Protein 7M58 (pdb70)

Structure (mmCIF, N/CA/C/O backbone):
data_7M58
#
_entry.id   7M58
#
_cell.length_a   41.362
_cell.length_b   87.822
_cell.length_c   120.710
_cell.angle_alpha   90.000
_cell.angle_beta   90.000
_cell.angle_gamma   90.000
#
_symmetry.space_group_name_H-M   'P 21 21 21'
#
loop_
_entity.id
_entity.type
_entity.pdbx_description
1 polymer 'Tautomerase_3 domain-containing protein'
2 non-polymer 'SULFATE ION'
3 water water
#
loop_
_atom_site.group_PDB
_atom_site.id
_atom_site.type_symbol
_atom_site.label_atom_id
_atom_site.label_alt_id
_atom_site.label_comp_id
_atom_site.label_asym_id
_atom_site.label_entity_id
_atom_site.label_seq_id
_atom_site.pdbx_PDB_ins_code
_atom_site.Cartn_x
_atom_site.Cartn_y
_atom_site.Cartn_z
_atom_site.occupancy
_atom_site.B_iso_or_equiv
_atom_site.auth_seq_id
_atom_site.auth_comp_id
_atom_site.auth_asym_id
_atom_site.auth_atom_id
_atom_site.pdbx_PDB_model_num
ATOM 1 N N . PRO A 1 1 ? 13.809 5.590 -4.968 1.00 40.14 1 PRO A N 1
ATOM 2 C CA . PRO A 1 1 ? 13.292 4.282 -5.391 1.00 36.94 1 PRO A CA 1
ATOM 3 C C . PRO A 1 1 ? 11.811 4.276 -5.709 1.00 30.26 1 PRO A C 1
ATOM 4 O O . PRO A 1 1 ? 11.014 4.664 -4.858 1.00 32.69 1 PRO A O 1
ATOM 8 N N . SER A 1 2 ? 11.450 3.842 -6.913 1.00 29.46 2 SER A N 1
ATOM 9 C CA . SER A 1 2 ? 10.053 3.670 -7.298 1.00 31.02 2 SER A CA 1
ATOM 10 C C . SER A 1 2 ? 9.859 2.225 -7.722 1.00 23.76 2 SER A C 1
ATOM 11 O O . SER A 1 2 ? 10.515 1.753 -8.653 1.00 26.63 2 SER A O 1
ATOM 14 N N . TYR A 1 3 ? 9.013 1.513 -6.994 1.00 22.70 3 TYR A N 1
ATOM 15 C CA . TYR A 1 3 ? 8.593 0.173 -7.361 1.00 22.82 3 TYR A CA 1
ATOM 16 C C . TYR A 1 3 ? 7.323 0.243 -8.197 1.00 26.36 3 TYR A C 1
ATOM 17 O O . TYR A 1 3 ? 6.308 0.784 -7.744 1.00 29.78 3 TYR A O 1
ATOM 26 N N . ALA A 1 4 ? 7.377 -0.290 -9.414 1.00 23.03 4 ALA A N 1
ATOM 27 C CA . ALA A 1 4 ? 6.180 -0.480 -10.217 1.00 20.31 4 ALA A CA 1
ATOM 28 C C . ALA A 1 4 ? 5.811 -1.957 -10.174 1.00 25.21 4 ALA A C 1
ATOM 29 O O . ALA A 1 4 ? 6.663 -2.826 -10.379 1.00 30.95 4 ALA A O 1
ATOM 31 N N . VAL A 1 5 ? 4.558 -2.237 -9.846 1.00 23.95 5 VAL A N 1
ATOM 32 C CA . VAL A 1 5 ? 4.070 -3.595 -9.634 1.00 23.61 5 VAL A CA 1
ATOM 33 C C . VAL A 1 5 ? 2.999 -3.845 -10.673 1.00 22.92 5 VAL A C 1
ATOM 34 O O . VAL A 1 5 ? 1.972 -3.159 -10.683 1.00 25.09 5 VAL A O 1
ATOM 38 N N . SER A 1 6 ? 3.233 -4.808 -11.550 1.00 20.84 6 SER A N 1
ATOM 39 C CA . SER A 1 6 ? 2.298 -5.119 -12.618 1.00 26.80 6 SER A CA 1
ATOM 40 C C . SER A 1 6 ? 1.634 -6.452 -12.331 1.00 28.40 6 SER A C 1
ATOM 41 O O . SER A 1 6 ? 2.327 -7.442 -12.052 1.00 28.41 6 SER A O 1
ATOM 44 N N . SER A 1 7 ? 0.301 -6.466 -12.397 1.00 24.19 7 SER A N 1
ATOM 45 C CA . SER A 1 7 ? -0.503 -7.661 -12.181 1.00 24.76 7 SER A CA 1
ATOM 46 C C . SER A 1 7 ? -1.857 -7.452 -12.839 1.00 28.43 7 SER A C 1
ATOM 47 O O . SER A 1 7 ? -2.280 -6.315 -13.072 1.00 27.33 7 SER A O 1
ATOM 50 N N . ARG A 1 8 ? -2.523 -8.570 -13.146 1.00 33.23 8 ARG A N 1
ATOM 51 C CA . ARG A 1 8 ? -3.909 -8.540 -13.610 1.00 33.79 8 ARG A CA 1
ATOM 52 C C . ARG A 1 8 ? -4.771 -7.707 -12.676 1.00 30.32 8 ARG A C 1
ATOM 53 O O . ARG A 1 8 ? -4.773 -7.924 -11.462 1.00 35.45 8 ARG A O 1
ATOM 61 N N . ALA A 1 9 ? -5.467 -6.724 -13.238 1.00 29.29 9 ALA A N 1
ATOM 62 C CA . ALA A 1 9 ? -6.429 -5.962 -12.454 1.00 33.91 9 ALA A CA 1
ATOM 63 C C . ALA A 1 9 ? -7.335 -6.913 -11.686 1.00 36.36 9 ALA A C 1
ATOM 64 O O . ALA A 1 9 ? -7.938 -7.827 -12.263 1.00 33.65 9 ALA A O 1
ATOM 66 N N . GLY A 1 10 ? -7.431 -6.686 -10.382 1.00 33.46 10 GLY A N 1
ATOM 67 C CA . GLY A 1 10 ? -8.196 -7.527 -9.500 1.00 30.76 10 GLY A CA 1
ATOM 68 C C . GLY A 1 10 ? -7.367 -8.500 -8.694 1.00 31.54 10 GLY A C 1
ATOM 69 O O . GLY A 1 10 ? -7.850 -9.007 -7.678 1.00 32.76 10 GLY A O 1
ATOM 70 N N . LEU A 1 11 ? -6.123 -8.754 -9.096 1.00 32.26 11 LEU A N 1
ATOM 71 C CA . LEU A 1 11 ? -5.311 -9.691 -8.326 1.00 37.00 11 LEU A CA 1
ATOM 72 C C . LEU A 1 11 ? -4.946 -9.123 -6.966 1.00 32.43 11 LEU A C 1
ATOM 73 O O . LEU A 1 11 ? -4.932 -9.853 -5.970 1.00 41.56 11 LEU A O 1
ATOM 78 N N . ILE A 1 12 ? -4.632 -7.839 -6.896 1.00 30.96 12 ILE A N 1
ATOM 79 C CA . ILE A 1 12 ? -4.210 -7.229 -5.648 1.00 26.33 12 ILE A CA 1
ATOM 80 C C . ILE A 1 12 ? -5.304 -6.270 -5.197 1.00 31.70 12 ILE A C 1
ATOM 81 O O . ILE A 1 12 ? -5.423 -5.164 -5.740 1.00 30.13 12 ILE A O 1
ATOM 86 N N . ASP A 1 13 ? -6.124 -6.726 -4.234 1.00 30.87 13 ASP A N 1
ATOM 87 C CA . ASP A 1 13 ? -6.949 -5.918 -3.321 1.00 32.45 13 ASP A CA 1
ATOM 88 C C . ASP A 1 13 ? -6.420 -4.522 -3.065 1.00 29.09 13 ASP A C 1
ATOM 89 O O . ASP A 1 13 ? -5.208 -4.303 -3.094 1.00 28.60 13 ASP A O 1
ATOM 94 N N . GLN A 1 14 ? -7.291 -3.589 -2.700 1.00 31.15 14 GLN A N 1
ATOM 95 C CA . GLN A 1 14 ? -6.771 -2.340 -2.159 1.00 29.31 14 GLN A CA 1
ATOM 96 C C . GLN A 1 14 ? -6.052 -2.556 -0.827 1.00 33.47 14 GLN A C 1
ATOM 97 O O . GLN A 1 14 ? -5.045 -1.888 -0.550 1.00 36.62 14 GLN A O 1
ATOM 103 N N . GLU A 1 15 ? -6.519 -3.494 0.004 1.00 29.52 15 GLU A N 1
ATOM 104 C CA . GLU A 1 15 ? -5.844 -3.675 1.284 1.00 31.74 15 GLU A CA 1
ATOM 105 C C . GLU A 1 15 ? -4.587 -4.524 1.180 1.00 31.98 15 GLU A C 1
ATOM 106 O O . GLU A 1 15 ? -3.708 -4.414 2.043 1.00 35.55 15 GLU A O 1
ATOM 112 N N . ARG A 1 16 ? -4.486 -5.354 0.145 1.00 33.00 16 ARG A N 1
ATOM 113 C CA . ARG A 1 16 ? -3.271 -6.092 -0.153 1.00 28.63 16 ARG A CA 1
ATOM 114 C C . ARG A 1 16 ? -2.294 -5.200 -0.912 1.00 31.59 16 ARG A C 1
ATOM 115 O O . ARG A 1 16 ? -1.086 -5.338 -0.761 1.00 30.46 16 ARG A O 1
ATOM 123 N N . ARG A 1 17 ? -2.792 -4.220 -1.672 1.00 29.75 17 ARG A N 1
ATOM 124 C CA . ARG A 1 17 ? -1.933 -3.153 -2.192 1.00 29.40 17 ARG A CA 1
ATOM 125 C C . ARG A 1 17 ? -1.298 -2.374 -1.058 1.00 31.40 17 ARG A C 1
ATOM 126 O O . ARG A 1 17 ? -0.131 -1.986 -1.139 1.00 29.30 17 ARG A O 1
ATOM 134 N N . ALA A 1 18 ? -2.086 -2.069 -0.025 1.00 29.38 18 ALA A N 1
ATOM 135 C CA . ALA A 1 18 ? -1.556 -1.350 1.125 1.00 29.52 18 ALA A CA 1
ATOM 136 C C . ALA A 1 18 ? -0.482 -2.171 1.827 1.00 33.81 18 ALA A C 1
ATOM 137 O O . ALA A 1 18 ? 0.557 -1.635 2.236 1.00 34.63 18 ALA A O 1
ATOM 139 N N . ALA A 1 19 ? -0.707 -3.485 1.946 1.00 30.69 19 ALA A N 1
ATOM 140 C CA . ALA A 1 19 ? 0.263 -4.359 2.599 1.00 29.00 19 ALA A CA 1
ATOM 141 C C . ALA A 1 19 ? 1.524 -4.510 1.757 1.00 30.09 19 ALA A C 1
ATOM 142 O O . ALA A 1 19 ? 2.633 -4.541 2.299 1.00 32.00 19 ALA A O 1
ATOM 144 N N . VAL A 1 20 ? 1.377 -4.615 0.432 1.00 31.59 20 VAL A N 1
ATOM 145 C CA . VAL A 1 20 ? 2.544 -4.736 -0.437 1.00 30.03 20 VAL A CA 1
ATOM 146 C C . VAL A 1 20 ? 3.377 -3.456 -0.383 1.00 29.81 20 VAL A C 1
ATOM 147 O O . VAL A 1 20 ? 4.609 -3.497 -0.272 1.00 29.19 20 VAL A O 1
ATOM 151 N N . ALA A 1 21 ? 2.716 -2.301 -0.480 1.00 29.89 21 ALA A N 1
ATOM 152 C CA . ALA A 1 21 ? 3.420 -1.028 -0.385 1.00 26.96 21 ALA A CA 1
ATOM 153 C C . ALA A 1 21 ? 4.148 -0.903 0.950 1.00 32.13 21 ALA A C 1
ATOM 154 O O . ALA A 1 21 ? 5.306 -0.466 0.995 1.00 32.28 21 ALA A O 1
ATOM 156 N N . ASP A 1 22 ? 3.493 -1.291 2.051 1.00 33.04 22 ASP A N 1
ATOM 157 C CA . ASP A 1 22 ? 4.152 -1.234 3.356 1.00 34.10 22 ASP A CA 1
ATOM 158 C C . ASP A 1 22 ? 5.367 -2.158 3.413 1.00 34.10 22 ASP A C 1
ATOM 159 O O . ASP A 1 22 ? 6.405 -1.795 3.977 1.00 31.30 22 ASP A O 1
ATOM 164 N N . LEU A 1 23 ? 5.254 -3.358 2.839 1.00 30.13 23 LEU A N 1
ATOM 165 C CA . LEU A 1 23 ? 6.371 -4.298 2.861 1.00 28.73 23 LEU A CA 1
ATOM 166 C C . LEU A 1 23 ? 7.536 -3.818 1.995 1.00 28.32 23 LEU A C 1
ATOM 167 O O . LEU A 1 23 ? 8.671 -3.734 2.469 1.00 32.39 23 LEU A O 1
ATOM 172 N N . LEU A 1 24 ? 7.273 -3.463 0.732 1.00 29.86 24 LEU A N 1
ATOM 173 C CA . LEU A 1 24 ? 8.349 -2.979 -0.134 1.00 29.54 24 LEU A CA 1
ATOM 174 C C . LEU A 1 24 ? 9.049 -1.779 0.496 1.00 31.14 24 LEU A C 1
ATOM 175 O O . LEU A 1 24 ? 10.283 -1.708 0.514 1.00 29.42 24 LEU A O 1
ATOM 180 N N . THR A 1 25 ? 8.277 -0.828 1.027 1.00 31.61 25 THR A N 1
ATOM 181 C CA . THR A 1 25 ? 8.879 0.343 1.655 1.00 30.03 25 THR A CA 1
ATOM 182 C C . THR A 1 25 ? 9.702 -0.055 2.881 1.00 34.39 25 THR A C 1
ATOM 183 O O . THR A 1 25 ? 10.722 0.578 3.190 1.00 35.30 25 THR A O 1
ATOM 187 N N . THR A 1 26 ? 9.287 -1.112 3.581 1.00 34.39 26 THR A N 1
ATOM 188 C CA . THR A 1 26 ? 9.997 -1.555 4.773 1.00 32.29 26 THR A CA 1
ATOM 189 C C . THR A 1 26 ? 11.257 -2.332 4.431 1.00 34.65 26 THR A C 1
ATOM 190 O O . THR A 1 26 ? 12.338 -2.027 4.949 1.00 38.13 26 THR A O 1
ATOM 194 N N . LEU A 1 27 ? 11.146 -3.318 3.533 1.00 37.08 27 LEU A N 1
ATOM 195 C CA . LEU A 1 27 ? 12.333 -4.040 3.089 1.00 31.38 27 LEU A CA 1
ATOM 196 C C . LEU A 1 27 ? 13.338 -3.065 2.510 1.00 33.91 27 LEU A C 1
ATOM 197 O O . LEU A 1 27 ? 14.545 -3.193 2.732 1.00 38.26 27 LEU A O 1
ATOM 202 N N . HIS A 1 28 ? 12.853 -2.073 1.772 1.00 29.65 28 HIS A N 1
ATOM 203 C CA . HIS A 1 28 ? 13.787 -1.121 1.201 1.00 31.78 28 HIS A CA 1
ATOM 204 C C . HIS A 1 28 ? 14.481 -0.289 2.281 1.00 34.23 28 HIS A C 1
ATOM 205 O O . HIS A 1 28 ? 15.686 -0.031 2.165 1.00 28.85 28 HIS A O 1
ATOM 212 N N . ARG A 1 29 ? 13.761 0.098 3.364 1.00 38.69 29 ARG A N 1
ATOM 213 C CA . ARG A 1 29 ? 14.414 0.811 4.471 1.00 32.40 29 ARG A CA 1
ATOM 214 C C . ARG A 1 29 ? 15.452 -0.055 5.141 1.00 35.82 29 ARG A C 1
ATOM 215 O O . ARG A 1 29 ? 16.515 0.446 5.522 1.00 35.73 29 ARG A O 1
ATOM 223 N N . ASP A 1 30 ? 15.209 -1.360 5.216 1.00 33.79 30 ASP A N 1
ATOM 224 C CA . ASP A 1 30 ? 16.133 -2.210 5.950 1.00 29.18 30 ASP A CA 1
ATOM 225 C C . ASP A 1 30 ? 17.272 -2.742 5.096 1.00 28.57 30 ASP A C 1
ATOM 226 O O . ASP A 1 30 ? 18.399 -2.808 5.576 1.00 28.98 30 ASP A O 1
ATOM 231 N N . ILE A 1 31 ? 17.029 -3.158 3.854 1.00 33.32 31 ILE A N 1
ATOM 232 C CA . ILE A 1 31 ? 18.116 -3.744 3.073 1.00 33.61 31 ILE A CA 1
ATOM 233 C C . ILE A 1 31 ? 18.956 -2.646 2.436 1.00 34.51 31 ILE A C 1
ATOM 234 O O . ILE A 1 31 ? 20.166 -2.562 2.669 1.00 37.43 31 ILE A O 1
ATOM 239 N N . ALA A 1 32 ? 18.333 -1.774 1.647 1.00 33.02 32 ALA A N 1
ATOM 240 C CA . ALA A 1 32 ? 18.968 -0.495 1.377 1.00 33.39 32 ALA A CA 1
ATOM 241 C C . ALA A 1 32 ? 18.953 0.315 2.660 1.00 38.65 32 ALA A C 1
ATOM 242 O O . ALA A 1 32 ? 18.060 0.161 3.490 1.00 46.91 32 ALA A O 1
ATOM 244 N N . VAL A 1 33 ? 19.946 1.165 2.863 1.00 31.94 33 VAL A N 1
ATOM 245 C CA . VAL A 1 33 ? 19.843 1.921 4.107 1.00 38.75 33 VAL A CA 1
ATOM 246 C C . VAL A 1 33 ? 19.369 3.308 3.724 1.00 39.35 33 VAL A C 1
ATOM 247 O O . VAL A 1 33 ? 20.158 4.259 3.637 1.00 42.79 33 VAL A O 1
ATOM 251 N N . ALA A 1 34 ? 18.071 3.399 3.428 1.00 36.88 34 ALA A N 1
ATOM 252 C CA . ALA A 1 34 ? 17.458 4.571 2.850 1.00 35.92 34 ALA A CA 1
ATOM 253 C C . ALA A 1 34 ? 16.143 4.907 3.603 1.00 29.54 34 ALA A C 1
ATOM 254 O O . ALA A 1 34 ? 15.452 4.005 4.032 1.00 33.43 34 ALA A O 1
ATOM 256 N N . PRO A 1 35 ? 15.861 6.194 3.718 1.00 31.65 35 PRO A N 1
ATOM 257 C CA . PRO A 1 35 ? 14.652 6.568 4.479 1.00 26.60 35 PRO A CA 1
ATOM 258 C C . PRO A 1 35 ? 13.416 6.279 3.665 1.00 33.85 35 PRO A C 1
ATOM 259 O O . PRO A 1 35 ? 13.380 6.480 2.448 1.00 35.63 35 PRO A O 1
ATOM 263 N N . ARG A 1 36 ? 12.377 5.835 4.376 1.00 33.69 36 ARG A N 1
ATOM 264 C CA . ARG A 1 36 ? 11.116 5.448 3.750 1.00 35.28 36 ARG A CA 1
ATOM 265 C C . ARG A 1 36 ? 10.541 6.572 2.895 1.00 34.02 36 ARG A C 1
ATOM 266 O O . ARG A 1 36 ? 9.836 6.300 1.905 1.00 32.40 36 ARG A O 1
ATOM 274 N N . TYR A 1 37 ? 10.780 7.839 3.281 1.00 30.71 37 TYR A N 1
ATOM 275 C CA . TYR A 1 37 ? 10.111 8.913 2.557 1.00 32.97 37 TYR A CA 1
ATOM 276 C C . TYR A 1 37 ? 10.573 8.996 1.104 1.00 30.58 37 TYR A C 1
ATOM 277 O O . TYR A 1 37 ? 9.955 9.720 0.315 1.00 28.19 37 TYR A O 1
ATOM 286 N N . LEU A 1 38 ? 11.618 8.258 0.725 1.00 26.77 38 LEU A N 1
ATOM 287 C CA . LEU A 1 38 ? 12.060 8.248 -0.659 1.00 31.98 38 LEU A CA 1
ATOM 288 C C . LEU A 1 38 ? 11.301 7.244 -1.514 1.00 31.11 38 LEU A C 1
ATOM 289 O O . LEU A 1 38 ? 11.414 7.288 -2.743 1.00 30.79 38 LEU A O 1
ATOM 294 N N . VAL A 1 39 ? 10.529 6.358 -0.902 1.00 29.85 39 VAL A N 1
ATOM 295 C CA . VAL A 1 39 ? 10.008 5.188 -1.592 1.00 28.77 39 VAL A CA 1
ATOM 296 C C . VAL A 1 39 ? 8.642 5.499 -2.195 1.00 30.81 39 VAL A C 1
ATOM 297 O O . VAL A 1 39 ? 7.718 5.957 -1.506 1.00 26.47 39 VAL A O 1
ATOM 301 N N . GLN A 1 40 ? 8.516 5.233 -3.487 1.00 25.88 40 GLN A N 1
ATOM 302 C CA . GLN A 1 40 ? 7.270 5.328 -4.216 1.00 29.21 40 GLN A CA 1
ATOM 303 C C . GLN A 1 40 ? 6.891 3.937 -4.714 1.00 26.91 40 GLN A C 1
ATOM 304 O O . GLN A 1 40 ? 7.751 3.195 -5.192 1.00 27.35 40 GLN A O 1
ATOM 310 N N . VAL A 1 41 ? 5.617 3.571 -4.574 1.00 19.98 41 VAL A N 1
ATOM 311 C CA . VAL A 1 41 ? 5.100 2.308 -5.086 1.00 23.93 41 VAL A CA 1
ATOM 312 C C . VAL A 1 41 ? 3.935 2.605 -6.013 1.00 28.64 41 VAL A C 1
ATOM 313 O O . VAL A 1 41 ? 3.008 3.338 -5.644 1.00 32.79 41 VAL A O 1
ATOM 317 N N . ILE A 1 42 ? 3.961 2.020 -7.198 1.00 24.34 42 ILE A N 1
ATOM 318 C CA . ILE A 1 42 ? 2.906 2.233 -8.175 1.00 29.24 42 ILE A CA 1
ATOM 319 C C . ILE A 1 42 ? 2.368 0.877 -8.607 1.00 28.12 42 ILE A C 1
ATOM 320 O O . ILE A 1 42 ? 3.140 -0.059 -8.842 1.00 27.01 42 ILE A O 1
ATOM 325 N N . PHE A 1 43 ? 1.047 0.772 -8.716 1.00 26.97 43 PHE A N 1
ATOM 326 C CA . PHE A 1 43 ? 0.384 -0.449 -9.150 1.00 25.35 43 PHE A CA 1
ATOM 327 C C . PHE A 1 43 ? -0.194 -0.226 -10.538 1.00 27.82 43 PHE A C 1
ATOM 328 O O . PHE A 1 43 ? -1.157 0.533 -10.700 1.00 33.55 43 PHE A O 1
ATOM 336 N N . ASN A 1 44 ? 0.395 -0.898 -11.528 1.00 26.68 44 ASN A N 1
ATOM 337 C CA . ASN A 1 44 ? -0.123 -0.927 -12.893 1.00 36.69 44 ASN A CA 1
ATOM 338 C C . ASN A 1 44 ? -1.002 -2.163 -13.053 1.00 37.86 44 ASN A C 1
ATOM 339 O O . ASN A 1 44 ? -0.503 -3.293 -13.152 1.00 35.69 44 ASN A O 1
ATOM 344 N N . ASP A 1 45 ? -2.312 -1.957 -13.094 1.00 35.85 45 ASP A N 1
ATOM 345 C CA . ASP A 1 45 ? -3.223 -3.077 -13.255 1.00 35.48 45 ASP A CA 1
ATOM 346 C C . ASP A 1 45 ? -3.439 -3.371 -14.733 1.00 37.06 45 ASP A C 1
ATOM 347 O O . ASP A 1 45 ? -3.628 -2.459 -15.547 1.00 40.10 45 ASP A O 1
ATOM 352 N N . LEU A 1 46 ? -3.460 -4.653 -15.066 1.00 36.48 46 LEU A N 1
ATOM 353 C CA . LEU A 1 46 ? -3.459 -5.093 -16.449 1.00 39.74 46 LEU A CA 1
ATOM 354 C C . LEU A 1 46 ? -4.811 -5.692 -16.806 1.00 36.97 46 LEU A C 1
ATOM 355 O O . LEU A 1 46 ? -5.493 -6.258 -15.949 1.00 33.01 46 LEU A O 1
ATOM 360 N N . ASP A 1 47 ? -5.187 -5.552 -18.082 1.00 39.83 47 ASP A N 1
ATOM 361 C CA . ASP A 1 47 ? -6.391 -6.168 -18.636 1.00 40.33 47 ASP A CA 1
ATOM 362 C C . ASP A 1 47 ? -6.288 -7.700 -18.607 1.00 39.60 47 ASP A C 1
ATOM 363 O O . ASP A 1 47 ? -5.224 -8.277 -18.353 1.00 40.22 47 ASP A O 1
ATOM 368 N N . ALA A 1 48 ? -7.408 -8.355 -18.934 1.00 38.56 48 ALA A N 1
ATOM 369 C CA . ALA A 1 48 ? -7.546 -9.799 -18.726 1.00 42.89 48 ALA A CA 1
ATOM 370 C C . ALA A 1 48 ? -6.513 -10.624 -19.497 1.00 41.57 48 ALA A C 1
ATOM 371 O O . ALA A 1 48 ? -5.903 -11.549 -18.939 1.00 44.06 48 ALA A O 1
ATOM 373 N N . GLY A 1 49 ? -6.341 -10.353 -20.783 1.00 37.57 49 GLY A N 1
ATOM 374 C CA . GLY A 1 49 ? -5.436 -11.181 -21.562 1.00 30.80 49 GLY A CA 1
ATOM 375 C C . GLY A 1 49 ? -4.180 -10.437 -21.957 1.00 31.29 49 GLY A C 1
ATOM 376 O O . GLY A 1 49 ? -3.679 -10.599 -23.076 1.00 28.70 49 GLY A O 1
ATOM 377 N N . ALA A 1 50 ? -3.672 -9.589 -21.063 1.00 30.39 50 ALA A N 1
ATOM 378 C CA . ALA A 1 50 ? -2.613 -8.669 -21.437 1.00 30.81 50 ALA A CA 1
ATOM 379 C C . ALA A 1 50 ? -1.230 -9.150 -21.039 1.00 31.57 50 ALA A C 1
ATOM 380 O O . ALA A 1 50 ? -0.235 -8.529 -21.452 1.00 34.23 50 ALA A O 1
ATOM 382 N N . LEU A 1 51 ? -1.137 -10.259 -20.303 1.00 26.35 51 LEU A N 1
ATOM 383 C CA . LEU A 1 51 ? 0.123 -10.745 -19.757 1.00 26.43 51 LEU A CA 1
ATOM 384 C C . LEU A 1 51 ? 0.420 -12.126 -20.322 1.00 26.23 51 LEU A C 1
ATOM 385 O O . LEU A 1 51 ? -0.393 -13.044 -20.191 1.00 30.96 51 LEU A O 1
ATOM 390 N N . PHE A 1 52 ? 1.596 -12.280 -20.913 1.00 29.38 52 PHE A N 1
ATOM 391 C CA . PHE A 1 52 ? 2.012 -13.533 -21.521 1.00 24.86 52 PHE A CA 1
ATOM 392 C C . PHE A 1 52 ? 3.327 -13.991 -20.924 1.00 26.99 52 PHE A C 1
ATOM 393 O O . PHE A 1 52 ? 4.200 -13.169 -20.634 1.00 29.65 52 PHE A O 1
ATOM 401 N N . LEU A 1 53 ? 3.451 -15.311 -20.740 1.00 30.06 53 LEU A N 1
ATOM 402 C CA . LEU A 1 53 ? 4.683 -15.982 -20.339 1.00 24.14 53 LEU A CA 1
ATOM 403 C C . LEU A 1 53 ? 4.982 -17.102 -21.321 1.00 25.53 53 LEU A C 1
ATOM 404 O O . LEU A 1 53 ? 4.145 -17.983 -21.531 1.00 25.61 53 LEU A O 1
ATOM 409 N N . ALA A 1 54 ? 6.188 -17.088 -21.888 1.00 26.66 54 ALA A N 1
ATOM 410 C CA . ALA A 1 54 ? 6.610 -18.101 -22.850 1.00 22.77 54 ALA A CA 1
ATOM 411 C C . ALA A 1 54 ? 5.676 -18.134 -24.047 1.00 26.05 54 ALA A C 1
ATOM 412 O O . ALA A 1 54 ? 5.322 -19.199 -24.544 1.00 28.26 54 ALA A O 1
ATOM 414 N N . GLY A 1 55 ? 5.230 -16.966 -24.485 1.00 29.00 55 GLY A N 1
ATOM 415 C CA . GLY A 1 55 ? 4.353 -16.909 -25.631 1.00 31.14 55 GLY A CA 1
ATOM 416 C C . GLY A 1 55 ? 2.921 -17.327 -25.355 1.00 33.76 55 GLY A C 1
ATOM 417 O O . GLY A 1 55 ? 2.102 -17.331 -26.283 1.00 35.56 55 GLY A O 1
ATOM 418 N N . ARG A 1 56 ? 2.593 -17.692 -24.121 1.00 32.73 56 ARG A N 1
ATOM 419 C CA . ARG A 1 56 ? 1.265 -18.170 -23.778 1.00 31.11 56 ARG A CA 1
ATOM 420 C C . ARG A 1 56 ? 0.724 -17.289 -22.661 1.00 33.27 56 ARG A C 1
ATOM 421 O O . ARG A 1 56 ? 1.485 -16.756 -21.843 1.00 32.64 56 ARG A O 1
ATOM 429 N N . GLU A 1 57 ? -0.597 -17.166 -22.606 1.00 28.25 57 GLU A N 1
ATOM 430 C CA . GLU A 1 57 ? -1.219 -16.318 -21.600 1.00 29.07 57 GLU A CA 1
ATOM 431 C C . GLU A 1 57 ? -0.837 -16.769 -20.203 1.00 29.87 57 GLU A C 1
ATOM 432 O O . GLU A 1 57 ? -0.810 -17.962 -19.905 1.00 34.54 57 GLU A O 1
ATOM 438 N N . ALA A 1 58 ? -0.531 -15.803 -19.353 1.00 27.95 58 ALA A N 1
ATOM 439 C CA . ALA A 1 58 ? -0.035 -16.086 -18.015 1.00 34.34 58 ALA A CA 1
ATOM 440 C C . ALA A 1 58 ? -1.119 -16.659 -17.101 1.00 36.63 58 ALA A C 1
ATOM 441 O O . ALA A 1 58 ? -2.312 -16.467 -17.342 1.00 38.04 58 ALA A O 1
ATOM 443 N N . PRO A 1 59 ? -0.730 -17.350 -16.028 1.00 37.25 59 PRO A N 1
ATOM 444 C CA . PRO A 1 59 ? -1.695 -17.625 -14.964 1.00 36.51 59 PRO A CA 1
ATOM 445 C C . PRO A 1 59 ? -2.106 -16.318 -14.313 1.00 39.75 59 PRO A C 1
ATOM 446 O O . PRO A 1 59 ? -1.349 -15.343 -14.292 1.00 38.96 59 PRO A O 1
ATOM 450 N N . GLU A 1 60 ? -3.317 -16.313 -13.757 1.00 47.13 60 GLU A N 1
ATOM 451 C CA . GLU A 1 60 ? -3.835 -15.103 -13.127 1.00 49.27 60 GLU A CA 1
ATOM 452 C C . GLU A 1 60 ? -2.906 -14.645 -12.002 1.00 48.27 60 GLU A C 1
ATOM 453 O O . GLU A 1 60 ? -2.633 -13.447 -11.856 1.00 46.24 60 GLU A O 1
ATOM 459 N N . GLY A 1 61 ? -2.397 -15.593 -11.213 1.00 40.18 61 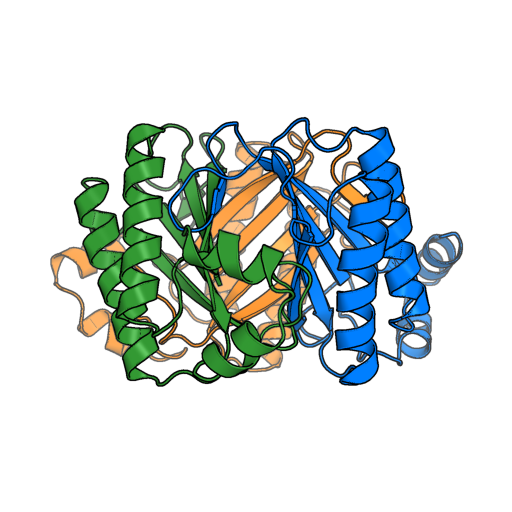GLY A N 1
ATOM 460 C CA . GLY A 1 61 ? -1.505 -15.300 -10.111 1.00 37.13 61 GLY A CA 1
ATOM 461 C C . GLY A 1 61 ? -0.071 -15.078 -10.536 1.00 38.50 61 GLY A C 1
ATOM 462 O O . GLY A 1 61 ? 0.810 -15.871 -10.192 1.00 40.01 61 GLY A O 1
ATOM 463 N N . HIS A 1 62 ? 0.172 -14.013 -11.290 1.00 35.94 62 HIS A N 1
ATOM 464 C CA . HIS A 1 62 ? 1.511 -13.654 -11.734 1.00 31.75 62 HIS A CA 1
ATOM 465 C C . HIS A 1 62 ? 1.714 -12.165 -11.502 1.00 31.83 62 HIS A C 1
ATOM 466 O O . HIS A 1 62 ? 0.843 -11.352 -11.843 1.00 29.26 62 HIS A O 1
ATOM 473 N N . VAL A 1 63 ? 2.862 -11.811 -10.927 1.00 26.83 63 VAL A N 1
ATOM 474 C CA . VAL A 1 63 ? 3.179 -10.433 -10.592 1.00 23.45 63 VAL A CA 1
ATOM 475 C C . VAL A 1 63 ? 4.587 -10.128 -11.085 1.00 25.43 63 VAL A C 1
ATOM 476 O O . VAL A 1 63 ? 5.507 -10.932 -10.903 1.00 27.21 63 VAL A O 1
ATOM 480 N N . TRP A 1 64 ? 4.758 -8.966 -11.702 1.00 22.04 64 TRP A N 1
ATOM 481 C CA . TRP A 1 64 ? 6.073 -8.486 -12.103 1.00 27.58 64 TRP A CA 1
ATOM 482 C C . TRP A 1 64 ? 6.358 -7.197 -11.348 1.00 27.52 64 TRP A C 1
ATOM 483 O O . TRP A 1 64 ? 5.522 -6.289 -11.337 1.00 24.19 64 TRP A O 1
ATOM 494 N N . ILE A 1 65 ? 7.518 -7.137 -10.698 1.00 25.06 65 ILE A N 1
ATOM 495 C CA . ILE A 1 65 ? 7.939 -5.988 -9.906 1.00 21.71 65 ILE A CA 1
ATOM 496 C C . ILE A 1 65 ? 9.129 -5.370 -10.628 1.00 24.86 65 ILE A C 1
ATOM 497 O O . ILE A 1 65 ? 10.161 -6.035 -10.795 1.00 27.32 65 ILE A O 1
ATOM 502 N N . HIS A 1 66 ? 9.008 -4.104 -11.031 1.00 20.09 66 HIS A N 1
ATOM 503 C CA . HIS A 1 66 ? 10.119 -3.348 -11.608 1.00 21.82 66 HIS A CA 1
ATOM 504 C C . HIS A 1 66 ? 10.523 -2.239 -10.655 1.00 27.55 66 HIS A C 1
ATOM 505 O O . HIS A 1 66 ? 9.713 -1.362 -10.344 1.00 29.60 66 HIS A O 1
ATOM 512 N N . ALA A 1 67 ? 11.779 -2.244 -10.236 1.00 25.48 67 ALA A N 1
ATOM 513 C CA . ALA A 1 67 ? 12.267 -1.292 -9.252 1.00 24.82 67 ALA A CA 1
ATOM 514 C C . ALA A 1 67 ? 13.342 -0.412 -9.868 1.00 28.01 67 ALA A C 1
ATOM 515 O O . ALA A 1 67 ? 14.303 -0.927 -10.436 1.00 32.15 67 ALA A O 1
ATOM 517 N N . ASP A 1 68 ? 13.215 0.902 -9.725 1.00 29.58 68 ASP A N 1
ATOM 518 C CA . ASP A 1 68 ? 14.286 1.816 -10.112 1.00 28.83 68 ASP A CA 1
ATOM 519 C C . ASP A 1 68 ? 14.975 2.273 -8.826 1.00 30.54 68 ASP A C 1
ATOM 520 O O . ASP A 1 68 ? 14.351 2.907 -7.971 1.00 31.47 68 ASP A O 1
ATOM 525 N N . ILE A 1 69 ? 16.251 1.918 -8.674 1.00 28.66 69 ILE A N 1
ATOM 526 C CA . ILE A 1 69 ? 17.043 2.253 -7.497 1.00 28.43 69 ILE A CA 1
ATOM 527 C C . ILE A 1 69 ? 18.322 2.956 -7.947 1.00 28.96 69 ILE A C 1
ATOM 528 O O . ILE A 1 69 ? 18.749 2.865 -9.103 1.00 28.13 69 ILE A O 1
ATOM 533 N N . ARG A 1 70 ? 18.940 3.662 -7.013 1.00 31.02 70 ARG A N 1
ATOM 534 C CA . ARG A 1 70 ? 20.193 4.345 -7.300 1.00 30.57 70 ARG A CA 1
ATOM 535 C C . ARG A 1 70 ? 21.337 3.359 -7.500 1.00 29.70 70 ARG A C 1
ATOM 536 O O . ARG A 1 70 ? 21.428 2.331 -6.821 1.00 28.87 70 ARG A O 1
ATOM 544 N N . SER A 1 71 ? 22.209 3.668 -8.454 1.00 29.34 71 SER A N 1
ATOM 545 C CA . SER A 1 71 ? 23.439 2.900 -8.574 1.00 33.86 71 SER A CA 1
ATOM 546 C C . SER A 1 71 ? 24.405 3.273 -7.447 1.00 33.11 71 SER A C 1
ATOM 547 O O . SER A 1 71 ? 24.266 4.313 -6.789 1.00 28.67 71 SER A O 1
ATOM 550 N N . GLY A 1 72 ? 25.364 2.375 -7.189 1.00 29.27 72 GLY A N 1
ATOM 551 C CA . GLY A 1 72 ? 26.359 2.570 -6.148 1.00 29.91 72 GLY A CA 1
ATOM 552 C C . GLY A 1 72 ? 26.192 1.683 -4.932 1.00 34.73 72 GLY A C 1
ATOM 553 O O . GLY A 1 72 ? 26.988 1.792 -3.988 1.00 37.69 72 GLY A O 1
ATOM 554 N N . ARG A 1 73 ? 25.203 0.795 -4.936 1.00 37.10 73 ARG A N 1
ATOM 555 C CA . ARG A 1 73 ? 24.942 -0.112 -3.828 1.00 38.15 73 ARG A CA 1
ATOM 556 C C . ARG A 1 73 ? 25.769 -1.380 -3.999 1.00 38.86 73 ARG A C 1
ATOM 557 O O . ARG A 1 73 ? 26.142 -1.756 -5.119 1.00 38.72 73 ARG A O 1
ATOM 565 N N . THR A 1 74 ? 26.061 -2.037 -2.876 1.00 34.78 74 THR A N 1
ATOM 566 C CA . THR A 1 74 ? 26.866 -3.244 -2.937 1.00 34.90 74 THR A CA 1
ATOM 567 C C . THR A 1 74 ? 26.093 -4.361 -3.621 1.00 33.27 74 THR A C 1
ATOM 568 O O . THR A 1 74 ? 24.860 -4.381 -3.643 1.00 37.56 74 THR A O 1
ATOM 572 N N . ALA A 1 75 ? 26.847 -5.293 -4.201 1.00 31.81 75 ALA A N 1
ATOM 573 C CA . ALA A 1 75 ? 26.238 -6.474 -4.791 1.00 33.94 75 ALA A CA 1
ATOM 574 C C . ALA A 1 75 ? 25.363 -7.193 -3.777 1.00 34.53 75 ALA A C 1
ATOM 575 O O . ALA A 1 75 ? 24.298 -7.714 -4.127 1.00 35.50 75 ALA A O 1
ATOM 577 N N . GLN A 1 76 ? 25.800 -7.246 -2.514 1.00 35.79 76 GLN A N 1
ATOM 578 C CA . GLN A 1 76 ? 25.060 -8.044 -1.546 1.00 38.05 76 GLN A CA 1
ATOM 579 C C . GLN A 1 76 ? 23.699 -7.445 -1.228 1.00 40.10 76 GLN A C 1
ATOM 580 O O . GLN A 1 76 ? 22.692 -8.160 -1.263 1.00 39.25 76 GLN A O 1
ATOM 586 N N . GLN A 1 77 ? 23.618 -6.135 -0.976 1.00 33.61 77 GLN A N 1
ATOM 587 C CA . GLN A 1 77 ? 22.297 -5.591 -0.661 1.00 41.24 77 GLN A CA 1
ATOM 588 C C . GLN A 1 77 ? 21.362 -5.694 -1.869 1.00 37.08 77 GLN A C 1
ATOM 589 O O . GLN A 1 77 ? 20.174 -5.998 -1.708 1.00 34.67 77 GLN A O 1
ATOM 595 N N . LYS A 1 78 ? 21.878 -5.505 -3.086 1.00 32.72 78 LYS A N 1
ATOM 596 C CA . LYS A 1 78 ? 21.031 -5.667 -4.264 1.00 32.95 78 LYS A CA 1
ATOM 597 C C . LYS A 1 78 ? 20.426 -7.071 -4.334 1.00 36.00 78 LYS A C 1
ATOM 598 O O . LYS A 1 78 ? 19.204 -7.224 -4.368 1.00 33.65 78 LYS A O 1
ATOM 604 N N . THR A 1 79 ? 21.261 -8.108 -4.289 1.00 37.78 79 THR A N 1
ATOM 605 C CA . THR A 1 79 ? 20.702 -9.453 -4.424 1.00 36.56 79 THR A CA 1
ATOM 606 C C . THR A 1 79 ? 19.845 -9.803 -3.212 1.00 36.82 79 THR A C 1
ATOM 607 O O . THR A 1 79 ? 18.852 -10.521 -3.325 1.00 38.64 79 THR A O 1
ATOM 611 N N . ASP A 1 80 ? 20.209 -9.286 -2.048 1.00 38.55 80 ASP A N 1
ATOM 612 C CA . ASP A 1 80 ? 19.447 -9.533 -0.833 1.00 36.94 80 ASP A CA 1
ATOM 613 C C . ASP A 1 80 ? 18.061 -8.913 -0.962 1.00 36.89 80 ASP A C 1
ATOM 614 O O . ASP A 1 80 ? 17.049 -9.596 -0.719 1.00 38.36 80 ASP A O 1
ATOM 619 N N . LEU A 1 81 ? 18.012 -7.670 -1.460 1.00 33.48 81 LEU A N 1
ATOM 620 C CA . LEU A 1 81 ? 16.737 -7.016 -1.742 1.00 30.05 81 LEU A CA 1
ATOM 621 C C . LEU A 1 81 ? 15.888 -7.805 -2.737 1.00 30.35 81 LEU A C 1
ATOM 622 O O . LEU A 1 81 ? 14.673 -7.945 -2.549 1.00 35.02 81 LEU A O 1
ATOM 627 N N . LEU A 1 82 ? 16.509 -8.366 -3.777 1.00 30.45 82 LEU A N 1
ATOM 628 C CA . LEU A 1 82 ? 15.754 -9.138 -4.757 1.00 30.74 82 LEU A CA 1
ATOM 629 C C . LEU A 1 82 ? 15.171 -10.394 -4.132 1.00 31.69 82 LEU A C 1
ATOM 630 O O . LEU A 1 82 ? 13.980 -10.678 -4.285 1.00 26.86 82 LEU A O 1
ATOM 635 N N . GLU A 1 83 ? 16.001 -11.170 -3.436 1.00 32.14 83 GLU A N 1
ATOM 636 C CA . GLU A 1 83 ? 15.516 -12.415 -2.859 1.00 30.56 83 GLU A CA 1
ATOM 637 C C . GLU A 1 83 ? 14.424 -12.158 -1.831 1.00 32.00 83 GLU A C 1
ATOM 638 O O . GLU A 1 83 ? 13.439 -12.902 -1.751 1.00 30.65 83 GLU A O 1
ATOM 644 N N . GLN A 1 84 ? 14.561 -11.089 -1.057 1.00 29.19 84 GLN A N 1
ATOM 645 C CA . GLN A 1 84 ? 13.572 -10.823 -0.028 1.00 33.52 84 GLN A CA 1
ATOM 646 C C . GLN A 1 84 ? 12.264 -10.292 -0.618 1.00 35.37 84 GLN A C 1
ATOM 647 O O . GLN A 1 84 ? 11.185 -10.565 -0.067 1.00 30.85 84 GLN A O 1
ATOM 653 N N . ILE A 1 85 ? 12.332 -9.541 -1.725 1.00 28.23 85 ILE A N 1
ATOM 654 C CA . ILE A 1 85 ? 11.111 -9.088 -2.386 1.00 32.13 85 ILE A CA 1
ATOM 655 C C . ILE A 1 85 ? 10.352 -10.270 -2.968 1.00 28.59 85 ILE A C 1
ATOM 656 O O . ILE A 1 85 ? 9.139 -10.407 -2.781 1.00 29.31 85 ILE A O 1
ATOM 661 N N . THR A 1 86 ? 11.053 -11.145 -3.690 1.00 29.12 86 THR A N 1
ATOM 662 C CA . THR A 1 86 ? 10.421 -12.352 -4.214 1.00 33.43 86 THR A CA 1
ATOM 663 C C . THR A 1 86 ? 9.799 -13.154 -3.088 1.00 32.32 86 THR A C 1
ATOM 664 O O . THR A 1 86 ? 8.671 -13.636 -3.214 1.00 33.57 86 THR A O 1
ATOM 668 N N . SER A 1 87 ? 10.489 -13.229 -1.948 1.00 38.01 87 SER A N 1
ATOM 669 C CA . SER A 1 87 ? 10.027 -14.095 -0.868 1.00 38.40 87 SER A CA 1
ATOM 670 C C . SER A 1 87 ? 8.825 -13.498 -0.147 1.00 31.78 87 SER A C 1
ATOM 671 O O . SER A 1 87 ? 7.769 -14.131 -0.048 1.00 28.25 87 SER A O 1
ATOM 674 N N . LYS A 1 88 ? 8.952 -12.263 0.319 1.00 33.51 88 LYS A N 1
ATOM 675 C CA . LYS A 1 88 ? 7.938 -11.699 1.200 1.00 38.20 88 LYS A CA 1
ATOM 676 C C . LYS A 1 88 ? 6.680 -11.278 0.452 1.00 36.41 88 LYS A C 1
ATOM 677 O O . LYS A 1 88 ? 5.578 -11.348 1.017 1.00 33.32 88 LYS A O 1
ATOM 683 N N . VAL A 1 89 ? 6.821 -10.843 -0.803 1.00 30.19 89 VAL A N 1
ATOM 684 C CA . VAL A 1 89 ? 5.647 -10.488 -1.593 1.00 30.38 89 VAL A CA 1
ATOM 685 C C . VAL A 1 89 ? 4.865 -11.735 -1.981 1.00 32.11 89 VAL A C 1
ATOM 686 O O . VAL A 1 89 ? 3.628 -11.730 -2.003 1.00 30.48 89 VAL A O 1
ATOM 690 N N . ALA A 1 90 ? 5.565 -12.825 -2.309 1.00 35.40 90 ALA A N 1
ATOM 691 C CA . ALA A 1 90 ? 4.867 -14.076 -2.589 1.00 38.18 90 ALA A CA 1
ATOM 692 C C . ALA A 1 90 ? 4.042 -14.524 -1.381 1.00 37.66 90 ALA A C 1
ATOM 693 O O . ALA A 1 90 ? 2.881 -14.922 -1.531 1.00 40.10 90 ALA A O 1
ATOM 695 N N . ASP A 1 91 ? 4.621 -14.456 -0.178 1.00 37.87 91 ASP A N 1
ATOM 696 C CA . ASP A 1 91 ? 3.847 -14.786 1.021 1.00 44.66 91 ASP A CA 1
ATOM 697 C C . ASP A 1 91 ? 2.709 -13.793 1.256 1.00 38.23 91 ASP A C 1
ATOM 698 O O . ASP A 1 91 ? 1.577 -14.207 1.537 1.00 45.50 91 ASP A O 1
ATOM 703 N N . VAL A 1 92 ? 2.974 -12.488 1.141 1.00 34.23 92 VAL A N 1
ATOM 704 C CA . VAL A 1 92 ? 1.928 -11.495 1.410 1.00 31.43 92 VAL A CA 1
ATOM 705 C C . VAL A 1 92 ? 0.741 -11.682 0.467 1.00 34.21 92 VAL A C 1
ATOM 706 O O . VAL A 1 92 ? -0.417 -11.542 0.875 1.00 46.20 92 VAL A O 1
ATOM 710 N N . LEU A 1 93 ? 1.001 -12.021 -0.795 1.00 34.95 93 LEU A N 1
ATOM 711 C CA . LEU A 1 93 ? -0.061 -12.227 -1.772 1.00 34.59 93 LEU A CA 1
ATOM 712 C C . LEU A 1 93 ? -0.545 -13.673 -1.831 1.00 35.65 93 LEU A C 1
ATOM 713 O O . LEU A 1 93 ? -1.455 -13.968 -2.610 1.00 32.74 93 LEU A O 1
ATOM 718 N N . GLU A 1 94 ? 0.022 -14.569 -1.022 1.00 37.60 94 GLU A N 1
ATOM 719 C CA . GLU A 1 94 ? -0.297 -16.000 -1.056 1.00 38.61 94 GLU A CA 1
ATOM 720 C C . GLU A 1 94 ? -0.135 -16.556 -2.473 1.00 41.18 94 GLU A C 1
ATOM 721 O O . GLU A 1 94 ? -1.040 -17.154 -3.057 1.00 41.21 94 GLU A O 1
ATOM 727 N N . LEU A 1 95 ? 1.054 -16.338 -3.021 1.00 40.24 95 LEU A N 1
ATOM 728 C CA . LEU A 1 95 ? 1.507 -16.776 -4.327 1.00 36.23 95 LEU A CA 1
ATOM 729 C C . LEU A 1 95 ? 2.758 -17.640 -4.162 1.00 35.60 95 LEU A C 1
ATOM 730 O O . LEU A 1 95 ? 3.463 -17.531 -3.158 1.00 34.54 95 LEU A O 1
ATOM 735 N N . PRO A 1 96 ? 3.070 -18.485 -5.143 1.00 37.56 96 PRO A N 1
ATOM 736 C CA . PRO A 1 96 ? 4.367 -19.154 -5.128 1.00 32.73 96 PRO A CA 1
ATOM 737 C C . PRO A 1 96 ? 5.451 -18.192 -5.549 1.00 32.38 96 PRO A C 1
ATOM 738 O O . PRO A 1 96 ? 5.233 -17.352 -6.440 1.00 32.66 96 PRO A O 1
ATOM 742 N N . PRO A 1 97 ? 6.630 -18.238 -4.932 1.00 37.23 97 PRO A N 1
ATOM 743 C CA . PRO A 1 97 ? 7.703 -17.322 -5.345 1.00 37.38 97 PRO A CA 1
ATOM 744 C C . PRO A 1 97 ? 8.039 -17.429 -6.829 1.00 39.22 97 PRO A C 1
ATOM 745 O O . PRO A 1 97 ? 8.525 -16.449 -7.416 1.00 37.48 97 PRO A O 1
ATOM 749 N N . GLU A 1 98 ? 7.765 -18.575 -7.463 1.00 36.20 98 GLU A N 1
ATOM 750 C CA . GLU A 1 98 ? 7.981 -18.715 -8.900 1.00 37.31 98 GLU A CA 1
ATOM 751 C C . GLU A 1 98 ? 7.134 -17.755 -9.726 1.00 35.52 98 GLU A C 1
ATOM 752 O O . GLU A 1 98 ? 7.386 -17.622 -10.928 1.00 36.07 98 GLU A O 1
ATOM 758 N N . HIS A 1 99 ? 6.155 -17.071 -9.133 1.00 30.01 99 HIS A N 1
ATOM 759 C CA . HIS A 1 99 ? 5.331 -16.161 -9.915 1.00 34.53 99 HIS A CA 1
ATOM 760 C C . HIS A 1 99 ? 5.388 -14.724 -9.392 1.00 33.10 99 HIS A C 1
ATOM 761 O O . HIS A 1 99 ? 4.531 -13.904 -9.746 1.00 33.65 99 HIS A O 1
ATOM 768 N N . VAL A 1 100 ? 6.403 -14.378 -8.602 1.00 32.18 100 VAL A N 1
ATOM 769 C CA . VAL A 1 100 ? 6.728 -12.981 -8.327 1.00 28.45 100 VAL A CA 1
ATOM 770 C C . VAL A 1 100 ? 8.079 -12.728 -8.977 1.00 26.00 100 VAL A C 1
ATOM 771 O O . VAL A 1 100 ? 9.114 -13.142 -8.455 1.00 28.62 100 VAL A O 1
ATOM 775 N N . TRP A 1 101 ? 8.070 -12.059 -10.123 1.00 25.71 101 TRP A N 1
ATOM 776 C CA . TRP A 1 101 ? 9.279 -11.746 -10.869 1.00 24.98 101 TRP A CA 1
ATOM 777 C C . TRP A 1 101 ? 9.720 -10.319 -10.570 1.00 29.67 101 TRP A C 1
ATOM 778 O O . TRP A 1 101 ? 8.919 -9.385 -10.695 1.00 33.29 101 TRP A O 1
ATOM 789 N N . VAL A 1 102 ? 10.996 -10.143 -10.236 1.00 22.75 102 VAL A N 1
ATOM 790 C CA . VAL A 1 102 ? 11.519 -8.845 -9.806 1.00 28.31 102 VAL A CA 1
ATOM 791 C C . VAL A 1 102 ? 12.718 -8.459 -10.675 1.00 32.14 102 VAL A C 1
ATOM 792 O O . VAL A 1 102 ? 13.643 -9.261 -10.861 1.00 28.52 102 VAL A O 1
ATOM 796 N N . TYR A 1 103 ? 12.701 -7.229 -11.202 1.00 31.59 103 TYR A N 1
ATOM 797 C CA . TYR A 1 103 ? 13.812 -6.643 -11.943 1.00 25.33 103 TYR A CA 1
ATOM 798 C C . TYR A 1 103 ? 14.288 -5.380 -11.238 1.00 25.32 103 TYR A C 1
ATOM 799 O O . TYR A 1 103 ? 13.480 -4.540 -10.823 1.00 26.77 103 TYR A O 1
ATOM 808 N N . VAL A 1 104 ? 15.594 -5.201 -11.162 1.00 24.39 104 VAL A N 1
ATOM 809 C CA . VAL A 1 104 ? 16.175 -4.004 -10.562 1.00 29.46 104 VAL A CA 1
ATOM 810 C C . VAL A 1 104 ? 16.966 -3.251 -11.620 1.00 25.34 104 VAL A C 1
ATOM 811 O O . VAL A 1 104 ? 17.975 -3.763 -12.136 1.00 25.35 104 VAL A O 1
ATOM 815 N N . ASN A 1 105 ? 16.533 -2.052 -11.982 1.00 22.31 105 ASN A N 1
ATOM 816 C CA . ASN A 1 105 ? 17.288 -1.167 -12.852 1.00 27.50 105 ASN A CA 1
ATOM 817 C C . ASN A 1 105 ? 17.938 -0.124 -11.961 1.00 26.09 105 ASN A C 1
ATOM 818 O O . ASN A 1 105 ? 17.293 0.406 -11.054 1.00 27.87 105 ASN A O 1
ATOM 823 N N . GLU A 1 106 ? 19.204 0.168 -12.208 1.00 26.25 106 GLU A N 1
ATOM 824 C CA . GLU A 1 106 ? 19.990 1.030 -11.338 1.00 28.57 106 GLU A CA 1
ATOM 825 C C . GLU A 1 106 ? 20.232 2.348 -12.034 1.00 29.52 106 GLU A C 1
ATOM 826 O O . GLU A 1 106 ? 20.657 2.377 -13.193 1.00 32.68 106 GLU A O 1
ATOM 832 N N . ILE A 1 107 ? 19.942 3.446 -11.362 1.00 30.33 107 ILE A N 1
ATOM 833 C CA . ILE A 1 107 ? 20.174 4.641 -12.141 1.00 29.63 107 ILE A CA 1
ATOM 834 C C . ILE A 1 107 ? 20.935 5.601 -11.217 1.00 30.34 107 ILE A C 1
ATOM 835 O O . ILE A 1 107 ? 20.756 5.529 -9.996 1.00 30.14 107 ILE A O 1
ATOM 840 N N . PRO A 1 108 ? 21.873 6.409 -11.711 1.00 29.24 108 PRO A N 1
ATOM 841 C CA . PRO A 1 108 ? 22.578 7.333 -10.813 1.00 31.61 108 PRO A CA 1
ATOM 842 C C . PRO A 1 108 ? 21.621 8.275 -10.094 1.00 33.10 108 PRO A C 1
ATOM 843 O O . PRO A 1 108 ? 20.560 8.636 -10.606 1.00 32.82 108 PRO A O 1
ATOM 847 N N . GLY A 1 109 ? 21.997 8.637 -8.864 1.00 36.97 109 GLY A N 1
ATOM 848 C CA . GLY A 1 109 ? 21.170 9.529 -8.064 1.00 30.15 109 GLY A CA 1
ATOM 849 C C . GLY A 1 109 ? 20.954 10.886 -8.710 1.00 30.85 109 GLY A C 1
ATOM 850 O O . GLY A 1 109 ? 19.861 11.446 -8.638 1.00 30.65 109 GLY A O 1
ATOM 851 N N . GLU A 1 110 ? 21.997 11.449 -9.325 1.00 29.52 110 GLU A N 1
ATOM 852 C CA . GLU A 1 110 ? 21.830 12.724 -10.019 1.00 34.31 110 GLU A CA 1
ATOM 853 C C . GLU A 1 110 ? 20.841 12.654 -11.170 1.00 34.48 110 GLU A C 1
ATOM 854 O O . GLU A 1 110 ? 20.443 13.710 -11.678 1.00 33.77 110 GLU A O 1
ATOM 860 N N . ASN A 1 111 ? 20.427 11.455 -11.584 1.00 30.95 111 ASN A N 1
ATOM 861 C CA . ASN A 1 111 ? 19.386 11.303 -12.590 1.00 30.81 111 ASN A CA 1
ATOM 862 C C . ASN A 1 111 ? 18.001 11.185 -11.970 1.00 29.35 111 ASN A C 1
ATOM 863 O O . ASN A 1 111 ? 17.080 10.676 -12.609 1.00 26.71 111 ASN A O 1
ATOM 868 N N . MET A 1 112 ? 17.835 11.626 -10.731 1.00 32.34 112 MET A N 1
ATOM 869 C CA . MET A 1 112 ? 16.546 11.560 -10.067 1.00 30.76 112 MET A CA 1
ATOM 870 C C . MET A 1 112 ? 16.291 12.856 -9.321 1.00 33.60 112 MET A C 1
ATOM 871 O O . MET A 1 112 ? 17.203 13.385 -8.677 1.00 38.04 112 MET A O 1
ATOM 876 N N . THR A 1 113 ? 15.075 13.382 -9.438 1.00 26.43 113 THR A N 1
ATOM 877 C CA . THR A 1 113 ? 14.563 14.370 -8.499 1.00 28.74 113 THR A CA 1
ATOM 878 C C . THR A 1 113 ? 13.448 13.708 -7.705 1.00 29.09 113 THR A C 1
ATOM 879 O O . THR A 1 113 ? 12.636 12.962 -8.254 1.00 27.10 113 THR A O 1
ATOM 883 N N . GLU A 1 114 ? 13.446 13.967 -6.408 1.00 29.57 114 GLU A N 1
ATOM 884 C CA . GLU A 1 114 ? 12.362 13.631 -5.503 1.00 27.99 114 GLU A CA 1
ATOM 885 C C . GLU A 1 114 ? 12.303 14.765 -4.491 1.00 29.69 114 GLU A C 1
ATOM 886 O O . GLU A 1 114 ? 13.347 15.268 -4.059 1.00 23.07 114 GLU A O 1
ATOM 892 N N . TYR A 1 115 ? 11.085 15.188 -4.143 1.00 31.25 115 TYR A N 1
ATOM 893 C CA . TYR A 1 115 ? 10.877 16.360 -3.288 1.00 29.02 115 TYR A CA 1
ATOM 894 C C . TYR A 1 115 ? 11.544 17.609 -3.861 1.00 25.61 115 TYR A C 1
ATOM 895 O O . TYR A 1 115 ? 12.038 18.459 -3.122 1.00 28.97 115 TYR A O 1
ATOM 904 N N . GLY A 1 116 ? 11.562 17.719 -5.185 1.00 23.28 116 GLY A N 1
ATOM 905 C CA . GLY A 1 116 ? 12.080 18.892 -5.860 1.00 30.71 116 GLY A CA 1
ATOM 906 C C . GLY A 1 116 ? 13.591 19.035 -5.902 1.00 30.84 116 GLY A C 1
ATOM 907 O O . GLY A 1 116 ? 14.083 20.091 -6.322 1.00 23.80 116 GLY A O 1
ATOM 908 N N . LYS A 1 117 ? 14.346 18.014 -5.508 1.00 27.56 117 LYS A N 1
ATOM 909 C CA . LYS A 1 117 ? 15.790 18.162 -5.397 1.00 29.79 117 LYS A CA 1
ATOM 910 C C . LYS A 1 117 ? 16.478 16.938 -5.978 1.00 32.45 117 LYS A C 1
ATOM 911 O O . LYS A 1 117 ? 15.980 15.819 -5.830 1.00 33.22 117 LYS A O 1
ATOM 917 N N . LEU A 1 118 ? 17.612 17.147 -6.647 1.00 30.36 118 LEU A N 1
ATOM 918 C CA . LEU A 1 118 ? 18.353 16.007 -7.172 1.00 25.76 118 LEU A CA 1
ATOM 919 C C . LEU A 1 118 ? 18.785 15.131 -6.013 1.00 23.91 118 LEU A C 1
ATOM 920 O O . LEU A 1 118 ? 19.102 15.626 -4.931 1.00 23.69 118 LEU A O 1
ATOM 925 N N . LEU A 1 119 ? 18.712 13.838 -6.212 1.00 25.84 119 LEU A N 1
ATOM 926 C CA . LEU A 1 119 ? 19.012 12.895 -5.143 1.00 28.21 119 LEU A CA 1
ATOM 927 C C . LEU A 1 119 ? 20.509 12.643 -5.069 1.00 30.93 119 LEU A C 1
ATOM 928 O O . LEU A 1 119 ? 21.210 12.751 -6.078 1.00 30.45 119 LEU A O 1
ATOM 933 N N . PRO A 1 120 ? 21.038 12.335 -3.892 1.00 32.33 120 PRO A N 1
ATOM 934 C CA . PRO A 1 120 ? 22.472 12.070 -3.796 1.00 28.16 120 PRO A CA 1
ATOM 935 C C . PRO A 1 120 ? 22.793 10.603 -3.980 1.00 33.18 120 PRO A C 1
ATOM 936 O O . PRO A 1 120 ? 21.902 9.746 -4.050 1.00 33.36 120 PRO A O 1
ATOM 940 N N . GLU A 1 121 ? 24.100 10.344 -4.016 1.00 42.21 121 GLU A N 1
ATOM 941 C CA . GLU A 1 121 ? 24.667 9.035 -3.722 1.00 39.89 121 GLU A CA 1
ATOM 942 C C . GLU A 1 121 ? 23.983 8.302 -2.568 1.00 40.18 121 GLU A C 1
ATOM 943 O O . GLU A 1 121 ? 23.643 8.915 -1.540 1.00 39.30 121 GLU A O 1
ATOM 949 N N . PRO A 1 122 ? 23.806 6.977 -2.702 1.00 40.92 122 PRO A N 1
ATOM 950 C CA . PRO A 1 122 ? 23.295 6.164 -1.590 1.00 43.64 122 PRO A CA 1
ATOM 951 C C . PRO A 1 122 ? 24.257 6.222 -0.425 1.00 39.73 122 PRO A C 1
ATOM 952 O O . PRO A 1 122 ? 25.465 6.130 -0.609 1.00 44.06 122 PRO A O 1
ATOM 956 N N . GLY A 1 123 ? 23.710 6.397 0.772 1.00 43.17 123 GLY A N 1
ATOM 957 C CA . GLY A 1 123 ? 24.503 6.564 1.968 1.00 37.97 123 GLY A CA 1
ATOM 958 C C . GLY A 1 123 ? 24.714 8.007 2.386 1.00 40.33 123 GLY A C 1
ATOM 959 O O . GLY A 1 123 ? 25.122 8.253 3.526 1.00 43.65 123 GLY A O 1
ATOM 960 N N . LYS A 1 124 ? 24.500 8.957 1.479 1.00 34.98 124 LYS A N 1
ATOM 961 C CA . LYS A 1 124 ? 24.649 10.376 1.762 1.00 36.41 124 LYS A CA 1
ATOM 962 C C . LYS A 1 124 ? 23.315 11.075 2.028 1.00 34.99 124 LYS A C 1
ATOM 963 O O . LYS A 1 124 ? 23.166 12.261 1.717 1.00 31.07 124 LYS A O 1
ATOM 969 N N . GLU A 1 125 ? 22.321 10.356 2.553 1.00 35.32 125 GLU A N 1
ATOM 970 C CA . GLU A 1 125 ? 21.008 10.962 2.742 1.00 32.67 125 GLU A CA 1
ATOM 971 C C . GLU A 1 125 ? 21.003 12.007 3.856 1.00 31.80 125 GLU A C 1
ATOM 972 O O . GLU A 1 125 ? 20.230 12.966 3.776 1.00 35.83 125 GLU A O 1
ATOM 978 N N . GLU A 1 126 ? 21.821 11.842 4.904 1.00 27.56 126 GLU A N 1
ATOM 979 C CA . GLU A 1 126 ? 21.883 12.858 5.967 1.00 33.69 126 GLU A CA 1
ATOM 980 C C . GLU A 1 126 ? 22.379 14.192 5.421 1.00 32.05 126 GLU A C 1
ATOM 981 O O . GLU A 1 126 ? 21.822 15.252 5.731 1.00 25.66 126 GLU A O 1
ATOM 987 N N . GLU A 1 127 ? 23.479 14.160 4.668 1.00 34.45 127 GLU A N 1
ATOM 988 C CA . GLU A 1 127 ? 23.995 15.358 4.019 1.00 33.75 127 GLU A CA 1
ATOM 989 C C . GLU A 1 127 ? 22.925 16.001 3.137 1.00 33.80 127 GLU A C 1
ATOM 990 O O . GLU A 1 127 ? 22.706 17.213 3.201 1.00 33.12 127 GLU A O 1
ATOM 996 N N . TRP A 1 128 ? 22.280 15.191 2.292 1.00 30.73 128 TRP A N 1
ATOM 997 C CA . TRP A 1 128 ? 21.219 15.691 1.410 1.00 32.23 128 TRP A CA 1
ATOM 998 C C . TRP A 1 128 ? 20.099 16.332 2.226 1.00 30.33 128 TRP A C 1
ATOM 999 O O . TRP A 1 128 ? 19.682 17.467 1.947 1.00 23.71 128 TRP A O 1
ATOM 1010 N N . PHE A 1 129 ? 19.655 15.639 3.279 1.00 27.69 129 PHE A N 1
ATOM 1011 C CA . PHE A 1 129 ? 18.566 16.125 4.121 1.00 28.10 129 PHE A CA 1
ATOM 1012 C C . PHE A 1 129 ? 18.887 17.492 4.728 1.00 29.90 129 PHE A C 1
ATOM 1013 O O . PHE A 1 129 ? 18.008 18.365 4.805 1.00 26.06 129 PHE A O 1
ATOM 1021 N N . ALA A 1 130 ? 20.144 17.719 5.129 1.00 27.38 130 ALA A N 1
ATOM 1022 C CA . ALA A 1 130 ? 20.498 18.996 5.749 1.00 30.46 130 ALA A CA 1
ATOM 1023 C C . ALA A 1 130 ? 20.472 20.169 4.769 1.00 30.71 130 ALA A C 1
ATOM 1024 O O . ALA A 1 130 ? 20.562 21.324 5.210 1.00 28.60 130 ALA A O 1
ATOM 1026 N N . THR A 1 131 ? 20.382 19.898 3.461 1.00 29.19 131 THR A N 1
ATOM 1027 C CA . THR A 1 131 ? 20.239 20.923 2.430 1.00 28.19 131 THR A CA 1
ATOM 1028 C C . THR A 1 131 ? 18.787 21.325 2.185 1.00 33.09 131 THR A C 1
ATOM 1029 O O . THR A 1 131 ? 18.544 22.381 1.600 1.00 40.73 131 THR A O 1
ATOM 1033 N N . LEU A 1 132 ? 17.811 20.524 2.604 1.00 29.00 132 LEU A N 1
ATOM 1034 C CA . LEU A 1 132 ? 16.433 20.861 2.304 1.00 31.40 132 LEU A CA 1
ATOM 1035 C C . LEU A 1 132 ? 15.976 22.070 3.125 1.00 35.04 132 LEU A C 1
ATOM 1036 O O . LEU A 1 132 ? 16.510 22.346 4.202 1.00 36.26 132 LEU A O 1
ATOM 1041 N N . PRO A 1 133 ? 15.001 22.825 2.622 1.00 34.44 133 PRO A N 1
ATOM 1042 C CA . PRO A 1 133 ? 14.391 23.868 3.459 1.00 36.25 133 PRO A CA 1
ATOM 1043 C C . PRO A 1 133 ? 13.741 23.278 4.701 1.00 35.29 133 PRO A C 1
ATOM 1044 O O . PRO A 1 133 ? 13.145 22.198 4.667 1.00 34.41 133 PRO A O 1
ATOM 1048 N N . GLN A 1 134 ? 13.824 24.045 5.793 1.00 31.71 134 GLN A N 1
ATOM 1049 C CA . GLN A 1 134 ? 13.416 23.568 7.106 1.00 34.19 134 GLN A CA 1
ATOM 1050 C C . GLN A 1 134 ? 11.979 23.036 7.116 1.00 35.05 134 GLN A C 1
ATOM 1051 O O . GLN A 1 134 ? 11.665 22.097 7.859 1.00 34.32 134 GLN A O 1
ATOM 1057 N N . SER A 1 135 ? 11.087 23.638 6.334 1.00 31.33 135 SER A N 1
ATOM 1058 C CA . SER A 1 135 ? 9.706 23.170 6.321 1.00 33.10 135 SER A CA 1
ATOM 1059 C C . SER A 1 135 ? 9.613 21.822 5.618 1.00 37.15 135 SER A C 1
ATOM 1060 O O . SER A 1 135 ? 8.813 20.966 5.998 1.00 39.12 135 SER A O 1
ATOM 1063 N N . LEU A 1 136 ? 10.408 21.622 4.571 1.00 37.79 136 LEU A N 1
ATOM 1064 C CA . LEU A 1 136 ? 10.482 20.300 3.960 1.00 33.97 136 LEU A CA 1
ATOM 1065 C C . LEU A 1 136 ? 11.132 19.299 4.898 1.00 31.58 136 LEU A C 1
ATOM 1066 O O . LEU A 1 136 ? 10.729 18.132 4.945 1.00 32.96 136 LEU A O 1
ATOM 1071 N N . GLN A 1 137 ? 12.114 19.748 5.684 1.00 34.30 137 GLN A N 1
ATOM 1072 C CA . GLN A 1 137 ? 12.778 18.861 6.634 1.00 34.17 137 GLN A CA 1
ATOM 1073 C C . GLN A 1 137 ? 11.789 18.241 7.605 1.00 38.99 137 GLN A C 1
ATOM 1074 O O . GLN A 1 137 ? 11.899 17.051 7.943 1.00 36.77 137 GLN A O 1
ATOM 1080 N N . GLU A 1 138 ? 10.830 19.032 8.085 1.00 37.59 138 GLU A N 1
ATOM 1081 C CA . GLU A 1 138 ? 9.969 18.535 9.141 1.00 43.31 138 GLU A CA 1
ATOM 1082 C C . GLU A 1 138 ? 8.737 17.787 8.625 1.00 41.04 138 GLU A C 1
ATOM 1083 O O . GLU A 1 138 ? 8.196 16.945 9.344 1.00 44.00 138 GLU A O 1
ATOM 1089 N N . GLU A 1 139 ? 8.297 18.014 7.390 1.00 38.86 139 GLU A N 1
ATOM 1090 C CA . GLU A 1 139 ? 7.293 17.104 6.837 1.00 38.15 139 GLU A CA 1
ATOM 1091 C C . GLU A 1 139 ? 7.893 15.733 6.574 1.00 38.92 139 GLU A C 1
ATOM 1092 O O . GLU A 1 139 ? 7.257 14.714 6.854 1.00 43.55 139 GLU A O 1
ATOM 1098 N N . LEU A 1 140 ? 9.111 15.686 6.023 1.00 37.52 140 LEU A N 1
ATOM 1099 C CA . LEU A 1 140 ? 9.752 14.402 5.753 1.00 38.10 140 LEU A CA 1
ATOM 1100 C C . LEU A 1 140 ? 10.032 13.627 7.030 1.00 39.68 140 LEU A C 1
ATOM 1101 O O . LEU A 1 140 ? 9.841 12.407 7.072 1.00 39.47 140 LEU A O 1
ATOM 1106 N N . SER A 1 141 ? 10.477 14.312 8.086 1.00 41.80 141 SER A N 1
ATOM 1107 C CA . SER A 1 141 ? 10.766 13.624 9.339 1.00 39.51 141 SER A CA 1
ATOM 1108 C C . SER A 1 141 ? 9.517 13.059 9.995 1.00 43.59 141 SER A C 1
ATOM 1109 O O . SER A 1 141 ? 9.627 12.144 10.813 1.00 41.75 141 SER A O 1
ATOM 1112 N N . ASP A 1 142 ? 8.337 13.602 9.684 1.00 46.01 142 ASP A N 1
ATOM 1113 C CA . ASP A 1 142 ? 7.100 13.003 10.178 1.00 52.88 142 ASP A CA 1
ATOM 1114 C C . ASP A 1 142 ? 6.807 11.646 9.536 1.00 58.88 142 ASP A C 1
ATOM 1115 O O . ASP A 1 142 ? 6.147 10.808 10.164 1.00 64.49 142 ASP A O 1
ATOM 1120 N N . LEU A 1 143 ? 7.303 11.392 8.326 1.00 52.78 143 LEU A N 1
ATOM 1121 C CA . LEU A 1 143 ? 7.127 10.092 7.682 1.00 42.42 143 LEU A CA 1
ATOM 1122 C C . LEU A 1 143 ? 8.153 9.059 8.144 1.00 46.54 143 LEU A C 1
ATOM 1123 O O . LEU A 1 143 ? 9.355 9.327 8.219 1.00 47.08 143 LEU A O 1
ATOM 1128 N N . PRO B 1 1 ? 13.738 9.696 -27.343 1.00 38.25 1 PRO B N 1
ATOM 1129 C CA . PRO B 1 1 ? 13.310 10.051 -25.986 1.00 31.43 1 PRO B CA 1
ATOM 1130 C C . PRO B 1 1 ? 11.834 9.780 -25.757 1.00 33.95 1 PRO B C 1
ATOM 1131 O O . PRO B 1 1 ? 10.971 10.284 -26.487 1.00 36.46 1 PRO B O 1
ATOM 1135 N N . SER B 1 2 ? 11.544 8.984 -24.737 1.00 32.24 2 SER B N 1
ATOM 1136 C CA . SER B 1 2 ? 10.175 8.627 -24.397 1.00 28.73 2 SER B CA 1
ATOM 1137 C C . SER B 1 2 ? 9.912 9.037 -22.951 1.00 27.78 2 SER B C 1
ATOM 1138 O O . SER B 1 2 ? 10.440 8.431 -22.010 1.00 30.24 2 SER B O 1
ATOM 1141 N N . TYR B 1 3 ? 9.069 10.042 -22.773 1.00 26.12 3 TYR B N 1
ATOM 1142 C CA . TYR B 1 3 ? 8.626 10.453 -21.450 1.00 23.90 3 TYR B CA 1
ATOM 1143 C C . TYR B 1 3 ? 7.335 9.719 -21.115 1.00 23.21 3 TYR B C 1
ATOM 1144 O O . TYR B 1 3 ? 6.349 9.825 -21.854 1.00 23.59 3 TYR B O 1
ATOM 1153 N N . ALA B 1 4 ? 7.354 8.950 -20.034 1.00 23.63 4 ALA B N 1
ATOM 1154 C CA . ALA B 1 4 ? 6.152 8.346 -19.480 1.00 24.49 4 ALA B CA 1
ATOM 1155 C C . ALA B 1 4 ? 5.773 9.105 -18.227 1.00 26.78 4 ALA B C 1
ATOM 1156 O O . ALA B 1 4 ? 6.575 9.199 -17.286 1.00 27.93 4 ALA B O 1
ATOM 1158 N N . VAL B 1 5 ? 4.537 9.583 -18.189 1.00 22.53 5 VAL B N 1
ATOM 1159 C CA . VAL B 1 5 ? 4.049 10.422 -17.109 1.00 23.14 5 VAL B CA 1
ATOM 1160 C C . VAL B 1 5 ? 2.942 9.656 -16.409 1.00 26.83 5 VAL B C 1
ATOM 1161 O O . VAL B 1 5 ? 1.873 9.440 -16.985 1.00 32.57 5 VAL B O 1
ATOM 1165 N N . SER B 1 6 ? 3.171 9.288 -15.155 1.00 28.96 6 SER B N 1
ATOM 1166 C CA . SER B 1 6 ? 2.207 8.523 -14.384 1.00 27.50 6 SER B CA 1
ATOM 1167 C C . SER B 1 6 ? 1.599 9.416 -13.321 1.00 27.65 6 SER B C 1
ATOM 1168 O O . SER B 1 6 ? 2.324 10.085 -12.572 1.00 27.92 6 SER B O 1
ATOM 1171 N N . SER B 1 7 ? 0.271 9.419 -13.270 1.00 24.39 7 SER B N 1
ATOM 1172 C CA . SER B 1 7 ? -0.481 10.193 -12.299 1.00 26.68 7 SER B CA 1
ATOM 1173 C C . SER B 1 7 ? -1.842 9.539 -12.114 1.00 30.92 7 SER B C 1
ATOM 1174 O O . SER B 1 7 ? -2.333 8.814 -12.987 1.00 29.49 7 SER B O 1
ATOM 1177 N N . ARG B 1 8 ? -2.430 9.791 -10.950 1.00 33.07 8 ARG B N 1
ATOM 1178 C CA . ARG B 1 8 ? -3.808 9.406 -10.704 1.00 33.26 8 ARG B CA 1
ATOM 1179 C C . ARG B 1 8 ? -4.689 9.928 -11.832 1.00 36.59 8 ARG B C 1
ATOM 1180 O O . ARG B 1 8 ? -4.611 11.106 -12.199 1.00 35.13 8 ARG B O 1
ATOM 1188 N N . ALA B 1 9 ? -5.472 9.025 -12.426 1.00 33.52 9 ALA B N 1
ATOM 1189 C CA . ALA B 1 9 ? -6.434 9.394 -13.460 1.00 35.71 9 ALA B CA 1
ATOM 1190 C C . ALA B 1 9 ? -7.265 10.603 -13.050 1.00 35.29 9 ALA B C 1
ATOM 1191 O O . ALA B 1 9 ? -7.839 10.644 -11.959 1.00 35.53 9 ALA B O 1
ATOM 1193 N N . GLY B 1 10 ? -7.319 11.592 -13.932 1.00 30.04 10 GLY B N 1
ATOM 1194 C CA . GLY B 1 10 ? -8.087 12.784 -13.709 1.00 31.95 10 GLY B CA 1
ATOM 1195 C C . GLY B 1 10 ? -7.282 13.968 -13.224 1.00 37.49 10 GLY B C 1
ATOM 1196 O O . GLY B 1 10 ? -7.774 15.100 -13.302 1.00 34.66 10 GLY B O 1
ATOM 1197 N N . LEU B 1 11 ? -6.067 13.741 -12.717 1.00 30.83 11 LEU B N 1
ATOM 1198 C CA . LEU B 1 11 ? -5.256 14.868 -12.266 1.00 30.69 11 LEU B CA 1
ATOM 1199 C C . LEU B 1 11 ? -4.833 15.724 -13.453 1.00 32.56 11 LEU B C 1
ATOM 1200 O O . LEU B 1 11 ? -4.780 16.955 -13.355 1.00 31.58 11 LEU B O 1
ATOM 1205 N N . ILE B 1 12 ? -4.517 15.094 -14.580 1.00 29.77 12 ILE B N 1
ATOM 1206 C CA . ILE B 1 12 ? -4.096 15.807 -15.777 1.00 28.26 12 ILE B CA 1
ATOM 1207 C C . ILE B 1 12 ? -5.223 15.688 -16.804 1.00 32.23 12 ILE B C 1
ATOM 1208 O O . ILE B 1 12 ? -5.371 14.650 -17.459 1.00 31.91 12 ILE B O 1
ATOM 1213 N N . ASP B 1 13 ? -6.034 16.753 -16.931 1.00 34.44 13 ASP B N 1
ATOM 1214 C CA . ASP B 1 13 ? -6.939 17.010 -18.061 1.00 36.31 13 ASP B CA 1
ATOM 1215 C C . ASP B 1 13 ? -6.342 16.584 -19.394 1.00 33.43 13 ASP B C 1
ATOM 1216 O O . ASP B 1 13 ? -5.120 16.600 -19.545 1.00 32.24 13 ASP B O 1
ATOM 1221 N N . GLN B 1 14 ? -7.190 16.314 -20.395 1.00 29.55 14 GLN B N 1
ATOM 1222 C CA . GLN B 1 14 ? -6.690 16.148 -21.761 1.00 34.37 14 GLN B CA 1
ATOM 1223 C C . GLN B 1 14 ? -5.952 17.393 -22.241 1.00 29.86 14 GLN B C 1
ATOM 1224 O O . GLN B 1 14 ? -4.944 17.311 -22.944 1.00 32.50 14 GLN B O 1
ATOM 1230 N N . GLU B 1 15 ? -6.430 18.542 -21.825 1.00 32.52 15 GLU B N 1
ATOM 1231 C CA . GLU B 1 15 ? -5.954 19.863 -22.183 1.00 38.14 15 GLU B CA 1
ATOM 1232 C C . GLU B 1 15 ? -4.708 20.213 -21.381 1.00 35.96 15 GLU B C 1
ATOM 1233 O O . GLU B 1 15 ? -3.810 20.874 -21.873 1.00 36.57 15 GLU B O 1
ATOM 1239 N N . ARG B 1 16 ? -4.543 19.588 -20.255 1.00 32.42 16 ARG B N 1
ATOM 1240 C CA . ARG B 1 16 ? -3.328 19.613 -19.474 1.00 30.32 16 ARG B CA 1
ATOM 1241 C C . ARG B 1 16 ? -2.321 18.560 -19.954 1.00 32.91 16 ARG B C 1
ATOM 1242 O O . ARG B 1 16 ? -1.101 18.756 -19.812 1.00 24.92 16 ARG B O 1
ATOM 1250 N N . ARG B 1 17 ? -2.800 17.470 -20.571 1.00 33.72 17 ARG B N 1
ATOM 1251 C CA . ARG B 1 17 ? -1.861 16.547 -21.195 1.00 26.16 17 ARG B CA 1
ATOM 1252 C C . ARG B 1 17 ? -1.167 17.215 -22.365 1.00 30.53 17 ARG B C 1
ATOM 1253 O O . ARG B 1 17 ? 0.063 17.123 -22.512 1.00 30.70 17 ARG B O 1
ATOM 1261 N N . ALA B 1 18 ? -1.936 17.939 -23.185 1.00 27.86 18 ALA B N 1
ATOM 1262 C CA . ALA B 1 18 ? -1.355 18.590 -24.351 1.00 26.84 18 ALA B CA 1
ATOM 1263 C C . ALA B 1 18 ? -0.316 19.621 -23.944 1.00 29.33 18 ALA B C 1
ATOM 1264 O O . ALA B 1 18 ? 0.743 19.718 -24.575 1.00 31.97 18 ALA B O 1
ATOM 1266 N N . ALA B 1 19 ? -0.588 20.391 -22.889 1.00 26.90 19 ALA B N 1
ATOM 1267 C CA . ALA B 1 19 ? 0.371 21.404 -22.477 1.00 27.31 19 ALA B CA 1
ATOM 1268 C C . ALA B 1 19 ? 1.618 20.756 -21.905 1.00 27.04 19 ALA B C 1
ATOM 1269 O O . ALA B 1 19 ? 2.735 21.213 -22.163 1.00 27.03 19 ALA B O 1
ATOM 1271 N N . VAL B 1 20 ? 1.447 19.686 -21.130 1.00 26.29 20 VAL B N 1
ATOM 1272 C CA . VAL B 1 20 ? 2.606 18.979 -20.608 1.00 26.57 20 VAL B CA 1
ATOM 1273 C C . VAL B 1 20 ? 3.392 18.367 -21.753 1.00 26.38 20 VAL B C 1
ATOM 1274 O O . VAL B 1 20 ? 4.615 18.498 -21.826 1.00 24.41 20 VAL B O 1
ATOM 1278 N N . ALA B 1 21 ? 2.694 17.711 -22.681 1.00 27.45 21 ALA B N 1
ATOM 1279 C CA . ALA B 1 21 ? 3.372 17.107 -23.822 1.00 27.59 21 ALA B CA 1
ATOM 1280 C C . ALA B 1 21 ? 4.123 18.148 -24.633 1.00 30.48 21 ALA B C 1
ATOM 1281 O O . ALA B 1 21 ? 5.302 17.970 -24.942 1.00 32.48 21 ALA B O 1
ATOM 1283 N N . ASP B 1 22 ? 3.483 19.272 -24.940 1.00 29.83 22 ASP B N 1
ATOM 1284 C CA . ASP B 1 22 ? 4.182 20.292 -25.716 1.00 26.81 22 ASP B CA 1
ATOM 1285 C C . ASP B 1 22 ? 5.404 20.829 -24.968 1.00 27.73 22 ASP B C 1
ATOM 1286 O O . ASP B 1 22 ? 6.466 21.041 -25.562 1.00 28.73 22 ASP B O 1
ATOM 1291 N N . LEU B 1 23 ? 5.280 21.008 -23.657 1.00 26.87 23 LEU B N 1
ATOM 1292 C CA . LEU B 1 23 ? 6.378 21.506 -22.837 1.00 24.89 23 LEU B CA 1
ATOM 1293 C C . LEU B 1 23 ? 7.538 20.515 -22.782 1.00 29.87 23 LEU B C 1
ATOM 1294 O O . LEU B 1 23 ? 8.708 20.902 -22.917 1.00 28.75 23 LEU B O 1
ATOM 1299 N N . LEU B 1 24 ? 7.246 19.239 -22.523 1.00 28.28 24 LEU B N 1
ATOM 1300 C CA . LEU B 1 24 ? 8.324 18.259 -22.490 1.00 28.58 24 LEU B CA 1
ATOM 1301 C C . LEU B 1 24 ? 9.063 18.207 -23.824 1.00 27.08 24 LEU B C 1
ATOM 1302 O O . LEU B 1 24 ? 10.296 18.213 -23.857 1.00 27.35 24 LEU B O 1
ATOM 1307 N N . THR B 1 25 ? 8.334 18.142 -24.940 1.00 30.06 25 THR B N 1
ATOM 1308 C CA . THR B 1 25 ? 9.044 18.064 -26.213 1.00 30.21 25 THR B CA 1
ATOM 1309 C C . THR B 1 25 ? 9.809 19.354 -26.494 1.00 30.00 25 THR B C 1
ATOM 1310 O O . THR B 1 25 ? 10.844 19.319 -27.160 1.00 30.60 25 THR B O 1
ATOM 1314 N N . THR B 1 26 ? 9.335 20.491 -25.993 1.00 31.15 26 THR B N 1
ATOM 1315 C CA . THR B 1 26 ? 10.069 21.728 -26.217 1.00 24.06 26 THR B CA 1
ATOM 1316 C C . THR B 1 26 ? 11.304 21.793 -25.331 1.00 28.16 26 THR B C 1
ATOM 1317 O O . THR B 1 26 ? 12.387 22.167 -25.804 1.00 29.14 26 THR B O 1
ATOM 1321 N N . LEU B 1 27 ? 11.161 21.434 -24.045 1.00 30.67 27 LEU B N 1
ATOM 1322 C CA . LEU B 1 27 ? 12.320 21.397 -23.153 1.00 26.74 27 LEU B CA 1
ATOM 1323 C C . LEU B 1 27 ? 13.372 20.446 -23.685 1.00 28.75 27 LEU B C 1
ATOM 1324 O O . LEU B 1 27 ? 14.572 20.741 -23.653 1.00 28.04 27 LEU B O 1
ATOM 1329 N N . HIS B 1 28 ? 12.931 19.289 -24.174 1.00 31.08 28 HIS B N 1
ATOM 1330 C CA . HIS B 1 28 ? 13.868 18.312 -24.686 1.00 27.61 28 HIS B CA 1
ATOM 1331 C C . HIS B 1 28 ? 14.568 18.841 -25.919 1.00 32.19 28 HIS B C 1
ATOM 1332 O O . HIS B 1 28 ? 15.760 18.587 -26.119 1.00 27.23 28 HIS B O 1
ATOM 1339 N N . ARG B 1 29 ? 13.843 19.598 -26.748 1.00 34.20 29 ARG B N 1
ATOM 1340 C CA . ARG B 1 29 ? 14.452 20.169 -27.942 1.00 30.97 29 ARG B CA 1
ATOM 1341 C C . ARG B 1 29 ? 15.494 21.216 -27.586 1.00 31.90 29 ARG B C 1
ATOM 1342 O O . ARG B 1 29 ? 16.486 21.350 -28.302 1.00 39.99 29 ARG B O 1
ATOM 1350 N N . ASP B 1 30 ? 15.326 21.940 -26.482 1.00 31.08 30 ASP B N 1
ATOM 1351 C CA . ASP B 1 30 ? 16.309 22.978 -26.169 1.00 31.07 30 ASP B CA 1
ATOM 1352 C C . ASP B 1 30 ? 17.466 22.479 -25.292 1.00 33.04 30 ASP B C 1
ATOM 1353 O O . ASP B 1 30 ? 18.623 22.826 -25.550 1.00 31.53 30 ASP B O 1
ATOM 1358 N N . ILE B 1 31 ? 17.196 21.645 -24.283 1.00 35.08 31 ILE B N 1
ATOM 1359 C CA . ILE B 1 31 ? 18.247 21.241 -23.352 1.00 33.19 31 ILE B CA 1
ATOM 1360 C C . ILE B 1 31 ? 19.071 20.102 -23.938 1.00 32.55 31 ILE B C 1
ATOM 1361 O O . ILE B 1 31 ? 20.292 20.220 -24.095 1.00 33.53 31 ILE B O 1
ATOM 1366 N N . ALA B 1 32 ? 18.437 18.976 -24.248 1.00 29.84 32 ALA B N 1
ATOM 1367 C CA . ALA B 1 32 ? 19.061 18.082 -25.212 1.00 36.02 32 ALA B CA 1
ATOM 1368 C C . ALA B 1 32 ? 18.975 18.774 -26.554 1.00 33.94 32 ALA B C 1
ATOM 1369 O O . ALA B 1 32 ? 18.073 19.575 -26.792 1.00 47.54 32 ALA B O 1
ATOM 1371 N N . VAL B 1 33 ? 19.929 18.543 -27.426 1.00 32.34 33 VAL B N 1
ATOM 1372 C CA . VAL B 1 33 ? 19.768 19.297 -28.671 1.00 36.02 33 VAL B CA 1
ATOM 1373 C C . VAL B 1 33 ? 19.340 18.340 -29.767 1.00 34.49 33 VAL B C 1
ATOM 1374 O O . VAL B 1 33 ? 20.146 17.913 -30.600 1.00 38.15 33 VAL B O 1
ATOM 1378 N N . ALA B 1 34 ? 18.069 17.953 -29.728 1.00 30.81 34 ALA B N 1
ATOM 1379 C CA . ALA B 1 34 ? 17.568 16.900 -30.576 1.00 30.79 34 ALA B CA 1
ATOM 1380 C C . ALA B 1 34 ? 16.210 17.356 -31.190 1.00 31.93 34 ALA B C 1
ATOM 1381 O O . ALA B 1 34 ? 15.485 18.075 -30.536 1.00 35.36 34 ALA B O 1
ATOM 1383 N N . PRO B 1 35 ? 15.936 16.912 -32.396 1.00 32.81 35 PRO B N 1
ATOM 1384 C CA . PRO B 1 35 ? 14.698 17.412 -33.032 1.00 27.15 35 PRO B CA 1
ATOM 1385 C C . PRO B 1 35 ? 13.459 16.873 -32.349 1.00 28.31 35 PRO B C 1
ATOM 1386 O O . PRO B 1 35 ? 13.461 15.802 -31.742 1.00 29.80 35 PRO B O 1
ATOM 1390 N N . ARG B 1 36 ? 12.416 17.708 -32.370 1.00 30.20 36 ARG B N 1
ATOM 1391 C CA . ARG B 1 36 ? 11.139 17.401 -31.730 1.00 29.62 36 ARG B CA 1
ATOM 1392 C C . ARG B 1 36 ? 10.563 16.068 -32.188 1.00 29.91 36 ARG B C 1
ATOM 1393 O O . ARG B 1 36 ? 9.951 15.345 -31.389 1.00 24.82 36 ARG B O 1
ATOM 1401 N N . TYR B 1 37 ? 10.755 15.718 -33.463 1.00 26.51 37 TYR B N 1
ATOM 1402 C CA . TYR B 1 37 ? 10.086 14.548 -34.017 1.00 28.33 37 TYR B CA 1
ATOM 1403 C C . TYR B 1 37 ? 10.547 13.231 -33.394 1.00 27.31 37 TYR B C 1
ATOM 1404 O O . TYR B 1 37 ? 9.966 12.192 -33.705 1.00 29.32 37 TYR B O 1
ATOM 1413 N N . LEU B 1 38 ? 11.588 13.230 -32.561 1.00 30.73 38 LEU B N 1
ATOM 1414 C CA . LEU B 1 38 ? 11.993 12.031 -31.845 1.00 26.23 38 LEU B CA 1
ATOM 1415 C C . LEU B 1 38 ? 11.265 11.837 -30.531 1.00 33.62 38 LEU B C 1
ATOM 1416 O O . LEU B 1 38 ? 11.428 10.776 -29.916 1.00 35.79 38 LEU B O 1
ATOM 1421 N N . VAL B 1 39 ? 10.531 12.843 -30.048 1.00 30.38 39 VAL B N 1
ATOM 1422 C CA . VAL B 1 39 ? 10.023 12.821 -28.680 1.00 31.66 39 VAL B CA 1
ATOM 1423 C C . VAL B 1 39 ? 8.638 12.200 -28.658 1.00 27.86 39 VAL B C 1
ATOM 1424 O O . VAL B 1 39 ? 7.751 12.577 -29.431 1.00 25.13 39 VAL B O 1
ATOM 1428 N N . GLN B 1 40 ? 8.484 11.218 -27.793 1.00 24.50 40 GLN B N 1
ATOM 1429 C CA . GLN B 1 40 ? 7.235 10.556 -27.507 1.00 26.47 40 GLN B CA 1
ATOM 1430 C C . GLN B 1 40 ? 6.892 10.825 -26.051 1.00 26.64 40 GLN B C 1
ATOM 1431 O O . GLN B 1 40 ? 7.762 10.728 -25.179 1.00 25.36 40 GLN B O 1
ATOM 1437 N N . VAL B 1 41 ? 5.632 11.165 -25.783 1.00 27.62 41 VAL B N 1
ATOM 1438 C CA . VAL B 1 41 ? 5.154 11.361 -24.420 1.00 23.85 41 VAL B CA 1
ATOM 1439 C C . VAL B 1 41 ? 3.968 10.433 -24.207 1.00 25.85 41 VAL B C 1
ATOM 1440 O O . VAL B 1 41 ? 3.033 10.422 -25.016 1.00 29.12 41 VAL B O 1
ATOM 1444 N N . ILE B 1 42 ? 3.987 9.692 -23.102 1.00 23.18 42 ILE B N 1
ATOM 1445 C CA . ILE B 1 42 ? 2.946 8.734 -22.754 1.00 23.23 42 ILE B CA 1
ATOM 1446 C C . ILE B 1 42 ? 2.375 9.106 -21.394 1.00 26.35 42 ILE B C 1
ATOM 1447 O O . ILE B 1 42 ? 3.124 9.449 -20.472 1.00 30.11 42 ILE B O 1
ATOM 1452 N N . PHE B 1 43 ? 1.047 9.030 -21.270 1.00 23.89 43 PHE B N 1
ATOM 1453 C CA . PHE B 1 43 ? 0.349 9.277 -20.014 1.00 21.88 43 PHE B CA 1
ATOM 1454 C C . PHE B 1 43 ? -0.190 7.940 -19.511 1.00 29.79 43 PHE B C 1
ATOM 1455 O O . PHE B 1 43 ? -1.048 7.322 -20.155 1.00 28.84 43 PHE B O 1
ATOM 1463 N N . ASN B 1 44 ? 0.394 7.454 -18.412 1.00 25.79 44 ASN B N 1
ATOM 1464 C CA . ASN B 1 44 ? -0.073 6.270 -17.692 1.00 35.22 44 ASN B CA 1
ATOM 1465 C C . ASN B 1 44 ? -0.962 6.735 -16.539 1.00 36.89 44 ASN B C 1
ATOM 1466 O O . ASN B 1 44 ? -0.464 7.310 -15.564 1.00 33.71 44 ASN B O 1
ATOM 1471 N N . ASP B 1 45 ? -2.276 6.516 -16.665 1.00 32.87 45 ASP B N 1
ATOM 1472 C CA . ASP B 1 45 ? -3.228 6.917 -15.635 1.00 33.08 45 ASP B CA 1
ATOM 1473 C C . ASP B 1 45 ? -3.449 5.794 -14.628 1.00 35.80 45 ASP B C 1
ATOM 1474 O O . ASP B 1 45 ? -3.528 4.619 -14.994 1.00 38.76 45 ASP B O 1
ATOM 1479 N N . LEU B 1 46 ? -3.535 6.163 -13.355 1.00 36.08 46 LEU B N 1
ATOM 1480 C CA . LEU B 1 46 ? -3.547 5.203 -12.262 1.00 35.11 46 LEU B CA 1
ATOM 1481 C C . LEU B 1 46 ? -4.895 5.200 -11.542 1.00 35.89 46 LEU B C 1
ATOM 1482 O O . LEU B 1 46 ? -5.615 6.203 -11.531 1.00 31.81 46 LEU B O 1
ATOM 1487 N N . ASP B 1 47 ? -5.228 4.050 -10.948 1.00 38.02 47 ASP B N 1
ATOM 1488 C CA . ASP B 1 47 ? -6.423 3.900 -10.125 1.00 40.76 47 ASP B CA 1
ATOM 1489 C C . ASP B 1 47 ? -6.384 4.830 -8.923 1.00 37.22 47 ASP B C 1
ATOM 1490 O O . ASP B 1 47 ? -5.394 5.506 -8.649 1.00 41.02 47 ASP B O 1
ATOM 1495 N N . ALA B 1 48 ? -7.504 4.844 -8.195 1.00 42.71 48 ALA B N 1
ATOM 1496 C CA . ALA B 1 48 ? -7.634 5.709 -7.029 1.00 41.86 48 ALA B CA 1
ATOM 1497 C C . ALA B 1 48 ? -6.595 5.370 -5.961 1.00 42.29 48 ALA B C 1
ATOM 1498 O O . ALA B 1 48 ? -5.971 6.271 -5.386 1.00 41.71 48 ALA B O 1
ATOM 1500 N N . GLY B 1 49 ? -6.413 4.087 -5.653 1.00 33.94 49 GLY B N 1
ATOM 1501 C CA . GLY B 1 49 ? -5.491 3.777 -4.574 1.00 32.42 49 GLY B CA 1
ATOM 1502 C C . GLY B 1 49 ? -4.204 3.124 -5.042 1.00 31.25 49 GLY B C 1
ATOM 1503 O O . GLY B 1 49 ? -3.622 2.295 -4.333 1.00 27.44 49 GLY B O 1
ATOM 1504 N N . ALA B 1 50 ? -3.723 3.511 -6.222 1.00 28.51 50 ALA B N 1
ATOM 1505 C CA . ALA B 1 50 ? -2.633 2.794 -6.868 1.00 30.09 50 ALA B CA 1
ATOM 1506 C C . ALA B 1 50 ? -1.265 3.434 -6.642 1.00 31.78 50 ALA B C 1
ATOM 1507 O O . ALA B 1 50 ? -0.252 2.857 -7.050 1.00 30.07 50 ALA B O 1
ATOM 1509 N N . LEU B 1 51 ? -1.190 4.586 -5.988 1.00 29.75 51 LEU B N 1
ATOM 1510 C CA . LEU B 1 51 ? 0.080 5.274 -5.830 1.00 30.45 51 LEU B CA 1
ATOM 1511 C C . LEU B 1 51 ? 0.368 5.434 -4.342 1.00 28.81 51 LEU B C 1
ATOM 1512 O O . LEU B 1 51 ? -0.477 5.923 -3.592 1.00 31.28 51 LEU B O 1
ATOM 1517 N N . PHE B 1 52 ? 1.537 4.993 -3.910 1.00 29.84 52 PHE B N 1
ATOM 1518 C CA . PHE B 1 52 ? 1.941 5.068 -2.514 1.00 27.73 52 PHE B CA 1
ATOM 1519 C C . PHE B 1 52 ? 3.269 5.802 -2.406 1.00 28.84 52 PHE B C 1
ATOM 1520 O O . PHE B 1 52 ? 4.141 5.663 -3.271 1.00 28.43 52 PHE B O 1
ATOM 1528 N N . LEU B 1 53 ? 3.395 6.608 -1.356 1.00 31.50 53 LEU B N 1
ATOM 1529 C CA . LEU B 1 53 ? 4.611 7.328 -1.009 1.00 26.43 53 LEU B CA 1
ATOM 1530 C C . LEU B 1 53 ? 4.942 7.069 0.454 1.00 22.64 53 LEU B C 1
ATOM 1531 O O . LEU B 1 53 ? 4.088 7.261 1.320 1.00 29.55 53 LEU B O 1
ATOM 1536 N N . ALA B 1 54 ? 6.175 6.651 0.733 1.00 27.76 54 ALA B N 1
ATOM 1537 C CA . ALA B 1 54 ? 6.619 6.369 2.108 1.00 28.17 54 ALA B CA 1
ATOM 1538 C C . ALA B 1 54 ? 5.749 5.303 2.766 1.00 28.86 54 ALA B C 1
ATOM 1539 O O . ALA B 1 54 ? 5.442 5.378 3.954 1.00 28.46 54 ALA B O 1
ATOM 1541 N N . GLY B 1 55 ? 5.334 4.303 1.988 1.00 31.71 55 GLY B N 1
ATOM 1542 C CA . GLY B 1 55 ? 4.498 3.237 2.508 1.00 29.84 55 GLY B CA 1
ATOM 1543 C C . GLY B 1 55 ? 3.030 3.593 2.700 1.00 35.60 55 GLY B C 1
ATOM 1544 O O . GLY B 1 55 ? 2.270 2.755 3.209 1.00 35.71 55 GLY B O 1
ATOM 1545 N N . ARG B 1 56 ? 2.622 4.819 2.358 1.00 28.69 56 ARG B N 1
ATOM 1546 C CA . ARG B 1 56 ? 1.262 5.314 2.528 1.00 31.05 56 ARG B CA 1
ATOM 1547 C C . ARG B 1 56 ? 0.702 5.862 1.220 1.00 34.94 56 ARG B C 1
ATOM 1548 O O . ARG B 1 56 ? 1.445 6.244 0.314 1.00 31.94 56 ARG B O 1
ATOM 1556 N N . GLU B 1 57 ? -0.624 5.934 1.132 1.00 31.02 57 GLU B N 1
ATOM 1557 C CA . GLU B 1 57 ? -1.237 6.474 -0.074 1.00 32.77 57 GLU B CA 1
ATOM 1558 C C . GLU B 1 57 ? -0.760 7.895 -0.337 1.00 36.44 57 GLU B C 1
ATOM 1559 O O . GLU B 1 57 ? -0.713 8.733 0.570 1.00 41.34 57 GLU B O 1
ATOM 1565 N N . ALA B 1 58 ? -0.414 8.159 -1.590 1.00 34.17 58 ALA B N 1
ATOM 1566 C CA . ALA B 1 58 ? 0.087 9.453 -1.997 1.00 30.49 58 ALA B CA 1
ATOM 1567 C C . ALA B 1 58 ? -1.037 10.480 -1.999 1.00 32.51 58 ALA B C 1
ATOM 1568 O O . ALA B 1 58 ? -2.214 10.127 -2.118 1.00 37.74 58 ALA B O 1
ATOM 1570 N N . PRO B 1 59 ? -0.707 11.762 -1.889 1.00 35.33 59 PRO B N 1
ATOM 1571 C CA . PRO B 1 59 ? -1.702 12.786 -2.201 1.00 32.25 59 PRO B CA 1
ATOM 1572 C C . PRO B 1 59 ? -2.042 12.718 -3.677 1.00 32.62 59 PRO B C 1
ATOM 1573 O O . PRO B 1 59 ? -1.273 12.210 -4.493 1.00 40.96 59 PRO B O 1
ATOM 1577 N N . GLU B 1 60 ? -3.238 13.194 -4.016 1.00 41.57 60 GLU B N 1
ATOM 1578 C CA . GLU B 1 60 ? -3.650 13.177 -5.418 1.00 44.62 60 GLU B CA 1
ATOM 1579 C C . GLU B 1 60 ? -2.675 13.956 -6.296 1.00 38.91 60 GLU B C 1
ATOM 1580 O O . GLU B 1 60 ? -2.323 13.510 -7.394 1.00 34.66 60 GLU B O 1
ATOM 1586 N N . GLY B 1 61 ? -2.202 15.105 -5.813 1.00 38.12 61 GLY B N 1
ATOM 1587 C CA . GLY B 1 61 ? -1.332 15.954 -6.597 1.00 30.51 61 GLY B CA 1
ATOM 1588 C C . GLY B 1 61 ? 0.091 15.457 -6.642 1.00 29.86 61 GLY B C 1
ATOM 1589 O O . GLY B 1 61 ? 1.006 16.098 -6.123 1.00 38.13 61 GLY B O 1
ATOM 1590 N N . HIS B 1 62 ? 0.289 14.292 -7.242 1.00 29.23 62 HIS B N 1
ATOM 1591 C CA . HIS B 1 62 ? 1.622 13.735 -7.392 1.00 31.79 62 HIS B CA 1
ATOM 1592 C C . HIS B 1 62 ? 1.767 13.167 -8.798 1.00 29.32 62 HIS B C 1
ATOM 1593 O O . HIS B 1 62 ? 0.869 12.474 -9.286 1.00 28.42 62 HIS B O 1
ATOM 1600 N N . VAL B 1 63 ? 2.894 13.468 -9.440 1.00 25.17 63 VAL B N 1
ATOM 1601 C CA . VAL B 1 63 ? 3.202 13.036 -10.796 1.00 26.89 63 VAL B CA 1
ATOM 1602 C C . VAL B 1 63 ? 4.610 12.451 -10.803 1.00 30.24 63 VAL B C 1
ATOM 1603 O O . VAL B 1 63 ? 5.534 13.023 -10.211 1.00 29.25 63 VAL B O 1
ATOM 1607 N N . TRP B 1 64 ? 4.775 11.304 -11.466 1.00 26.46 64 TRP B N 1
ATOM 1608 C CA . TRP B 1 64 ? 6.087 10.693 -11.656 1.00 26.14 64 TRP B CA 1
ATOM 1609 C C . TRP B 1 64 ? 6.374 10.591 -13.145 1.00 27.56 64 TRP B C 1
ATOM 1610 O O . TRP B 1 64 ? 5.585 10.005 -13.895 1.00 23.75 64 TRP B O 1
ATOM 1621 N N . ILE B 1 65 ? 7.515 11.137 -13.558 1.00 26.30 65 ILE B N 1
ATOM 1622 C CA . ILE B 1 65 ? 7.923 11.181 -14.956 1.00 27.53 65 ILE B CA 1
ATOM 1623 C C . ILE B 1 65 ? 9.134 10.270 -15.137 1.00 32.20 65 ILE B C 1
ATOM 1624 O O . ILE B 1 65 ? 10.140 10.425 -14.432 1.00 32.25 65 ILE B O 1
ATOM 1629 N N . HIS B 1 66 ? 9.021 9.285 -16.040 1.00 28.45 66 HIS B N 1
ATOM 1630 C CA . HIS B 1 66 ? 10.139 8.409 -16.387 1.00 25.80 66 HIS B CA 1
ATOM 1631 C C . HIS B 1 66 ? 10.536 8.659 -17.829 1.00 26.26 66 HIS B C 1
ATOM 1632 O O . HIS B 1 66 ? 9.732 8.463 -18.744 1.00 24.91 66 HIS B O 1
ATOM 1639 N N . ALA B 1 67 ? 11.792 9.021 -18.032 1.00 28.49 67 ALA B N 1
ATOM 1640 C CA . ALA B 1 67 ? 12.322 9.362 -19.340 1.00 24.83 67 ALA B CA 1
ATOM 1641 C C . ALA B 1 67 ? 13.370 8.340 -19.756 1.00 27.11 67 ALA B C 1
ATOM 1642 O O . ALA B 1 67 ? 14.254 7.991 -18.968 1.00 33.57 67 ALA B O 1
ATOM 1644 N N . ASP B 1 68 ? 13.264 7.851 -20.979 1.00 27.33 68 ASP B N 1
ATOM 1645 C CA . ASP B 1 68 ? 14.328 7.069 -21.596 1.00 28.28 68 ASP B CA 1
ATOM 1646 C C . ASP B 1 68 ? 15.004 7.990 -22.607 1.00 27.86 68 ASP B C 1
ATOM 1647 O O . ASP B 1 68 ? 14.364 8.450 -23.556 1.00 28.79 68 ASP B O 1
ATOM 1652 N N . ILE B 1 69 ? 16.277 8.297 -22.378 1.00 24.35 69 ILE B N 1
ATOM 1653 C CA . ILE B 1 69 ? 17.044 9.183 -23.242 1.00 25.94 69 ILE B CA 1
ATOM 1654 C C . ILE B 1 69 ? 18.300 8.441 -23.689 1.00 26.87 69 ILE B C 1
ATOM 1655 O O . ILE B 1 69 ? 18.719 7.447 -23.091 1.00 26.92 69 ILE B O 1
ATOM 1660 N N . ARG B 1 70 ? 18.888 8.918 -24.773 1.00 27.31 70 ARG B N 1
ATOM 1661 C CA . ARG B 1 70 ? 20.142 8.337 -25.227 1.00 31.35 70 ARG B CA 1
ATOM 1662 C C . ARG B 1 70 ? 21.283 8.662 -24.264 1.00 30.92 70 ARG B C 1
ATOM 1663 O O . ARG B 1 70 ? 21.418 9.794 -23.790 1.00 31.94 70 ARG B O 1
ATOM 1671 N N . SER B 1 71 ? 22.136 7.669 -24.013 1.00 30.11 71 SER B N 1
ATOM 1672 C CA . SER B 1 71 ? 23.356 7.912 -23.265 1.00 30.06 71 SER B CA 1
ATOM 1673 C C . SER B 1 71 ? 24.341 8.690 -24.128 1.00 32.37 71 SER B C 1
ATOM 1674 O O . SER B 1 71 ? 24.226 8.746 -25.352 1.00 35.24 71 SER B O 1
ATOM 1677 N N . GLY B 1 72 ? 25.303 9.324 -23.470 1.00 32.06 72 GLY B N 1
ATOM 1678 C CA . GLY B 1 72 ? 26.299 10.110 -24.165 1.00 33.74 72 GLY B CA 1
ATOM 1679 C C . GLY B 1 72 ? 26.159 11.604 -23.995 1.00 28.35 72 GLY B C 1
ATOM 1680 O O . GLY B 1 72 ? 26.954 12.342 -24.580 1.00 30.28 72 GLY B O 1
ATOM 1681 N N . ARG B 1 73 ? 25.186 12.071 -23.213 1.00 27.64 73 ARG B N 1
ATOM 1682 C CA . ARG B 1 73 ? 24.959 13.488 -22.958 1.00 31.63 73 ARG B CA 1
ATOM 1683 C C . ARG B 1 73 ? 25.727 13.966 -21.730 1.00 33.32 73 ARG B C 1
ATOM 1684 O O . ARG B 1 73 ? 25.981 13.198 -20.796 1.00 37.12 73 ARG B O 1
ATOM 1692 N N . THR B 1 74 ? 26.057 15.260 -21.721 1.00 30.74 74 THR B N 1
ATOM 1693 C CA . THR B 1 74 ? 26.843 15.839 -20.634 1.00 33.42 74 THR B CA 1
ATOM 1694 C C . THR B 1 74 ? 26.054 15.855 -19.328 1.00 33.97 74 THR B C 1
ATOM 1695 O O . THR B 1 74 ? 24.819 15.836 -19.312 1.00 31.24 74 THR B O 1
ATOM 1699 N N . ALA B 1 75 ? 26.795 15.871 -18.217 1.00 32.90 75 ALA B N 1
ATOM 1700 C CA . ALA B 1 75 ? 26.160 16.006 -16.910 1.00 35.59 75 ALA B CA 1
ATOM 1701 C C . ALA B 1 75 ? 25.288 17.255 -16.866 1.00 34.24 75 ALA B C 1
ATOM 1702 O O . ALA B 1 75 ? 24.181 17.240 -16.312 1.00 36.49 75 ALA B O 1
ATOM 1704 N N . GLN B 1 76 ? 25.762 18.333 -17.481 1.00 34.61 76 GLN B N 1
ATOM 1705 C CA . GLN B 1 76 ? 25.092 19.621 -17.395 1.00 32.17 76 GLN B CA 1
ATOM 1706 C C . GLN B 1 76 ? 23.744 19.571 -18.103 1.00 34.88 76 GLN B C 1
ATOM 1707 O O . GLN B 1 76 ? 22.763 20.139 -17.623 1.00 32.64 76 GLN B O 1
ATOM 1713 N N . GLN B 1 77 ? 23.677 18.887 -19.246 1.00 33.69 77 GLN B N 1
ATOM 1714 C CA . GLN B 1 77 ? 22.410 18.754 -19.962 1.00 32.08 77 GLN B CA 1
ATOM 1715 C C . GLN B 1 77 ? 21.400 17.948 -19.159 1.00 31.62 77 GLN B C 1
ATOM 1716 O O . GLN B 1 77 ? 20.213 18.292 -19.107 1.00 32.13 77 GLN B O 1
ATOM 1722 N N . LYS B 1 78 ? 21.852 16.853 -18.558 1.00 33.08 78 LYS B N 1
ATOM 1723 C CA . LYS B 1 78 ? 20.961 16.004 -17.790 1.00 31.51 78 LYS B CA 1
ATOM 1724 C C . LYS B 1 78 ? 20.404 16.742 -16.580 1.00 34.62 78 LYS B C 1
ATOM 1725 O O . LYS B 1 78 ? 19.188 16.774 -16.362 1.00 35.14 78 LYS B O 1
ATOM 1731 N N . THR B 1 79 ? 21.276 17.353 -15.783 1.00 32.79 79 THR B N 1
ATOM 1732 C CA . THR B 1 79 ? 20.786 18.001 -14.572 1.00 37.22 79 THR B CA 1
ATOM 1733 C C . THR B 1 79 ? 19.916 19.203 -14.910 1.00 36.09 79 THR B C 1
ATOM 1734 O O . THR B 1 79 ? 18.931 19.481 -14.215 1.00 34.42 79 THR B O 1
ATOM 1738 N N . ASP B 1 80 ? 20.239 19.907 -15.986 1.00 32.77 80 ASP B N 1
ATOM 1739 C CA . ASP B 1 80 ? 19.375 21.003 -16.390 1.00 37.52 80 ASP B CA 1
ATOM 1740 C C . ASP B 1 80 ? 18.009 20.480 -16.832 1.00 40.53 80 ASP B C 1
ATOM 1741 O O . ASP B 1 80 ? 16.966 21.022 -16.435 1.00 41.60 80 ASP B O 1
ATOM 1746 N N . LEU B 1 81 ? 17.991 19.394 -17.607 1.00 32.89 81 LEU B N 1
ATOM 1747 C CA . LEU B 1 81 ? 16.724 18.799 -18.019 1.00 32.66 81 LEU B CA 1
ATOM 1748 C C . LEU B 1 81 ? 15.895 18.354 -16.818 1.00 33.37 81 LEU B C 1
ATOM 1749 O O . LEU B 1 81 ? 14.677 18.555 -16.784 1.00 31.38 81 LEU B O 1
ATOM 1754 N N . LEU B 1 82 ? 16.543 17.768 -15.816 1.00 29.90 82 LEU B N 1
ATOM 1755 C CA . LEU B 1 82 ? 15.834 17.247 -14.653 1.00 30.72 82 LEU B CA 1
ATOM 1756 C C . LEU B 1 82 ? 15.213 18.373 -13.841 1.00 29.80 82 LEU B C 1
ATOM 1757 O O . LEU B 1 82 ? 14.033 18.314 -13.473 1.00 27.29 82 LEU B O 1
ATOM 1762 N N . GLU B 1 83 ? 16.003 19.399 -13.536 1.00 31.15 83 GLU B N 1
ATOM 1763 C CA . GLU B 1 83 ? 15.503 20.511 -12.739 1.00 31.75 83 GLU B CA 1
ATOM 1764 C C . GLU B 1 83 ? 14.409 21.277 -13.470 1.00 35.71 83 GLU B C 1
ATOM 1765 O O . GLU B 1 83 ? 13.410 21.676 -12.853 1.00 30.57 83 GLU B O 1
ATOM 1771 N N . GLN B 1 84 ? 14.554 21.462 -14.789 1.00 33.41 84 GLN B N 1
ATOM 1772 C CA . GLN B 1 84 ? 13.554 22.229 -15.534 1.00 29.21 84 GLN B CA 1
ATOM 1773 C C . GLN B 1 84 ? 12.259 21.445 -15.746 1.00 30.88 84 GLN B C 1
ATOM 1774 O O . GLN B 1 84 ? 11.168 22.029 -15.705 1.00 33.20 84 GLN B O 1
ATOM 1780 N N . ILE B 1 85 ? 12.341 20.127 -15.932 1.00 27.29 85 ILE B N 1
ATOM 1781 C CA . ILE B 1 85 ? 11.124 19.334 -16.031 1.00 25.09 85 ILE B CA 1
ATOM 1782 C C . ILE B 1 85 ? 10.369 19.368 -14.715 1.00 22.94 85 ILE B C 1
ATOM 1783 O O . ILE B 1 85 ? 9.171 19.619 -14.688 1.00 24.97 85 ILE B O 1
ATOM 1788 N N . THR B 1 86 ? 11.076 19.128 -13.606 1.00 30.45 86 THR B N 1
ATOM 1789 C CA . THR B 1 86 ? 10.481 19.179 -12.272 1.00 26.31 86 THR B CA 1
ATOM 1790 C C . THR B 1 86 ? 9.855 20.536 -11.974 1.00 26.28 86 THR B C 1
ATOM 1791 O O . THR B 1 86 ? 8.785 20.602 -11.369 1.00 29.23 86 THR B O 1
ATOM 1795 N N . SER B 1 87 ? 10.514 21.629 -12.367 1.00 28.99 87 SER B N 1
ATOM 1796 C CA . SER B 1 87 ? 10.017 22.968 -12.043 1.00 29.96 87 SER B CA 1
ATOM 1797 C C . SER B 1 87 ? 8.866 23.390 -12.949 1.00 28.61 87 SER B C 1
ATOM 1798 O O . S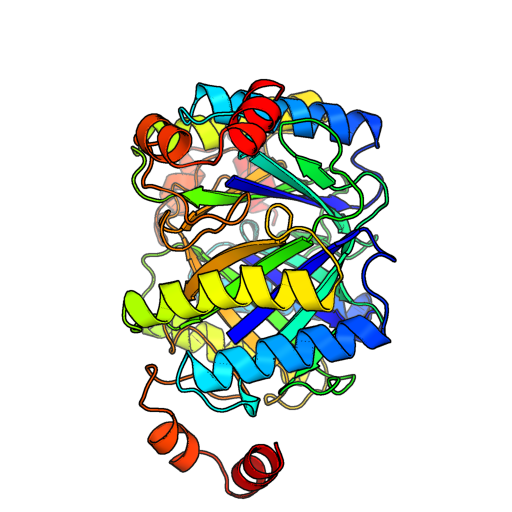ER B 1 87 ? 7.831 23.864 -12.469 1.00 29.78 87 SER B O 1
ATOM 1801 N N . LYS B 1 88 ? 9.038 23.261 -14.264 1.00 25.81 88 LYS B N 1
ATOM 1802 C CA . LYS B 1 88 ? 8.026 23.785 -15.170 1.00 28.31 88 LYS B CA 1
ATOM 1803 C C . LYS B 1 88 ? 6.803 22.873 -15.292 1.00 30.76 88 LYS B C 1
ATOM 1804 O O . LYS B 1 88 ? 5.684 23.375 -15.481 1.00 27.39 88 LYS B O 1
ATOM 1810 N N . VAL B 1 89 ? 6.967 21.554 -15.168 1.00 24.62 89 VAL B N 1
ATOM 1811 C CA . VAL B 1 89 ? 5.783 20.702 -15.158 1.00 27.72 89 VAL B CA 1
ATOM 1812 C C . VAL B 1 89 ? 4.990 20.927 -13.880 1.00 27.00 89 VAL B C 1
ATOM 1813 O O . VAL B 1 89 ? 3.754 20.985 -13.900 1.00 32.07 89 VAL B O 1
ATOM 1817 N N . ALA B 1 90 ? 5.680 21.110 -12.758 1.00 24.89 90 ALA B N 1
ATOM 1818 C CA . ALA B 1 90 ? 4.971 21.484 -11.547 1.00 25.07 90 ALA B CA 1
ATOM 1819 C C . ALA B 1 90 ? 4.169 22.755 -11.778 1.00 31.82 90 ALA B C 1
ATOM 1820 O O . ALA B 1 90 ? 2.994 22.835 -11.403 1.00 28.87 90 ALA B O 1
ATOM 1822 N N . ASP B 1 91 ? 4.774 23.737 -12.447 1.00 26.26 91 ASP B N 1
ATOM 1823 C CA . ASP B 1 91 ? 4.104 25.009 -12.672 1.00 31.19 91 ASP B CA 1
ATOM 1824 C C . ASP B 1 91 ? 2.894 24.853 -13.591 1.00 32.90 91 ASP B C 1
ATOM 1825 O O . ASP B 1 91 ? 1.819 25.392 -13.307 1.00 37.19 91 ASP B O 1
ATOM 1830 N N . VAL B 1 92 ? 3.051 24.123 -14.702 1.00 29.28 92 VAL B N 1
ATOM 1831 C CA . VAL B 1 92 ? 1.952 23.929 -15.649 1.00 30.88 92 VAL B CA 1
ATOM 1832 C C . VAL B 1 92 ? 0.783 23.198 -14.991 1.00 32.80 92 VAL B C 1
ATOM 1833 O O . VAL B 1 92 ? -0.386 23.465 -15.289 1.00 30.14 92 VAL B O 1
ATOM 1837 N N . LEU B 1 93 ? 1.074 22.259 -14.104 1.00 27.55 93 LEU B N 1
ATOM 1838 C CA . LEU B 1 93 ? 0.035 21.483 -13.447 1.00 29.77 93 LEU B CA 1
ATOM 1839 C C . LEU B 1 93 ? -0.463 22.106 -12.143 1.00 30.33 93 LEU B C 1
ATOM 1840 O O . LEU B 1 93 ? -1.311 21.513 -11.482 1.00 31.09 93 LEU B O 1
ATOM 1845 N N . GLU B 1 94 ? 0.062 23.262 -11.744 1.00 35.22 94 GLU B N 1
ATOM 1846 C CA . GLU B 1 94 ? -0.269 23.884 -10.462 1.00 32.80 94 GLU B CA 1
ATOM 1847 C C . GLU B 1 94 ? -0.099 22.886 -9.321 1.00 35.20 94 GLU B C 1
ATOM 1848 O O . GLU B 1 94 ? -0.999 22.664 -8.509 1.00 30.39 94 GLU B O 1
ATOM 1854 N N . LEU B 1 95 ? 1.091 22.292 -9.264 1.00 33.41 95 LEU B N 1
ATOM 1855 C CA . LEU B 1 95 ? 1.505 21.329 -8.261 1.00 29.15 95 LEU B CA 1
ATOM 1856 C C . LEU B 1 95 ? 2.733 21.834 -7.540 1.00 26.84 95 LEU B C 1
ATOM 1857 O O . LEU B 1 95 ? 3.495 22.645 -8.094 1.00 30.17 95 LEU B O 1
ATOM 1862 N N . PRO B 1 96 ? 3.022 21.351 -6.346 1.00 26.69 96 PRO B N 1
ATOM 1863 C CA . PRO B 1 96 ? 4.286 21.677 -5.714 1.00 25.44 96 PRO B CA 1
ATOM 1864 C C . PRO B 1 96 ? 5.408 20.882 -6.411 1.00 28.93 96 PRO B C 1
ATOM 1865 O O . PRO B 1 96 ? 5.243 19.691 -6.666 1.00 26.23 96 PRO B O 1
ATOM 1869 N N . PRO B 1 97 ? 6.531 21.548 -6.685 1.00 29.31 97 PRO B N 1
ATOM 1870 C CA . PRO B 1 97 ? 7.640 20.831 -7.355 1.00 27.76 97 PRO B CA 1
ATOM 1871 C C . PRO B 1 97 ? 8.091 19.603 -6.602 1.00 28.46 97 PRO B C 1
ATOM 1872 O O . PRO B 1 97 ? 8.544 18.630 -7.221 1.00 29.02 97 PRO B O 1
ATOM 1876 N N . GLU B 1 98 ? 7.899 19.587 -5.286 1.00 25.47 98 GLU B N 1
ATOM 1877 C CA . GLU B 1 98 ? 8.188 18.424 -4.477 1.00 23.48 98 GLU B CA 1
ATOM 1878 C C . GLU B 1 98 ? 7.360 17.227 -4.880 1.00 25.78 98 GLU B C 1
ATOM 1879 O O . GLU B 1 98 ? 7.600 16.131 -4.367 1.00 29.62 98 GLU B O 1
ATOM 1885 N N . HIS B 1 99 ? 6.356 17.411 -5.734 1.00 27.72 99 HIS B N 1
ATOM 1886 C CA . HIS B 1 99 ? 5.474 16.316 -6.112 1.00 31.81 99 HIS B CA 1
ATOM 1887 C C . HIS B 1 99 ? 5.458 16.082 -7.618 1.00 31.56 99 HIS B C 1
ATOM 1888 O O . HIS B 1 99 ? 4.535 15.445 -8.146 1.00 28.32 99 HIS B O 1
ATOM 1895 N N . VAL B 1 100 ? 6.480 16.570 -8.308 1.00 29.95 100 VAL B N 1
ATOM 1896 C CA . VAL B 1 100 ? 6.818 16.126 -9.649 1.00 25.70 100 VAL B CA 1
ATOM 1897 C C . VAL B 1 100 ? 8.175 15.448 -9.526 1.00 25.92 100 VAL B C 1
ATOM 1898 O O . VAL B 1 100 ? 9.210 16.120 -9.470 1.00 29.98 100 VAL B O 1
ATOM 1902 N N . TRP B 1 101 ? 8.187 14.120 -9.478 1.00 28.18 101 TRP B N 1
ATOM 1903 C CA . TRP B 1 101 ? 9.425 13.354 -9.359 1.00 26.57 101 TRP B CA 1
ATOM 1904 C C . TRP B 1 101 ? 9.832 12.887 -10.749 1.00 29.53 101 TRP B C 1
ATOM 1905 O O . TRP B 1 101 ? 8.989 12.377 -11.498 1.00 27.29 101 TRP B O 1
ATOM 1916 N N . VAL B 1 102 ? 11.111 13.074 -11.099 1.00 28.09 102 VAL B N 1
ATOM 1917 C CA . VAL B 1 102 ? 11.612 12.799 -12.445 1.00 23.83 102 VAL B CA 1
ATOM 1918 C C . VAL B 1 102 ? 12.799 11.849 -12.382 1.00 30.65 102 VAL B C 1
ATOM 1919 O O . VAL B 1 102 ? 13.758 12.096 -11.643 1.00 27.27 102 VAL B O 1
ATOM 1923 N N . TYR B 1 103 ? 12.739 10.777 -13.177 1.00 32.39 103 TYR B N 1
ATOM 1924 C CA . TYR B 1 103 ? 13.823 9.825 -13.373 1.00 25.20 103 TYR B CA 1
ATOM 1925 C C . TYR B 1 103 ? 14.181 9.806 -14.852 1.00 31.51 103 TYR B C 1
ATOM 1926 O O . TYR B 1 103 ? 13.286 9.727 -15.704 1.00 30.15 103 TYR B O 1
ATOM 1935 N N . VAL B 1 104 ? 15.475 9.839 -15.175 1.00 28.24 104 VAL B N 1
ATOM 1936 C CA . VAL B 1 104 ? 15.926 9.703 -16.560 1.00 25.74 104 VAL B CA 1
ATOM 1937 C C . VAL B 1 104 ? 16.787 8.454 -16.650 1.00 30.68 104 VAL B C 1
ATOM 1938 O O . VAL B 1 104 ? 17.780 8.316 -15.920 1.00 27.96 104 VAL B O 1
ATOM 1942 N N . ASN B 1 105 ? 16.366 7.509 -17.480 1.00 31.58 105 ASN B N 1
ATOM 1943 C CA . ASN B 1 105 ? 17.139 6.312 -17.753 1.00 29.34 105 ASN B CA 1
ATOM 1944 C C . ASN B 1 105 ? 17.868 6.518 -19.063 1.00 26.13 105 ASN B C 1
ATOM 1945 O O . ASN B 1 105 ? 17.332 7.132 -19.987 1.00 30.35 105 ASN B O 1
ATOM 1950 N N . GLU B 1 106 ? 19.111 6.073 -19.123 1.00 30.71 106 GLU B N 1
ATOM 1951 C CA . GLU B 1 106 ? 19.938 6.313 -20.291 1.00 27.78 106 GLU B CA 1
ATOM 1952 C C . GLU B 1 106 ? 20.111 5.010 -21.054 1.00 31.65 106 GLU B C 1
ATOM 1953 O O . GLU B 1 106 ? 20.498 3.985 -20.481 1.00 32.53 106 GLU B O 1
ATOM 1959 N N . ILE B 1 107 ? 19.817 5.067 -22.347 1.00 31.04 107 ILE B N 1
ATOM 1960 C CA . ILE B 1 107 ? 19.866 3.931 -23.254 1.00 30.58 107 ILE B CA 1
ATOM 1961 C C . ILE B 1 107 ? 20.738 4.375 -24.421 1.00 30.05 107 ILE B C 1
ATOM 1962 O O . ILE B 1 107 ? 20.558 5.487 -24.923 1.00 30.97 107 ILE B O 1
ATOM 1967 N N . PRO B 1 108 ? 21.708 3.588 -24.857 1.00 29.64 108 PRO B N 1
ATOM 1968 C CA . PRO B 1 108 ? 22.465 3.971 -26.053 1.00 27.65 108 PRO B CA 1
ATOM 1969 C C . PRO B 1 108 ? 21.579 4.071 -27.293 1.00 32.24 108 PRO B C 1
ATOM 1970 O O . PRO B 1 108 ? 20.547 3.399 -27.417 1.00 29.89 108 PRO B O 1
ATOM 1974 N N . GLY B 1 109 ? 21.985 4.959 -28.206 1.00 31.12 109 GLY B N 1
ATOM 1975 C CA . GLY B 1 109 ? 21.207 5.191 -29.418 1.00 28.18 109 GLY B CA 1
ATOM 1976 C C . GLY B 1 109 ? 21.014 3.939 -30.253 1.00 30.31 109 GLY B C 1
ATOM 1977 O O . GLY B 1 109 ? 19.942 3.716 -30.816 1.00 29.83 109 GLY B O 1
ATOM 1978 N N . GLU B 1 110 ? 22.059 3.121 -30.376 1.00 30.34 110 GLU B N 1
ATOM 1979 C CA . GLU B 1 110 ? 21.947 1.851 -31.089 1.00 33.18 110 GLU B CA 1
ATOM 1980 C C . GLU B 1 110 ? 20.960 0.876 -30.443 1.00 30.79 110 GLU B C 1
ATOM 1981 O O . GLU B 1 110 ? 20.646 -0.152 -31.054 1.00 28.53 110 GLU B O 1
ATOM 1987 N N . ASN B 1 111 ? 20.490 1.144 -29.226 1.00 28.81 111 ASN B N 1
ATOM 1988 C CA . ASN B 1 111 ? 19.451 0.340 -28.596 1.00 29.67 111 ASN B CA 1
ATOM 1989 C C . ASN B 1 111 ? 18.058 0.938 -28.787 1.00 29.05 111 ASN B C 1
ATOM 1990 O O . ASN B 1 111 ? 17.147 0.622 -28.017 1.00 31.45 111 ASN B O 1
ATOM 1995 N N . MET B 1 112 ? 17.878 1.793 -29.793 1.00 29.26 112 MET B N 1
ATOM 1996 C CA . MET B 1 112 ? 16.608 2.461 -30.059 1.00 28.03 112 MET B CA 1
ATOM 1997 C C . MET B 1 112 ? 16.258 2.398 -31.542 1.00 26.46 112 MET B C 1
ATOM 1998 O O . MET B 1 112 ? 17.104 2.629 -32.412 1.00 31.57 112 MET B O 1
ATOM 2003 N N . THR B 1 113 ? 15.004 2.096 -31.815 1.00 20.84 113 THR B N 1
ATOM 2004 C CA . THR B 1 113 ? 14.403 2.271 -33.125 1.00 25.92 113 THR B CA 1
ATOM 2005 C C . THR B 1 113 ? 13.412 3.417 -33.039 1.00 29.04 113 THR B C 1
ATOM 2006 O O . THR B 1 113 ? 12.644 3.496 -32.077 1.00 27.06 113 THR B O 1
ATOM 2010 N N . GLU B 1 114 ? 13.438 4.311 -34.028 1.00 27.70 114 GLU B N 1
ATOM 2011 C CA . GLU B 1 114 ? 12.371 5.289 -34.211 1.00 27.20 114 GLU B CA 1
ATOM 2012 C C . GLU B 1 114 ? 12.232 5.551 -35.702 1.00 29.24 114 GLU B C 1
ATOM 2013 O O . GLU B 1 114 ? 13.231 5.628 -36.417 1.00 24.51 114 GLU B O 1
ATOM 2019 N N . TYR B 1 115 ? 10.989 5.646 -36.174 1.00 31.59 115 TYR B N 1
ATOM 2020 C CA . TYR B 1 115 ? 10.728 5.755 -37.608 1.00 30.64 115 TYR B CA 1
ATOM 2021 C C . TYR B 1 115 ? 11.408 4.620 -38.371 1.00 35.04 115 TYR B C 1
ATOM 2022 O O . TYR B 1 115 ? 11.834 4.783 -39.512 1.00 40.11 115 TYR B O 1
ATOM 2031 N N . GLY B 1 116 ? 11.520 3.460 -37.735 1.00 34.12 116 GLY B N 1
ATOM 2032 C CA . GLY B 1 116 ? 12.062 2.282 -38.374 1.00 36.16 116 GLY B CA 1
ATOM 2033 C C . GLY B 1 116 ? 13.568 2.209 -38.531 1.00 36.85 116 GLY B C 1
ATOM 2034 O O . GLY B 1 116 ? 14.051 1.275 -39.187 1.00 37.67 116 GLY B O 1
ATOM 2035 N N . LYS B 1 117 ? 14.341 3.119 -37.935 1.00 29.02 117 LYS B N 1
ATOM 2036 C CA . LYS B 1 117 ? 15.793 3.110 -38.126 1.00 32.25 117 LYS B CA 1
ATOM 2037 C C . LYS B 1 117 ? 16.470 3.278 -36.777 1.00 31.13 117 LYS B 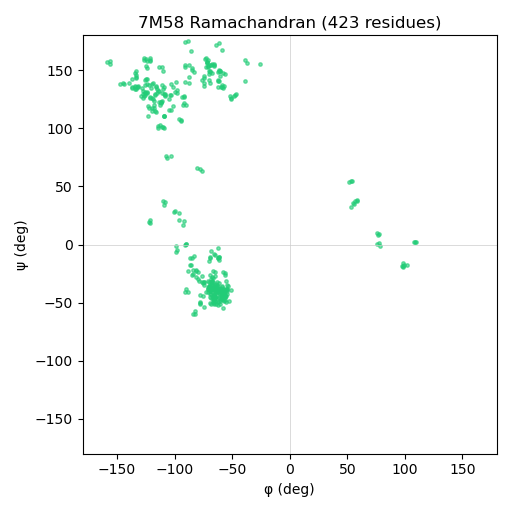C 1
ATOM 2038 O O . LYS B 1 117 ? 15.963 3.982 -35.899 1.00 30.79 117 LYS B O 1
ATOM 2044 N N . LEU B 1 118 ? 17.596 2.594 -36.601 1.00 27.74 118 LEU B N 1
ATOM 2045 C CA . LEU B 1 118 ? 18.344 2.724 -35.359 1.00 27.02 118 LEU B CA 1
ATOM 2046 C C . LEU B 1 118 ? 18.831 4.153 -35.173 1.00 29.37 118 LEU B C 1
ATOM 2047 O O . LEU B 1 118 ? 19.254 4.819 -36.126 1.00 24.74 118 LEU B O 1
ATOM 2052 N N . LEU B 1 119 ? 18.780 4.612 -33.936 1.00 25.49 119 LEU B N 1
ATOM 2053 C CA . LEU B 1 119 ? 19.095 5.997 -33.667 1.00 27.90 119 LEU B CA 1
ATOM 2054 C C . LEU B 1 119 ? 20.603 6.178 -33.550 1.00 24.93 119 LEU B C 1
ATOM 2055 O O . LEU B 1 119 ? 21.309 5.282 -33.096 1.00 23.45 119 LEU B O 1
ATOM 2060 N N . PRO B 1 120 ? 21.112 7.331 -33.931 1.00 24.10 120 PRO B N 1
ATOM 2061 C CA . PRO B 1 120 ? 22.552 7.568 -33.782 1.00 24.97 120 PRO B CA 1
ATOM 2062 C C . PRO B 1 120 ? 22.820 8.087 -32.384 1.00 32.91 120 PRO B C 1
ATOM 2063 O O . PRO B 1 120 ? 21.895 8.476 -31.660 1.00 31.68 120 PRO B O 1
ATOM 2067 N N . GLU B 1 121 ? 24.114 8.075 -31.998 1.00 31.56 121 GLU B N 1
ATOM 2068 C CA . GLU B 1 121 ? 24.523 8.737 -30.767 1.00 36.79 121 GLU B CA 1
ATOM 2069 C C . GLU B 1 121 ? 24.262 10.220 -30.799 1.00 35.85 121 GLU B C 1
ATOM 2070 O O . GLU B 1 121 ? 24.273 10.854 -31.881 1.00 35.73 121 GLU B O 1
ATOM 2076 N N . PRO B 1 122 ? 23.966 10.842 -29.655 1.00 27.88 122 PRO B N 1
ATOM 2077 C CA . PRO B 1 122 ? 23.511 12.224 -29.604 1.00 35.21 122 PRO B CA 1
ATOM 2078 C C . PRO B 1 122 ? 24.478 13.218 -30.252 1.00 32.51 122 PRO B C 1
ATOM 2079 O O . PRO B 1 122 ? 25.690 13.142 -30.060 1.00 35.90 122 PRO B O 1
ATOM 2083 N N . GLY B 1 123 ? 23.908 14.140 -31.025 1.00 34.40 123 GLY B N 1
ATOM 2084 C CA . GLY B 1 123 ? 24.646 15.112 -31.796 1.00 29.91 123 GLY B CA 1
ATOM 2085 C C . GLY B 1 123 ? 24.835 14.752 -33.254 1.00 36.54 123 GLY B C 1
ATOM 2086 O O . GLY B 1 123 ? 25.076 15.645 -34.076 1.00 39.21 123 GLY B O 1
ATOM 2087 N N . LYS B 1 124 ? 24.680 13.475 -33.600 1.00 37.24 124 LYS B N 1
ATOM 2088 C CA . LYS B 1 124 ? 24.877 12.979 -34.954 1.00 35.39 124 LYS B CA 1
ATOM 2089 C C . LYS B 1 124 ? 23.561 12.882 -35.736 1.00 35.33 124 LYS B C 1
ATOM 2090 O O . LYS B 1 124 ? 23.467 12.105 -36.689 1.00 33.94 124 LYS B O 1
ATOM 2096 N N . GLU B 1 125 ? 22.559 13.710 -35.393 1.00 37.40 125 GLU B N 1
ATOM 2097 C CA . GLU B 1 125 ? 21.220 13.592 -35.978 1.00 34.67 125 GLU B CA 1
ATOM 2098 C C . GLU B 1 125 ? 21.169 14.027 -37.442 1.00 35.72 125 GLU B C 1
ATOM 2099 O O . GLU B 1 125 ? 20.355 13.498 -38.209 1.00 29.41 125 GLU B O 1
ATOM 2105 N N . GLU B 1 126 ? 22.002 14.991 -37.841 1.00 34.44 126 GLU B N 1
ATOM 2106 C CA . GLU B 1 126 ? 22.039 15.359 -39.257 1.00 33.89 126 GLU B CA 1
ATOM 2107 C C . GLU B 1 126 ? 22.438 14.174 -40.106 1.00 29.21 126 GLU B C 1
ATOM 2108 O O . GLU B 1 126 ? 21.787 13.870 -41.109 1.00 29.39 126 GLU B O 1
ATOM 2114 N N . GLU B 1 127 ? 23.540 13.506 -39.760 1.00 34.44 127 GLU B N 1
ATOM 2115 C CA . GLU B 1 127 ? 23.962 12.335 -40.511 1.00 37.90 127 GLU B CA 1
ATOM 2116 C C . GLU B 1 127 ? 22.838 11.322 -40.625 1.00 35.12 127 GLU B C 1
ATOM 2117 O O . GLU B 1 127 ? 22.567 10.805 -41.721 1.00 35.18 127 GLU B O 1
ATOM 2123 N N . TRP B 1 128 ? 22.200 11.019 -39.491 1.00 30.86 128 TRP B N 1
ATOM 2124 C CA . TRP B 1 128 ? 21.088 10.071 -39.490 1.00 33.64 128 TRP B CA 1
ATOM 2125 C C . TRP B 1 128 ? 19.986 10.533 -40.433 1.00 30.01 128 TRP B C 1
ATOM 2126 O O . TRP B 1 128 ? 19.474 9.739 -41.230 1.00 32.21 128 TRP B O 1
ATOM 2137 N N . PHE B 1 129 ? 19.622 11.816 -40.367 1.00 28.93 129 PHE B N 1
ATOM 2138 C CA . PHE B 1 129 ? 18.548 12.347 -41.202 1.00 34.04 129 PHE B CA 1
ATOM 2139 C C . PHE B 1 129 ? 18.853 12.179 -42.685 1.00 30.54 129 PHE B C 1
ATOM 2140 O O . PHE B 1 129 ? 17.952 11.897 -43.480 1.00 32.58 129 PHE B O 1
ATOM 2148 N N . ALA B 1 130 ? 20.113 12.362 -43.078 1.00 32.99 130 ALA B N 1
ATOM 2149 C CA . ALA B 1 130 ? 20.515 12.234 -44.476 1.00 31.35 130 ALA B CA 1
ATOM 2150 C C . ALA B 1 130 ? 20.452 10.799 -44.964 1.00 33.79 130 ALA B C 1
ATOM 2151 O O . ALA B 1 130 ? 20.596 10.570 -46.168 1.00 32.06 130 ALA B O 1
ATOM 2153 N N . THR B 1 131 ? 20.264 9.839 -44.052 1.00 37.18 131 THR B N 1
ATOM 2154 C CA . THR B 1 131 ? 20.117 8.419 -44.368 1.00 34.12 131 THR B CA 1
ATOM 2155 C C . THR B 1 131 ? 18.688 8.036 -44.745 1.00 33.83 131 THR B C 1
ATOM 2156 O O . THR B 1 131 ? 18.490 7.044 -45.455 1.00 40.85 131 THR B O 1
ATOM 2160 N N . LEU B 1 132 ? 17.702 8.828 -44.338 1.00 29.67 132 LEU B N 1
ATOM 2161 C CA . LEU B 1 132 ? 16.306 8.481 -44.548 1.00 36.08 132 LEU B CA 1
ATOM 2162 C C . LEU B 1 132 ? 15.896 8.639 -46.018 1.00 40.58 132 LEU B C 1
ATOM 2163 O O . LEU B 1 132 ? 16.452 9.460 -46.747 1.00 40.61 132 LEU B O 1
ATOM 2168 N N . PRO B 1 133 ? 14.894 7.881 -46.462 1.00 40.36 133 PRO B N 1
ATOM 2169 C CA . PRO B 1 133 ? 14.299 8.163 -47.774 1.00 37.62 133 PRO B CA 1
ATOM 2170 C C . PRO B 1 133 ? 13.698 9.559 -47.792 1.00 40.20 133 PRO B C 1
ATOM 2171 O O . PRO B 1 133 ? 13.236 10.065 -46.769 1.00 43.22 133 PRO B O 1
ATOM 2175 N N . GLN B 1 134 ? 13.716 10.184 -48.978 1.00 42.32 134 GLN B N 1
ATOM 2176 C CA . GLN B 1 134 ? 13.234 11.557 -49.114 1.00 39.19 134 GLN B CA 1
ATOM 2177 C C . GLN B 1 134 ? 11.847 11.729 -48.521 1.00 39.75 134 GLN B C 1
ATOM 2178 O O . GLN B 1 134 ? 11.551 12.749 -47.892 1.00 40.68 134 GLN B O 1
ATOM 2184 N N . SER B 1 135 ? 10.985 10.731 -48.707 1.00 37.00 135 SER B N 1
ATOM 2185 C CA . SER B 1 135 ? 9.594 10.871 -48.292 1.00 46.19 135 SER B CA 1
ATOM 2186 C C . SER B 1 135 ? 9.457 10.878 -46.772 1.00 44.74 135 SER B C 1
ATOM 2187 O O . SER B 1 135 ? 8.601 11.587 -46.226 1.00 43.35 135 SER B O 1
ATOM 2190 N N . LEU B 1 136 ? 10.270 10.085 -46.072 1.00 38.31 136 LEU B N 1
ATOM 2191 C CA . LEU B 1 136 ? 10.294 10.167 -44.616 1.00 39.79 136 LEU B CA 1
ATOM 2192 C C . LEU B 1 136 ? 10.925 11.486 -44.177 1.00 40.13 136 LEU B C 1
ATOM 2193 O O . LEU B 1 136 ? 10.515 12.078 -43.169 1.00 38.35 136 LEU B O 1
ATOM 2198 N N . GLN B 1 137 ? 11.916 11.970 -44.936 1.00 35.64 137 GLN B N 1
ATOM 2199 C CA . GLN B 1 137 ? 12.532 13.255 -44.620 1.00 38.14 137 GLN B CA 1
ATOM 2200 C C . GLN B 1 137 ? 11.500 14.370 -44.586 1.00 36.57 137 GLN B C 1
ATOM 2201 O O . GLN B 1 137 ? 11.507 15.205 -43.675 1.00 38.59 137 GLN B O 1
ATOM 2207 N N . GLU B 1 138 ? 10.581 14.383 -45.541 1.00 35.19 138 GLU B N 1
ATOM 2208 C CA . GLU B 1 138 ? 9.721 15.548 -45.631 1.00 41.08 138 GLU B CA 1
ATOM 2209 C C . GLU B 1 138 ? 8.572 15.480 -44.639 1.00 40.63 138 GLU B C 1
ATOM 2210 O O . GLU B 1 138 ? 8.049 16.526 -44.250 1.00 41.30 138 GLU B O 1
ATOM 2216 N N . GLU B 1 139 ? 8.222 14.281 -44.172 1.00 40.62 139 GLU B N 1
ATOM 2217 C CA . GLU B 1 139 ? 7.299 14.142 -43.052 1.00 38.70 139 GLU B CA 1
ATOM 2218 C C . GLU B 1 139 ? 7.929 14.622 -41.748 1.00 43.04 139 GLU B C 1
ATOM 2219 O O . GLU B 1 139 ? 7.293 15.352 -40.979 1.00 47.22 139 GLU B O 1
ATOM 2225 N N . LEU B 1 140 ? 9.181 14.229 -41.476 1.00 39.19 140 LEU B N 1
ATOM 2226 C CA . LEU B 1 140 ? 9.850 14.707 -40.270 1.00 34.34 140 LEU B CA 1
ATOM 2227 C C . LEU B 1 140 ? 10.055 16.213 -40.319 1.00 38.13 140 LEU B C 1
ATOM 2228 O O . LEU B 1 140 ? 10.013 16.892 -39.286 1.00 41.30 140 LEU B O 1
ATOM 2233 N N . SER B 1 141 ? 10.335 16.751 -41.503 1.00 39.24 141 SER B N 1
ATOM 2234 C CA . SER B 1 141 ? 10.518 18.191 -41.613 1.00 38.55 141 SER B CA 1
ATOM 2235 C C . SER B 1 141 ? 9.227 18.942 -41.308 1.00 39.73 141 SER B C 1
ATOM 2236 O O . SER B 1 141 ? 9.271 20.080 -40.833 1.00 36.37 141 SER B O 1
ATOM 2239 N N . ASP B 1 142 ? 8.071 18.304 -41.533 1.00 41.91 142 ASP B N 1
ATOM 2240 C CA . ASP B 1 142 ? 6.787 18.910 -41.196 1.00 40.89 142 ASP B CA 1
ATOM 2241 C C . ASP B 1 142 ? 6.602 19.035 -39.691 1.00 42.71 142 ASP B C 1
ATOM 2242 O O . ASP B 1 142 ? 5.863 19.906 -39.224 1.00 45.23 142 ASP B O 1
ATOM 2247 N N . LEU B 1 143 ? 7.206 18.136 -38.934 1.00 42.16 143 LEU B N 1
ATOM 2248 C CA . LEU B 1 143 ? 7.249 18.207 -37.487 1.00 36.99 143 LEU B CA 1
ATOM 2249 C C . LEU B 1 143 ? 8.458 18.990 -37.016 1.00 34.85 143 LEU B C 1
ATOM 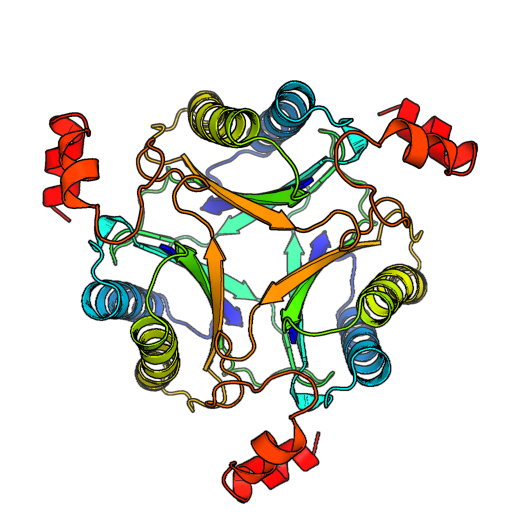2250 O O . LEU B 1 143 ? 8.641 19.154 -35.817 1.00 38.63 143 LEU B O 1
ATOM 2255 N N . PRO C 1 1 ? 13.589 -11.584 -19.527 1.00 36.23 1 PRO C N 1
ATOM 2256 C CA . PRO C 1 1 ? 13.171 -10.618 -20.551 1.00 35.15 1 PRO C CA 1
ATOM 2257 C C . PRO C 1 1 ? 11.699 -10.305 -20.537 1.00 29.43 1 PRO C C 1
ATOM 2258 O O . PRO C 1 1 ? 10.893 -11.205 -20.734 1.00 35.43 1 PRO C O 1
ATOM 2262 N N . SER C 1 2 ? 11.338 -9.043 -20.356 1.00 28.34 2 SER C N 1
ATOM 2263 C CA . SER C 1 2 ? 9.938 -8.651 -20.424 1.00 31.83 2 SER C CA 1
ATOM 2264 C C . SER C 1 2 ? 9.785 -7.564 -21.476 1.00 30.29 2 SER C C 1
ATOM 2265 O O . SER C 1 2 ? 10.456 -6.526 -21.420 1.00 27.46 2 SER C O 1
ATOM 2268 N N . TYR C 1 3 ? 8.980 -7.863 -22.483 1.00 25.34 3 TYR C N 1
ATOM 2269 C CA . TYR C 1 3 ? 8.561 -6.896 -23.476 1.00 23.66 3 TYR C CA 1
ATOM 2270 C C . TYR C 1 3 ? 7.275 -6.248 -22.983 1.00 24.90 3 TYR C C 1
ATOM 2271 O O . TYR C 1 3 ? 6.277 -6.937 -22.737 1.00 25.78 3 TYR C O 1
ATOM 2280 N N . ALA C 1 4 ? 7.313 -4.934 -22.805 1.00 24.11 4 ALA C N 1
ATOM 2281 C CA . ALA C 1 4 ? 6.131 -4.145 -22.505 1.00 24.36 4 ALA C CA 1
ATOM 2282 C C . ALA C 1 4 ? 5.747 -3.426 -23.779 1.00 26.35 4 ALA C C 1
ATOM 2283 O O . ALA C 1 4 ? 6.598 -2.815 -24.430 1.00 36.13 4 ALA C O 1
ATOM 2285 N N . VAL C 1 5 ? 4.485 -3.552 -24.159 1.00 26.30 5 VAL C N 1
ATOM 2286 C CA . VAL C 1 5 ? 3.977 -3.049 -25.422 1.00 24.58 5 VAL C CA 1
ATOM 2287 C C . VAL C 1 5 ? 2.892 -2.040 -25.118 1.00 27.02 5 VAL C C 1
ATOM 2288 O O . VAL C 1 5 ? 1.850 -2.399 -24.563 1.00 27.52 5 VAL C O 1
ATOM 2292 N N . SER C 1 6 ? 3.120 -0.785 -25.465 1.00 26.21 6 SER C N 1
ATOM 2293 C CA . SER C 1 6 ? 2.104 0.227 -25.234 1.00 31.83 6 SER C CA 1
ATOM 2294 C C . SER C 1 6 ? 1.580 0.750 -26.567 1.00 33.91 6 SER C C 1
ATOM 2295 O O . SER C 1 6 ? 2.358 1.085 -27.477 1.00 28.48 6 SER C O 1
ATOM 2298 N N . SER C 1 7 ? 0.258 0.800 -26.668 1.00 28.43 7 SER C N 1
ATOM 2299 C CA . SER C 1 7 ? -0.454 1.282 -27.837 1.00 29.75 7 SER C CA 1
ATOM 2300 C C . SER C 1 7 ? -1.826 1.737 -27.377 1.00 33.09 7 SER C C 1
ATOM 2301 O O . SER C 1 7 ? -2.305 1.351 -26.308 1.00 32.61 7 SER C O 1
ATOM 2304 N N . ARG C 1 8 ? -2.428 2.603 -28.178 1.00 36.99 8 ARG C N 1
ATOM 2305 C CA . ARG C 1 8 ? -3.813 2.989 -27.969 1.00 32.76 8 ARG C CA 1
ATOM 2306 C C . ARG C 1 8 ? -4.707 1.764 -27.836 1.00 37.78 8 ARG C C 1
ATOM 2307 O O . ARG C 1 8 ? -4.705 0.877 -28.692 1.00 39.37 8 ARG C O 1
ATOM 2315 N N . ALA C 1 9 ? -5.452 1.714 -26.734 1.00 39.63 9 ALA C N 1
ATOM 2316 C CA . ALA C 1 9 ? -6.433 0.659 -26.497 1.00 40.55 9 ALA C CA 1
ATOM 2317 C C . ALA C 1 9 ? -7.320 0.408 -27.715 1.00 39.80 9 ALA C C 1
ATOM 2318 O O . ALA C 1 9 ? -7.912 1.333 -28.278 1.00 42.11 9 ALA C O 1
ATOM 2320 N N . GLY C 1 10 ? -7.426 -0.852 -28.111 1.00 32.95 10 GLY C N 1
ATOM 2321 C CA . GLY C 1 10 ? -8.239 -1.210 -29.237 1.00 29.53 10 GLY C CA 1
ATOM 2322 C C . GLY C 1 10 ? -7.468 -1.391 -30.522 1.00 31.02 10 GLY C C 1
ATOM 2323 O O . GLY C 1 10 ? -8.009 -1.966 -31.472 1.00 34.82 10 GLY C O 1
ATOM 2324 N N . LEU C 1 11 ? -6.227 -0.898 -30.585 1.00 31.51 11 LEU C N 1
ATOM 2325 C CA . LEU C 1 11 ? -5.419 -1.094 -31.784 1.00 31.66 11 LEU C CA 1
ATOM 2326 C C . LEU C 1 11 ? -5.032 -2.554 -31.945 1.00 28.56 11 LEU C C 1
ATOM 2327 O O . LEU C 1 11 ? -5.105 -3.104 -33.049 1.00 30.90 11 LEU C O 1
ATOM 2332 N N . ILE C 1 12 ? -4.652 -3.204 -30.853 1.00 26.88 12 ILE C N 1
ATOM 2333 C CA . ILE C 1 12 ? -4.201 -4.584 -30.871 1.00 25.98 12 ILE C CA 1
ATOM 2334 C C . ILE C 1 12 ? -5.270 -5.427 -30.189 1.00 31.48 12 ILE C C 1
ATOM 2335 O O . ILE C 1 12 ? -5.347 -5.465 -28.954 1.00 33.21 12 ILE C O 1
ATOM 2340 N N . ASP C 1 13 ? -6.092 -6.099 -31.005 1.00 30.99 13 ASP C N 1
ATOM 2341 C CA . ASP C 1 13 ? -6.976 -7.199 -30.623 1.00 32.01 13 ASP C CA 1
ATOM 2342 C C . ASP C 1 13 ? -6.357 -8.142 -29.606 1.00 29.15 13 ASP C C 1
ATOM 2343 O O . ASP C 1 13 ? -5.129 -8.255 -29.515 1.00 28.80 13 ASP C O 1
ATOM 2348 N N . GLN C 1 14 ? -7.202 -8.883 -28.892 1.00 30.41 14 GLN C N 1
ATOM 2349 C CA . GLN C 1 14 ? -6.703 -10.020 -28.126 1.00 30.10 14 GLN C CA 1
ATOM 2350 C C . GLN C 1 14 ? -6.076 -11.058 -29.037 1.00 31.85 14 GLN C C 1
ATOM 2351 O O . GLN C 1 14 ? -5.092 -11.704 -28.651 1.00 35.09 14 GLN C O 1
ATOM 2357 N N . GLU C 1 15 ? -6.592 -11.207 -30.264 1.00 32.00 15 GLU C N 1
ATOM 2358 C CA . GLU C 1 15 ? -6.019 -12.222 -31.136 1.00 30.99 15 GLU C CA 1
ATOM 2359 C C . GLU C 1 15 ? -4.695 -11.749 -31.705 1.00 30.77 15 GLU C C 1
ATOM 2360 O O . GLU C 1 15 ? -3.825 -12.580 -31.978 1.00 33.99 15 GLU C O 1
ATOM 2366 N N . ARG C 1 16 ? -4.502 -10.425 -31.832 1.00 31.27 16 ARG C N 1
ATOM 2367 C CA . ARG C 1 16 ? -3.195 -9.888 -32.193 1.00 31.19 16 ARG C CA 1
ATOM 2368 C C . ARG C 1 16 ? -2.268 -9.731 -31.001 1.00 29.89 16 ARG C C 1
ATOM 2369 O O . ARG C 1 16 ? -1.050 -9.820 -31.171 1.00 28.75 16 ARG C O 1
ATOM 2377 N N . ARG C 1 17 ? -2.800 -9.570 -29.788 1.00 27.59 17 ARG C N 1
ATOM 2378 C CA . ARG C 1 17 ? -1.937 -9.729 -28.623 1.00 29.33 17 ARG C CA 1
ATOM 2379 C C . ARG C 1 17 ? -1.328 -11.126 -28.597 1.00 29.57 17 ARG C C 1
ATOM 2380 O O . ARG C 1 17 ? -0.151 -11.294 -28.262 1.00 35.98 17 ARG C O 1
ATOM 2388 N N . ALA C 1 18 ? -2.113 -12.144 -28.939 1.00 27.72 18 ALA C N 1
ATOM 2389 C CA . ALA C 1 18 ? -1.572 -13.500 -28.978 1.00 28.84 18 ALA C CA 1
ATOM 2390 C C . ALA C 1 18 ? -0.497 -13.647 -30.055 1.00 31.51 18 ALA C C 1
ATOM 2391 O O . ALA C 1 18 ? 0.518 -14.322 -29.837 1.00 29.54 18 ALA C O 1
ATOM 2393 N N . ALA C 1 19 ? -0.709 -13.033 -31.228 1.00 28.62 19 ALA C N 1
ATOM 2394 C CA . ALA C 1 19 ? 0.260 -13.143 -32.313 1.00 25.35 19 ALA C CA 1
ATOM 2395 C C . ALA C 1 19 ? 1.524 -12.357 -32.010 1.00 31.01 19 ALA C C 1
ATOM 2396 O O . ALA C 1 19 ? 2.635 -12.827 -32.282 1.00 31.35 19 ALA C O 1
ATOM 2398 N N . VAL C 1 20 ? 1.378 -11.155 -31.445 1.00 32.23 20 VAL C N 1
ATOM 2399 C CA . VAL C 1 20 ? 2.552 -10.353 -3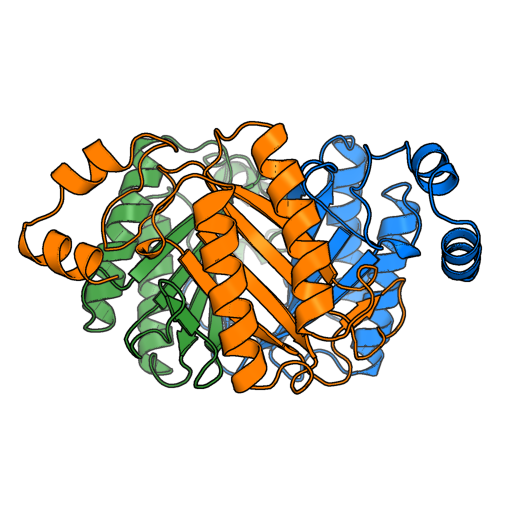1.122 1.00 28.81 20 VAL C CA 1
ATOM 2400 C C . VAL C 1 20 ? 3.378 -11.035 -30.041 1.00 31.39 20 VAL C C 1
ATOM 2401 O O . VAL C 1 20 ? 4.602 -11.167 -30.166 1.00 24.97 20 VAL C O 1
ATOM 2405 N N . ALA C 1 21 ? 2.716 -11.506 -28.979 1.00 28.10 21 ALA C N 1
ATOM 2406 C CA . ALA C 1 21 ? 3.441 -12.164 -27.903 1.00 28.42 21 ALA C CA 1
ATOM 2407 C C . ALA C 1 21 ? 4.180 -13.389 -28.423 1.00 31.85 21 ALA C C 1
ATOM 2408 O O . ALA C 1 21 ? 5.366 -13.573 -28.132 1.00 25.12 21 ALA C O 1
ATOM 2410 N N . ASP C 1 22 ? 3.509 -14.210 -29.239 1.00 33.22 22 ASP C N 1
ATOM 2411 C CA . ASP C 1 22 ? 4.186 -15.357 -29.833 1.00 29.21 22 ASP C CA 1
ATOM 2412 C C . ASP C 1 22 ? 5.330 -14.921 -30.743 1.00 29.52 22 ASP C C 1
ATOM 2413 O O . ASP C 1 22 ? 6.395 -15.552 -30.759 1.00 29.54 22 ASP C O 1
ATOM 2418 N N . LEU C 1 23 ? 5.139 -13.845 -31.504 1.00 25.91 23 LEU C N 1
ATOM 2419 C CA . LEU C 1 23 ? 6.211 -13.384 -32.377 1.00 25.18 23 LEU C CA 1
ATOM 2420 C C . LEU C 1 23 ? 7.402 -12.897 -31.561 1.00 27.63 23 LEU C C 1
ATOM 2421 O O . LEU C 1 23 ? 8.533 -13.363 -31.755 1.00 26.61 23 LEU C O 1
ATOM 2426 N N . LEU C 1 24 ? 7.153 -12.004 -30.600 1.00 24.46 24 LEU C N 1
ATOM 2427 C CA . LEU C 1 24 ? 8.223 -11.542 -29.728 1.00 25.35 24 LEU C CA 1
ATOM 2428 C C . LEU C 1 24 ? 8.895 -12.710 -29.032 1.00 25.52 24 LEU C C 1
ATOM 2429 O O . LEU C 1 24 ? 10.125 -12.805 -29.007 1.00 27.60 24 LEU C O 1
ATOM 2434 N N . THR C 1 25 ? 8.103 -13.642 -28.513 1.00 26.74 25 THR C N 1
ATOM 2435 C CA . THR C 1 25 ? 8.675 -14.750 -27.764 1.00 25.83 25 THR C CA 1
ATOM 2436 C C . THR C 1 25 ? 9.583 -15.613 -28.639 1.00 32.68 25 THR C C 1
ATOM 2437 O O . THR C 1 25 ? 10.645 -16.058 -28.187 1.00 29.43 25 THR C O 1
ATOM 2441 N N . THR C 1 26 ? 9.225 -15.788 -29.919 1.00 31.67 26 THR C N 1
ATOM 2442 C CA . THR C 1 26 ? 10.008 -16.618 -30.834 1.00 28.22 26 THR C CA 1
ATOM 2443 C C . THR C 1 26 ? 11.253 -15.890 -31.324 1.00 24.79 26 THR C C 1
ATOM 2444 O O . THR C 1 26 ? 12.328 -16.489 -31.421 1.00 27.59 26 THR C O 1
ATOM 2448 N N . LEU C 1 27 ? 11.115 -14.615 -31.675 1.00 23.66 27 LEU C N 1
ATOM 2449 C CA . LEU C 1 27 ? 12.275 -13.823 -32.066 1.00 25.61 27 LEU C CA 1
ATOM 2450 C C . LEU C 1 27 ? 13.310 -13.809 -30.955 1.00 27.10 27 LEU C C 1
ATOM 2451 O O . LEU C 1 27 ? 14.509 -13.964 -31.206 1.00 28.02 27 LEU C O 1
ATOM 2456 N N . HIS C 1 28 ? 12.864 -13.635 -29.714 1.00 25.55 28 HIS C N 1
ATOM 2457 C CA . HIS C 1 28 ? 13.806 -13.612 -28.608 1.00 24.66 28 HIS C CA 1
ATOM 2458 C C . HIS C 1 28 ? 14.473 -14.965 -28.443 1.00 25.81 28 HIS C C 1
ATOM 2459 O O . HIS C 1 28 ? 15.653 -15.045 -28.110 1.00 28.73 28 HIS C O 1
ATOM 2466 N N . ARG C 1 29 ? 13.739 -16.044 -28.676 1.00 30.24 29 ARG C N 1
ATOM 2467 C CA . ARG C 1 29 ? 14.391 -17.338 -28.584 1.00 31.39 29 ARG C CA 1
ATOM 2468 C C . ARG C 1 29 ? 15.427 -17.507 -29.685 1.00 30.60 29 ARG C C 1
ATOM 2469 O O . ARG C 1 29 ? 16.468 -18.126 -29.459 1.00 34.04 29 ARG C O 1
ATOM 2477 N N . ASP C 1 30 ? 15.199 -16.923 -30.858 1.00 27.79 30 ASP C N 1
ATOM 2478 C CA . ASP C 1 30 ? 16.130 -17.185 -31.945 1.00 30.17 30 ASP C CA 1
ATOM 2479 C C . ASP C 1 30 ? 17.282 -16.179 -31.987 1.00 33.38 30 ASP C C 1
ATOM 2480 O O . ASP C 1 30 ? 18.414 -16.574 -32.277 1.00 34.25 30 ASP C O 1
ATOM 2485 N N . ILE C 1 31 ? 17.046 -14.893 -31.715 1.00 27.13 31 ILE C N 1
ATOM 2486 C CA . ILE C 1 31 ? 18.128 -13.914 -31.826 1.00 27.43 31 ILE C CA 1
ATOM 2487 C C . ILE C 1 31 ? 18.966 -13.867 -30.559 1.00 34.31 31 ILE C C 1
ATOM 2488 O O . ILE C 1 31 ? 20.186 -14.069 -30.589 1.00 34.92 31 ILE C O 1
ATOM 2493 N N . ALA C 1 32 ? 18.345 -13.541 -29.435 1.00 30.11 32 ALA C N 1
ATOM 2494 C CA . ALA C 1 32 ? 18.974 -13.883 -28.183 1.00 30.35 32 ALA C CA 1
ATOM 2495 C C . ALA C 1 32 ? 18.949 -15.389 -28.107 1.00 34.40 32 ALA C C 1
ATOM 2496 O O . ALA C 1 32 ? 18.059 -16.036 -28.664 1.00 41.75 32 ALA C O 1
ATOM 2498 N N . VAL C 1 33 ? 19.942 -15.980 -27.480 1.00 28.64 33 VAL C N 1
ATOM 2499 C CA . VAL C 1 33 ? 19.861 -17.437 -27.533 1.00 37.03 33 VAL C CA 1
ATOM 2500 C C . VAL C 1 33 ? 19.433 -17.926 -26.153 1.00 35.11 33 VAL C C 1
ATOM 2501 O O . VAL C 1 33 ? 20.240 -18.457 -25.382 1.00 31.39 33 VAL C O 1
ATOM 2505 N N . ALA C 1 34 ? 18.153 -17.735 -25.840 1.00 30.80 34 ALA C N 1
ATOM 2506 C CA . ALA C 1 34 ? 17.604 -17.933 -24.510 1.00 29.45 34 ALA C CA 1
ATOM 2507 C C . ALA C 1 34 ? 16.322 -18.724 -24.591 1.00 28.01 34 ALA C C 1
ATOM 2508 O O . ALA C 1 34 ? 15.577 -18.629 -25.576 1.00 30.17 34 ALA C O 1
ATOM 2510 N N . PRO C 1 35 ? 16.012 -19.515 -23.573 1.00 24.98 35 PRO C N 1
ATOM 2511 C CA . PRO C 1 35 ? 14.832 -20.362 -23.645 1.00 22.46 35 PRO C CA 1
ATOM 2512 C C . PRO C 1 35 ? 13.550 -19.538 -23.571 1.00 31.53 35 PRO C C 1
ATOM 2513 O O . PRO C 1 35 ? 13.483 -18.480 -22.941 1.00 28.68 35 PRO C O 1
ATOM 2517 N N . ARG C 1 36 ? 12.548 -20.040 -24.288 1.00 31.76 36 ARG C N 1
ATOM 2518 C CA . ARG C 1 36 ? 11.242 -19.409 -24.431 1.00 24.74 36 ARG C CA 1
ATOM 2519 C C . ARG C 1 36 ? 10.577 -19.103 -23.088 1.00 30.13 36 ARG C C 1
ATOM 2520 O O . ARG C 1 36 ? 9.941 -18.052 -22.922 1.00 26.75 36 ARG C O 1
ATOM 2528 N N . TYR C 1 37 ? 10.700 -20.010 -22.116 1.00 27.41 37 TYR C N 1
ATOM 2529 C CA . TYR C 1 37 ? 9.981 -19.853 -20.855 1.00 25.07 37 TYR C CA 1
ATOM 2530 C C . TYR C 1 37 ? 10.473 -18.677 -20.004 1.00 28.79 37 TYR C C 1
ATOM 2531 O O . TYR C 1 37 ? 9.873 -18.391 -18.965 1.00 27.04 37 TYR C O 1
ATOM 2540 N N . LEU C 1 38 ? 11.549 -18.002 -20.407 1.00 27.89 38 LEU C N 1
ATOM 2541 C CA . LEU C 1 38 ? 12.032 -16.812 -19.730 1.00 28.61 38 LEU C CA 1
ATOM 2542 C C . LEU C 1 38 ? 11.307 -15.543 -20.163 1.00 32.79 38 LEU C C 1
ATOM 2543 O O . LEU C 1 38 ? 11.507 -14.498 -19.539 1.00 31.53 38 LEU C O 1
ATOM 2548 N N . VAL C 1 39 ? 10.494 -15.597 -21.216 1.00 28.59 39 VAL C N 1
ATOM 2549 C CA . VAL C 1 39 ? 9.980 -14.394 -21.854 1.00 30.11 39 VAL C CA 1
ATOM 2550 C C . VAL C 1 39 ? 8.626 -14.026 -21.265 1.00 30.37 39 VAL C C 1
ATOM 2551 O O . VAL C 1 39 ? 7.701 -14.845 -21.237 1.00 26.80 39 VAL C O 1
ATOM 2555 N N . GLN C 1 40 ? 8.508 -12.778 -20.821 1.00 28.40 40 GLN C N 1
ATOM 2556 C CA . GLN C 1 40 ? 7.254 -12.204 -20.365 1.00 28.93 40 GLN C CA 1
ATOM 2557 C C . GLN C 1 40 ? 6.891 -11.067 -21.323 1.00 28.59 40 GLN C C 1
ATOM 2558 O O . GLN C 1 40 ? 7.752 -10.270 -21.704 1.00 23.64 40 GLN C O 1
ATOM 2564 N N . VAL C 1 41 ? 5.639 -11.019 -21.756 1.00 24.94 41 VAL C N 1
ATOM 2565 C CA . VAL C 1 41 ? 5.156 -9.954 -22.622 1.00 19.92 41 VAL C CA 1
ATOM 2566 C C . VAL C 1 41 ? 3.941 -9.336 -21.967 1.00 24.18 41 VAL C C 1
ATOM 2567 O O . VAL C 1 41 ? 2.998 -10.052 -21.606 1.00 26.41 41 VAL C O 1
ATOM 2571 N N . ILE C 1 42 ? 3.926 -8.010 -21.881 1.00 23.99 42 ILE C N 1
ATOM 2572 C CA . ILE C 1 42 ? 2.857 -7.260 -21.234 1.00 23.89 42 ILE C CA 1
ATOM 2573 C C . ILE C 1 42 ? 2.288 -6.252 -22.217 1.00 27.33 42 ILE C C 1
ATOM 2574 O O . ILE C 1 42 ? 3.042 -5.588 -22.935 1.00 29.98 42 ILE C O 1
ATOM 2579 N N . PHE C 1 43 ? 0.961 -6.117 -22.239 1.00 28.80 43 PHE C N 1
ATOM 2580 C CA . PHE C 1 43 ? 0.302 -5.116 -23.074 1.00 25.86 43 PHE C CA 1
ATOM 2581 C C . PHE C 1 43 ? -0.286 -4.017 -22.184 1.00 30.99 43 PHE C C 1
ATOM 2582 O O . PHE C 1 43 ? -1.230 -4.257 -21.422 1.00 34.86 43 PHE C O 1
ATOM 2590 N N . ASN C 1 44 ? 0.302 -2.824 -22.255 1.00 31.36 44 ASN C N 1
ATOM 2591 C CA . ASN C 1 44 ? -0.238 -1.633 -21.608 1.00 36.57 44 ASN C CA 1
ATOM 2592 C C . ASN C 1 44 ? -1.090 -0.887 -22.626 1.00 37.15 44 ASN C C 1
ATOM 2593 O O . ASN C 1 44 ? -0.561 -0.263 -23.554 1.00 35.20 44 ASN C O 1
ATOM 2598 N N . ASP C 1 45 ? -2.401 -0.935 -22.463 1.00 40.56 45 ASP C N 1
ATOM 2599 C CA . ASP C 1 45 ? -3.270 -0.183 -23.354 1.00 41.76 45 ASP C CA 1
ATOM 2600 C C . ASP C 1 45 ? -3.451 1.231 -22.822 1.00 42.17 45 ASP C C 1
ATOM 2601 O O . ASP C 1 45 ? -3.439 1.466 -21.609 1.00 40.35 45 ASP C O 1
ATOM 2606 N N . LEU C 1 46 ? -3.529 2.177 -23.744 1.00 39.80 46 LEU C N 1
ATOM 2607 C CA . LEU C 1 46 ? -3.519 3.584 -23.409 1.00 37.72 46 LEU C CA 1
ATOM 2608 C C . LEU C 1 46 ? -4.872 4.234 -23.677 1.00 37.36 46 LEU C C 1
ATOM 2609 O O . LEU C 1 46 ? -5.631 3.827 -24.565 1.00 30.95 46 LEU C O 1
ATOM 2614 N N . ASP C 1 47 ? -5.123 5.284 -22.903 1.00 37.70 47 ASP C N 1
ATOM 2615 C CA . ASP C 1 47 ? -6.272 6.150 -23.033 1.00 37.66 47 ASP C CA 1
ATOM 2616 C C . ASP C 1 47 ? -6.292 6.770 -24.440 1.00 39.62 47 ASP C C 1
ATOM 2617 O O . ASP C 1 47 ? -5.303 6.738 -25.175 1.00 42.03 47 ASP C O 1
ATOM 2622 N N . ALA C 1 48 ? -7.423 7.382 -24.794 1.00 37.61 48 ALA C N 1
ATOM 2623 C CA . ALA C 1 48 ? -7.617 7.858 -26.162 1.00 37.59 48 ALA C CA 1
ATOM 2624 C C . ALA C 1 48 ? -6.600 8.928 -26.553 1.00 41.44 48 ALA C C 1
ATOM 2625 O O . ALA C 1 48 ? -5.966 8.836 -27.610 1.00 53.31 48 ALA C O 1
ATOM 2627 N N . GLY C 1 49 ? -6.419 9.949 -25.726 1.00 30.64 49 GLY C N 1
ATOM 2628 C CA . GLY C 1 49 ? -5.517 11.004 -26.154 1.00 31.16 49 GLY C CA 1
ATOM 2629 C C . GLY C 1 49 ? -4.207 11.016 -25.386 1.00 31.87 49 GLY C C 1
ATOM 2630 O O . GLY C 1 49 ? -3.649 12.078 -25.090 1.00 33.47 49 GLY C O 1
ATOM 2631 N N . ALA C 1 50 ? -3.702 9.835 -25.057 1.00 25.30 50 ALA C N 1
ATOM 2632 C CA . ALA C 1 50 ? -2.624 9.702 -24.095 1.00 28.18 50 ALA C CA 1
ATOM 2633 C C . ALA C 1 50 ? -1.248 9.549 -24.734 1.00 24.00 50 ALA C C 1
ATOM 2634 O O . ALA C 1 50 ? -0.255 9.475 -24.011 1.00 22.20 50 ALA C O 1
ATOM 2636 N N . LEU C 1 51 ? -1.168 9.529 -26.060 1.00 28.55 51 LEU C N 1
ATOM 2637 C CA . LEU C 1 51 ? 0.064 9.313 -26.815 1.00 26.18 51 LEU C CA 1
ATOM 2638 C C . LEU C 1 51 ? 0.383 10.530 -27.667 1.00 25.83 51 LEU C C 1
ATOM 2639 O O . LEU C 1 51 ? -0.421 10.911 -28.521 1.00 29.43 51 LEU C O 1
ATOM 2644 N N . PHE C 1 52 ? 1.570 11.105 -27.481 1.00 25.77 52 PHE C N 1
ATOM 2645 C CA . PHE C 1 52 ? 1.990 12.254 -28.271 1.00 24.52 52 PHE C CA 1
ATOM 2646 C C . PHE C 1 52 ? 3.329 11.965 -28.928 1.00 30.79 52 PHE C C 1
ATOM 2647 O O . PHE C 1 52 ? 4.213 11.347 -28.320 1.00 30.29 52 PHE C O 1
ATOM 2655 N N . LEU C 1 53 ? 3.466 12.437 -30.167 1.00 29.05 53 LEU C N 1
ATOM 2656 C CA . LEU C 1 53 ? 4.698 12.384 -30.939 1.00 26.44 53 LEU C CA 1
ATOM 2657 C C . LEU C 1 53 ? 4.999 13.797 -31.407 1.00 27.15 53 LEU C C 1
ATOM 2658 O O . LEU C 1 53 ? 4.123 14.458 -31.969 1.00 25.60 53 LEU C O 1
ATOM 2663 N N . ALA C 1 54 ? 6.214 14.270 -31.146 1.00 30.07 54 ALA C N 1
ATOM 2664 C CA . ALA C 1 54 ? 6.630 15.602 -31.574 1.00 25.46 54 ALA C CA 1
ATOM 2665 C C . ALA C 1 54 ? 5.683 16.669 -31.043 1.00 29.22 54 ALA C C 1
ATOM 2666 O O . AL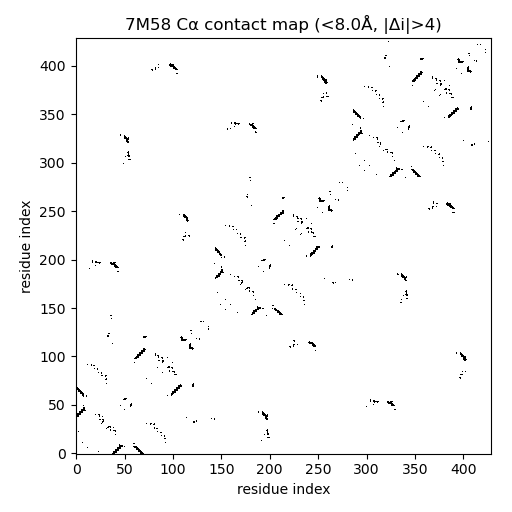A C 1 54 ? 5.366 17.631 -31.736 1.00 33.98 54 ALA C O 1
ATOM 2668 N N . GLY C 1 55 ? 5.200 16.479 -29.816 1.00 31.97 55 GLY C N 1
ATOM 2669 C CA . GLY C 1 55 ? 4.331 17.439 -29.163 1.00 29.91 55 GLY C CA 1
ATOM 2670 C C . GLY C 1 55 ? 2.880 17.431 -29.598 1.00 35.32 55 GLY C C 1
ATOM 2671 O O . GLY C 1 55 ? 2.081 18.193 -29.038 1.00 34.04 55 GLY C O 1
ATOM 2672 N N . ARG C 1 56 ? 2.500 16.579 -30.541 1.00 28.80 56 ARG C N 1
ATOM 2673 C CA . ARG C 1 56 ? 1.141 16.525 -31.046 1.00 30.58 56 ARG C CA 1
ATOM 2674 C C . ARG C 1 56 ? 0.639 15.101 -30.862 1.00 31.48 56 ARG C C 1
ATOM 2675 O O . ARG C 1 56 ? 1.428 14.167 -30.709 1.00 32.96 56 ARG C O 1
ATOM 2683 N N . GLU C 1 57 ? -0.678 14.937 -30.832 1.00 30.45 57 GLU C N 1
ATOM 2684 C CA . GLU C 1 57 ? -1.247 13.611 -30.643 1.00 31.58 57 GLU C CA 1
ATOM 2685 C C . GLU C 1 57 ? -0.793 12.652 -31.739 1.00 33.91 57 GLU C C 1
ATOM 2686 O O . GLU C 1 57 ? -0.788 12.994 -32.924 1.00 37.41 57 GLU C O 1
ATOM 2692 N N . ALA C 1 58 ? -0.412 11.441 -31.338 1.00 32.09 58 ALA C N 1
ATOM 2693 C CA . ALA C 1 58 ? 0.073 10.448 -32.286 1.00 32.18 58 ALA C CA 1
ATOM 2694 C C . ALA C 1 58 ? -1.085 9.911 -33.131 1.00 34.51 58 ALA C C 1
ATOM 2695 O O . ALA C 1 58 ? -2.235 9.920 -32.688 1.00 34.97 58 ALA C O 1
ATOM 2697 N N . PRO C 1 59 ? -0.799 9.384 -34.332 1.00 38.97 59 PRO C N 1
ATOM 2698 C CA . PRO C 1 59 ? -1.828 8.638 -35.076 1.00 34.75 59 PRO C CA 1
ATOM 2699 C C . PRO C 1 59 ? -2.164 7.379 -34.305 1.00 36.28 59 PRO C C 1
ATOM 2700 O O . PRO C 1 59 ? -1.335 6.898 -33.519 1.00 40.44 59 PRO C O 1
ATOM 2704 N N . GLU C 1 60 ? -3.389 6.842 -34.503 1.00 34.36 60 GLU C N 1
ATOM 2705 C CA . GLU C 1 60 ? -3.735 5.637 -33.740 1.00 48.06 60 GLU C CA 1
ATOM 2706 C C . GLU C 1 60 ? -2.723 4.534 -34.003 1.00 45.80 60 GLU C C 1
ATOM 2707 O O . GLU C 1 60 ? -2.196 3.933 -33.059 1.00 46.55 60 GLU C O 1
ATOM 2713 N N . GLY C 1 61 ? -2.322 4.368 -35.253 1.00 41.07 61 GLY C N 1
ATOM 2714 C CA . GLY C 1 61 ? -1.467 3.238 -35.545 1.00 41.73 61 GLY C CA 1
ATOM 2715 C C . GLY C 1 61 ? -0.029 3.432 -35.101 1.00 37.62 61 GLY C C 1
ATOM 2716 O O . GLY C 1 61 ? 0.907 3.391 -35.906 1.00 40.75 61 GLY C O 1
ATOM 2717 N N . HIS C 1 62 ? 0.171 3.571 -33.798 1.00 35.30 62 HIS C N 1
ATOM 2718 C CA . HIS C 1 62 ? 1.504 3.726 -33.241 1.00 34.97 62 HIS C CA 1
ATOM 2719 C C . HIS C 1 62 ? 1.676 2.824 -32.024 1.00 33.19 62 HIS C C 1
ATOM 2720 O O . HIS C 1 62 ? 0.805 2.757 -31.148 1.00 33.76 62 HIS C O 1
ATOM 2727 N N . VAL C 1 63 ? 2.812 2.135 -31.986 1.00 24.89 63 VAL C N 1
ATOM 2728 C CA . VAL C 1 63 ? 3.123 1.152 -30.968 1.00 23.75 63 VAL C CA 1
ATOM 2729 C C . VAL C 1 63 ? 4.520 1.434 -30.462 1.00 24.15 63 VAL C C 1
ATOM 2730 O O . VAL C 1 63 ? 5.426 1.705 -31.264 1.00 24.81 63 VAL C O 1
ATOM 2734 N N . TRP C 1 64 ? 4.707 1.381 -29.144 1.00 26.18 64 TRP C N 1
ATOM 2735 C CA . TRP C 1 64 ? 6.026 1.496 -28.546 1.00 24.71 64 TRP C CA 1
ATOM 2736 C C . TRP C 1 64 ? 6.325 0.253 -27.728 1.00 26.92 64 TRP C C 1
ATOM 2737 O O . TRP C 1 64 ? 5.561 -0.089 -26.825 1.00 26.73 64 TRP C O 1
ATOM 2748 N N . ILE C 1 65 ? 7.452 -0.389 -28.013 1.00 25.46 65 ILE C N 1
ATOM 2749 C CA . ILE C 1 65 ? 7.869 -1.605 -27.328 1.00 26.76 65 ILE C CA 1
ATOM 2750 C C . ILE C 1 65 ? 9.097 -1.301 -26.482 1.00 33.90 65 ILE C C 1
ATOM 2751 O O . ILE C 1 65 ? 10.128 -0.840 -27.001 1.00 30.52 65 ILE C O 1
ATOM 2756 N N . HIS C 1 66 ? 8.986 -1.563 -25.176 1.00 27.85 66 HIS C N 1
ATOM 2757 C CA . HIS C 1 66 ? 10.102 -1.427 -24.254 1.00 30.25 66 HIS C CA 1
ATOM 2758 C C . HIS C 1 66 ? 10.507 -2.816 -23.793 1.00 28.36 66 HIS C C 1
ATOM 2759 O O . HIS C 1 66 ? 9.665 -3.562 -23.288 1.00 30.01 66 HIS C O 1
ATOM 2766 N N . ALA C 1 67 ? 11.772 -3.175 -24.003 1.00 23.06 67 ALA C N 1
ATOM 2767 C CA . ALA C 1 67 ? 12.276 -4.498 -23.656 1.00 23.24 67 ALA C CA 1
ATOM 2768 C C . ALA C 1 67 ? 13.324 -4.363 -22.564 1.00 29.51 67 ALA C C 1
ATOM 2769 O O . ALA C 1 67 ? 14.251 -3.557 -22.685 1.00 34.17 67 ALA C O 1
ATOM 2771 N N . ASP C 1 68 ? 13.185 -5.161 -21.515 1.00 26.87 68 ASP C N 1
ATOM 2772 C CA . ASP C 1 68 ? 14.216 -5.282 -20.500 1.00 26.70 68 ASP C CA 1
ATOM 2773 C C . ASP C 1 68 ? 14.961 -6.588 -20.784 1.00 29.26 68 ASP C C 1
ATOM 2774 O O . ASP C 1 68 ? 14.365 -7.670 -20.788 1.00 26.23 68 ASP C O 1
ATOM 2779 N N . ILE C 1 69 ? 16.259 -6.462 -21.052 1.00 32.87 69 ILE C N 1
ATOM 2780 C CA . ILE C 1 69 ? 17.141 -7.526 -21.520 1.00 30.43 69 ILE C CA 1
ATOM 2781 C C . ILE C 1 69 ? 18.341 -7.647 -20.580 1.00 33.66 69 ILE C C 1
ATOM 2782 O O . ILE C 1 69 ? 18.734 -6.680 -19.916 1.00 30.02 69 ILE C O 1
ATOM 2787 N N . ARG C 1 70 ? 18.935 -8.846 -20.519 1.00 27.86 70 ARG C N 1
ATOM 2788 C CA . ARG C 1 70 ? 20.157 -9.016 -19.741 1.00 30.02 70 ARG C CA 1
ATOM 2789 C C . ARG C 1 70 ? 21.360 -8.397 -20.450 1.00 29.96 70 ARG C C 1
ATOM 2790 O O . ARG C 1 70 ? 21.451 -8.395 -21.682 1.00 28.29 70 ARG C O 1
ATOM 2798 N N . SER C 1 71 ? 22.279 -7.848 -19.651 1.00 28.22 71 SER C N 1
ATOM 2799 C CA . SER C 1 71 ? 23.558 -7.371 -20.165 1.00 31.38 71 SER C CA 1
ATOM 2800 C C . SER C 1 71 ? 24.454 -8.545 -20.545 1.00 28.46 71 SER C C 1
ATOM 2801 O O . SER C 1 71 ? 24.318 -9.650 -20.024 1.00 27.85 71 SER C O 1
ATOM 2804 N N . GLY C 1 72 ? 25.406 -8.291 -21.438 1.00 30.85 72 GLY C N 1
ATOM 2805 C CA . GLY C 1 72 ? 26.363 -9.316 -21.830 1.00 35.54 72 GLY C CA 1
ATOM 2806 C C . GLY C 1 72 ? 26.236 -9.870 -23.231 1.00 30.36 72 GLY C C 1
ATOM 2807 O O . GLY C 1 72 ? 27.003 -10.772 -23.587 1.00 28.63 72 GLY C O 1
ATOM 2808 N N . ARG C 1 73 ? 25.305 -9.370 -24.029 1.00 33.51 73 ARG C N 1
ATOM 2809 C CA . ARG C 1 73 ? 25.094 -9.801 -25.401 1.00 33.20 73 ARG C CA 1
ATOM 2810 C C . ARG C 1 73 ? 25.901 -8.961 -26.398 1.00 31.84 73 ARG C C 1
ATOM 2811 O O . ARG C 1 73 ? 26.248 -7.801 -26.152 1.00 34.01 73 ARG C O 1
ATOM 2819 N N . THR C 1 74 ? 26.188 -9.570 -27.543 1.00 30.39 74 THR C N 1
ATOM 2820 C CA . THR C 1 74 ? 26.936 -8.885 -28.583 1.00 28.83 74 THR C CA 1
ATOM 2821 C C . THR C 1 74 ? 26.119 -7.772 -29.225 1.00 29.19 74 THR C C 1
ATOM 2822 O O . THR C 1 74 ? 24.887 -7.807 -29.289 1.00 30.69 74 THR C O 1
ATOM 2826 N N . ALA C 1 75 ? 26.853 -6.802 -29.767 1.00 29.09 75 ALA C N 1
ATOM 2827 C CA . ALA C 1 75 ? 26.242 -5.705 -30.501 1.00 29.38 75 ALA C CA 1
ATOM 2828 C C . ALA C 1 75 ? 25.349 -6.217 -31.618 1.00 33.11 75 ALA C C 1
ATOM 2829 O O . ALA C 1 75 ? 24.252 -5.687 -31.833 1.00 40.80 75 ALA C O 1
ATOM 2831 N N . GLN C 1 76 ? 25.805 -7.236 -32.353 1.00 34.45 76 GLN C N 1
ATOM 2832 C CA . GLN C 1 76 ? 25.052 -7.716 -33.508 1.00 31.36 76 GLN C CA 1
ATOM 2833 C C . GLN C 1 76 ? 23.770 -8.392 -33.066 1.00 32.54 76 GLN C C 1
ATOM 2834 O O . GLN C 1 76 ? 22.730 -8.247 -33.716 1.00 36.45 76 GLN C O 1
ATOM 2840 N N . GLN C 1 77 ? 23.820 -9.110 -31.945 1.00 29.06 77 GLN C N 1
ATOM 2841 C CA . GLN C 1 77 ? 22.620 -9.767 -31.433 1.00 35.33 77 GLN C CA 1
ATOM 2842 C C . GLN C 1 77 ? 21.537 -8.738 -31.108 1.00 35.05 77 GLN C C 1
ATOM 2843 O O . GLN C 1 77 ? 20.372 -8.897 -31.491 1.00 28.51 77 GLN C O 1
ATOM 2849 N N . LYS C 1 78 ? 21.924 -7.648 -30.442 1.00 35.62 78 LYS C N 1
ATOM 2850 C CA . LYS C 1 78 ? 20.987 -6.585 -30.097 1.00 31.22 78 LYS C CA 1
ATOM 2851 C C . LYS C 1 78 ? 20.430 -5.926 -31.352 1.00 34.24 78 LYS C C 1
ATOM 2852 O O . LYS C 1 78 ? 19.229 -5.649 -31.449 1.00 31.82 78 LYS C O 1
ATOM 2858 N N . THR C 1 79 ? 21.293 -5.633 -32.323 1.00 36.38 79 THR C N 1
ATOM 2859 C CA . THR C 1 79 ? 20.829 -4.937 -33.521 1.00 37.55 79 THR C CA 1
ATOM 2860 C C . THR C 1 79 ? 19.862 -5.799 -34.335 1.00 30.72 79 THR C C 1
ATOM 2861 O O . THR C 1 79 ? 18.861 -5.295 -34.858 1.00 31.63 79 THR C O 1
ATOM 2865 N N . ASP C 1 80 ? 20.121 -7.105 -34.410 1.00 31.27 80 ASP C N 1
ATOM 2866 C CA . ASP C 1 80 ? 19.203 -8.012 -35.094 1.00 36.50 80 ASP C CA 1
ATOM 2867 C C . ASP C 1 80 ? 17.873 -8.133 -34.347 1.00 33.97 80 ASP C C 1
ATOM 2868 O O . ASP C 1 80 ? 16.807 -8.214 -34.969 1.00 31.91 80 ASP C O 1
ATOM 2873 N N . LEU C 1 81 ? 17.919 -8.201 -33.015 1.00 30.33 81 LEU C N 1
ATOM 2874 C CA . LEU C 1 81 ? 16.684 -8.212 -32.241 1.00 28.77 81 LEU C CA 1
ATOM 2875 C C . LEU C 1 81 ? 15.886 -6.937 -32.454 1.00 28.95 81 LEU C C 1
ATOM 2876 O O . LEU C 1 81 ? 14.656 -6.978 -32.540 1.00 33.48 81 LEU C O 1
ATOM 2881 N N . LEU C 1 82 ? 16.559 -5.787 -32.495 1.00 28.02 82 LEU C N 1
ATOM 2882 C CA . LEU C 1 82 ? 15.846 -4.526 -32.676 1.00 28.19 82 LEU C CA 1
ATOM 2883 C C . LEU C 1 82 ? 15.268 -4.411 -34.074 1.00 30.53 82 LEU C C 1
ATOM 2884 O O . LEU C 1 82 ? 14.089 -4.076 -34.249 1.00 30.65 82 LEU C O 1
ATOM 2889 N N . GLU C 1 83 ? 16.099 -4.643 -35.088 1.00 30.91 83 GLU C N 1
ATOM 2890 C CA . GLU C 1 83 ? 15.619 -4.492 -36.454 1.00 27.71 83 GLU C CA 1
ATOM 2891 C C . GLU C 1 83 ? 14.525 -5.496 -36.758 1.00 29.15 83 GLU C C 1
ATOM 2892 O O . GLU C 1 83 ? 13.555 -5.168 -37.450 1.00 32.30 83 GLU C O 1
ATOM 2898 N N . GLN C 1 84 ? 14.642 -6.721 -36.238 1.00 30.52 84 GLN C N 1
ATOM 2899 C CA . GLN C 1 84 ? 13.607 -7.703 -36.549 1.00 33.19 84 GLN C CA 1
ATOM 2900 C C . GLN C 1 84 ? 12.306 -7.441 -35.790 1.00 34.84 84 GLN C C 1
ATOM 2901 O O . GLN C 1 84 ? 11.223 -7.691 -36.332 1.00 31.96 84 GLN C O 1
ATOM 2907 N N . ILE C 1 85 ? 12.371 -6.905 -34.569 1.00 29.82 85 ILE C N 1
ATOM 2908 C CA . ILE C 1 85 ? 11.133 -6.551 -33.894 1.00 26.89 85 ILE C CA 1
ATOM 2909 C C . ILE C 1 85 ? 10.427 -5.432 -34.650 1.00 27.64 85 ILE C C 1
ATOM 2910 O O . ILE C 1 85 ? 9.222 -5.512 -34.905 1.00 30.77 85 ILE C O 1
ATOM 2915 N N . THR C 1 86 ? 11.169 -4.394 -35.060 1.00 29.56 86 THR C N 1
ATOM 2916 C CA . THR C 1 86 ? 10.553 -3.295 -35.808 1.00 27.75 86 THR C CA 1
ATOM 2917 C C . THR C 1 86 ? 9.851 -3.795 -37.056 1.00 28.46 86 THR C C 1
ATOM 2918 O O . THR C 1 86 ? 8.737 -3.361 -37.355 1.00 31.95 86 THR C O 1
ATOM 2922 N N . SER C 1 87 ? 10.486 -4.711 -37.792 1.00 29.95 87 SER C N 1
ATOM 2923 C CA . SER C 1 87 ? 9.954 -5.177 -39.070 1.00 33.32 87 SER C CA 1
ATOM 2924 C C . SER C 1 87 ? 8.819 -6.175 -38.882 1.00 30.77 87 SER C C 1
ATOM 2925 O O . SER C 1 87 ? 7.752 -6.036 -39.490 1.00 25.73 87 SER C O 1
ATOM 2928 N N . LYS C 1 88 ? 9.042 -7.203 -38.065 1.00 31.73 88 LYS C N 1
ATOM 2929 C CA . LYS C 1 88 ? 8.066 -8.276 -37.974 1.00 31.07 88 LYS C CA 1
ATOM 2930 C C . LYS C 1 88 ? 6.847 -7.853 -37.155 1.00 33.75 88 LYS C C 1
ATOM 2931 O O . LYS C 1 88 ? 5.727 -8.301 -37.441 1.00 33.87 88 LYS C O 1
ATOM 2937 N N . VAL C 1 89 ? 7.029 -7.003 -36.139 1.00 24.56 89 VAL C N 1
ATOM 2938 C CA . VAL C 1 89 ? 5.860 -6.523 -35.410 1.00 34.23 89 VAL C CA 1
ATOM 2939 C C . VAL C 1 89 ? 5.055 -5.575 -36.286 1.00 27.58 89 VAL C C 1
ATOM 2940 O O . VAL C 1 89 ? 3.819 -5.564 -36.236 1.00 32.06 89 VAL C O 1
ATOM 2944 N N . ALA C 1 90 ? 5.739 -4.776 -37.104 1.00 21.96 90 ALA C N 1
ATOM 2945 C CA . ALA C 1 90 ? 5.044 -3.927 -38.065 1.00 27.96 90 ALA C CA 1
ATOM 2946 C C . ALA C 1 90 ? 4.166 -4.746 -39.016 1.00 32.79 90 ALA C C 1
ATOM 2947 O O . ALA C 1 90 ? 2.998 -4.397 -39.250 1.00 30.12 90 ALA C O 1
ATOM 2949 N N . ASP C 1 91 ? 4.698 -5.854 -39.550 1.00 30.74 91 ASP C N 1
ATOM 2950 C CA . ASP C 1 91 ? 3.934 -6.690 -40.484 1.00 33.07 91 ASP C CA 1
ATOM 2951 C C . ASP C 1 91 ? 2.745 -7.367 -39.818 1.00 32.73 91 ASP C C 1
ATOM 2952 O O . ASP C 1 91 ? 1.650 -7.421 -40.389 1.00 37.17 91 ASP C O 1
ATOM 2957 N N . VAL C 1 92 ? 2.954 -7.929 -38.632 1.00 30.17 92 VAL C N 1
ATOM 2958 C CA . VAL C 1 92 ? 1.899 -8.670 -37.959 1.00 31.07 92 VAL C CA 1
ATOM 2959 C C . VAL C 1 92 ? 0.706 -7.771 -37.676 1.00 34.48 92 VAL C C 1
ATOM 2960 O O . VAL C 1 92 ? -0.451 -8.190 -37.799 1.00 36.61 92 VAL C O 1
ATOM 2964 N N . LEU C 1 93 ? 0.966 -6.519 -37.314 1.00 38.11 93 LEU C N 1
ATOM 2965 C CA . LEU C 1 93 ? -0.075 -5.557 -36.980 1.00 35.22 93 LEU C CA 1
ATOM 2966 C C . LEU C 1 93 ? -0.563 -4.756 -38.183 1.00 33.47 93 LEU C C 1
ATOM 2967 O O . LEU C 1 93 ? -1.432 -3.898 -38.016 1.00 35.11 93 LEU C O 1
ATOM 2972 N N . GLU C 1 94 ? -0.030 -5.006 -39.379 1.00 33.72 94 GLU C N 1
ATOM 2973 C CA . GLU C 1 94 ? -0.369 -4.226 -40.576 1.00 40.24 94 GLU C CA 1
ATOM 2974 C C . GLU C 1 94 ? -0.157 -2.730 -40.338 1.00 34.32 94 GLU C C 1
ATOM 2975 O O . GLU C 1 94 ? -1.044 -1.899 -40.554 1.00 31.82 94 GLU C O 1
ATOM 2981 N N . LEU C 1 95 ? 1.051 -2.396 -39.911 1.00 27.98 95 LEU C N 1
ATOM 2982 C CA . LEU C 1 95 ? 1.503 -1.047 -39.624 1.00 30.71 95 LEU C CA 1
ATOM 2983 C C . LEU C 1 95 ? 2.707 -0.698 -40.482 1.00 30.88 95 LEU C C 1
ATOM 2984 O O . LEU C 1 95 ? 3.365 -1.588 -41.039 1.00 35.45 95 LEU C O 1
ATOM 2989 N N . PRO C 1 96 ? 3.013 0.581 -40.646 1.00 32.78 96 PRO C N 1
ATOM 2990 C CA . PRO C 1 96 ? 4.306 0.963 -41.196 1.00 29.82 96 PRO C CA 1
ATOM 2991 C C . PRO C 1 96 ? 5.397 0.774 -40.138 1.00 33.94 96 PRO C C 1
ATOM 2992 O O . PRO C 1 96 ? 5.170 1.066 -38.963 1.00 33.98 96 PRO C O 1
ATOM 2996 N N . PRO C 1 97 ? 6.566 0.261 -40.530 1.00 32.04 97 PRO C N 1
ATOM 2997 C CA . PRO C 1 97 ? 7.652 0.100 -39.546 1.00 32.57 97 PRO C CA 1
ATOM 2998 C C . PRO C 1 97 ? 8.046 1.401 -38.871 1.00 38.49 97 PRO C C 1
ATOM 2999 O O . PRO C 1 97 ? 8.595 1.376 -37.755 1.00 35.70 97 PRO C O 1
ATOM 3003 N N . GLU C 1 98 ? 7.780 2.538 -39.513 1.00 33.23 98 GLU C N 1
ATOM 3004 C CA . GLU C 1 98 ? 8.046 3.826 -38.905 1.00 29.13 98 GLU C CA 1
ATOM 3005 C C . GLU C 1 98 ? 7.245 4.052 -37.632 1.00 31.86 98 GLU C C 1
ATOM 3006 O O . GLU C 1 98 ? 7.591 4.949 -36.858 1.00 36.90 98 GLU C O 1
ATOM 3012 N N . HIS C 1 99 ? 6.226 3.239 -37.356 1.00 31.70 99 HIS C N 1
ATOM 3013 C CA . HIS C 1 99 ? 5.368 3.462 -36.201 1.00 31.22 99 HIS C CA 1
ATOM 3014 C C . HIS C 1 99 ? 5.354 2.283 -35.238 1.00 34.65 99 HIS C C 1
ATOM 3015 O O . HIS C 1 99 ? 4.421 2.139 -34.436 1.00 32.65 99 HIS C O 1
ATOM 3022 N N . VAL C 1 100 ? 6.384 1.447 -35.303 1.00 35.09 100 VAL C N 1
ATOM 3023 C CA . VAL C 1 100 ? 6.726 0.487 -34.261 1.00 27.30 100 VAL C CA 1
ATOM 3024 C C . VAL C 1 100 ? 8.074 0.934 -33.708 1.00 26.11 100 VAL C C 1
ATOM 3025 O O . VAL C 1 100 ? 9.121 0.738 -34.335 1.00 20.66 100 VAL C O 1
ATOM 3029 N N . TRP C 1 101 ? 8.049 1.570 -32.546 1.00 28.13 101 TRP C N 1
ATOM 3030 C CA . TRP C 1 101 ? 9.249 2.068 -31.892 1.00 24.78 101 TRP C CA 1
ATOM 3031 C C . TRP C 1 101 ? 9.683 1.091 -30.810 1.00 28.07 101 TRP C C 1
ATOM 3032 O O . TRP C 1 101 ? 8.862 0.687 -29.974 1.00 26.35 101 TRP C O 1
ATOM 3043 N N . VAL C 1 102 ? 10.975 0.736 -30.814 1.00 27.14 102 VAL C N 1
ATOM 3044 C CA . VAL C 1 102 ? 11.524 -0.281 -29.921 1.00 25.56 102 VAL C CA 1
ATOM 3045 C C . VAL C 1 102 ? 12.729 0.259 -29.161 1.00 25.83 102 VAL C C 1
ATOM 3046 O O . VAL C 1 102 ? 13.689 0.752 -29.769 1.00 22.64 102 VAL C O 1
ATOM 3050 N N . TYR C 1 103 ? 12.705 0.092 -27.839 1.00 27.46 103 TYR C N 1
ATOM 3051 C CA . TYR C 1 103 ? 13.808 0.420 -26.949 1.00 24.66 103 TYR C CA 1
ATOM 3052 C C . TYR C 1 103 ? 14.256 -0.846 -26.248 1.00 27.98 103 TYR C C 1
ATOM 3053 O O . TYR C 1 103 ? 13.419 -1.660 -25.848 1.00 28.13 103 TYR C O 1
ATOM 3062 N N . VAL C 1 104 ? 15.568 -1.019 -26.101 1.00 27.17 104 VAL C N 1
ATOM 3063 C CA . VAL C 1 104 ? 16.127 -2.152 -25.368 1.00 28.91 104 VAL C CA 1
ATOM 3064 C C . VAL C 1 104 ? 16.943 -1.624 -24.182 1.00 25.55 104 VAL C C 1
ATOM 3065 O O . VAL C 1 104 ? 17.912 -0.883 -24.373 1.00 27.28 104 VAL C O 1
ATOM 3069 N N . ASN C 1 105 ? 16.518 -1.959 -22.966 1.00 22.39 105 ASN C N 1
ATOM 3070 C CA . ASN C 1 105 ? 17.243 -1.621 -21.746 1.00 25.75 105 ASN C CA 1
ATOM 3071 C C . ASN C 1 105 ? 17.969 -2.861 -21.233 1.00 28.74 105 ASN C C 1
ATOM 3072 O O . ASN C 1 105 ? 17.425 -3.962 -21.262 1.00 31.22 105 ASN C O 1
ATOM 3077 N N . GLU C 1 106 ? 19.204 -2.695 -20.780 1.00 33.26 106 GLU C N 1
ATOM 3078 C CA . GLU C 1 106 ? 20.025 -3.830 -20.368 1.00 33.50 106 GLU C CA 1
ATOM 3079 C C . GLU C 1 106 ? 20.234 -3.821 -18.859 1.00 33.18 106 GLU C C 1
ATOM 3080 O O . GLU C 1 106 ? 20.620 -2.803 -18.279 1.00 37.65 106 GLU C O 1
ATOM 3086 N N . ILE C 1 107 ? 19.980 -4.969 -18.243 1.00 35.91 107 ILE C N 1
ATOM 3087 C CA . ILE C 1 107 ? 20.022 -5.210 -16.804 1.00 32.29 107 ILE C CA 1
ATOM 3088 C C . ILE C 1 107 ? 20.904 -6.432 -16.571 1.00 30.97 107 ILE C C 1
ATOM 3089 O O . ILE C 1 107 ? 20.780 -7.414 -17.314 1.00 30.41 107 ILE C O 1
ATOM 3094 N N . PRO C 1 108 ? 21.829 -6.415 -15.612 1.00 32.14 108 PRO C N 1
ATOM 3095 C CA . PRO C 1 108 ? 22.592 -7.632 -15.303 1.00 34.14 108 PRO C CA 1
ATOM 3096 C C . PRO C 1 108 ? 21.688 -8.776 -14.855 1.00 32.85 108 PRO C C 1
ATOM 3097 O O . PRO C 1 108 ? 20.623 -8.564 -14.270 1.00 32.03 108 PRO C O 1
ATOM 3101 N N . GLY C 1 109 ? 22.133 -10.006 -15.156 1.00 32.41 109 GLY C N 1
ATOM 3102 C CA . GLY C 1 109 ? 21.338 -11.191 -14.851 1.00 29.30 109 GLY C CA 1
ATOM 3103 C C . GLY C 1 109 ? 20.984 -11.322 -13.379 1.00 32.36 109 GLY C C 1
ATOM 3104 O O . GLY C 1 109 ? 19.825 -11.554 -13.027 1.00 30.46 109 GLY C O 1
ATOM 3105 N N . GLU C 1 110 ? 21.979 -11.176 -12.515 1.00 33.54 110 GLU C N 1
ATOM 3106 C CA . GLU C 1 110 ? 21.753 -11.062 -11.080 1.00 37.56 110 GLU C CA 1
ATOM 3107 C C . GLU C 1 110 ? 20.937 -9.852 -10.600 1.00 34.67 110 GLU C C 1
ATOM 3108 O O . GLU C 1 110 ? 20.651 -9.767 -9.399 1.00 31.11 110 GLU C O 1
ATOM 3114 N N . ASN C 1 111 ? 20.528 -8.926 -11.481 1.00 27.21 111 ASN C N 1
ATOM 3115 C CA . ASN C 1 111 ? 19.487 -7.981 -11.073 1.00 28.95 111 ASN C CA 1
ATOM 3116 C C . ASN C 1 111 ? 18.072 -8.472 -11.438 1.00 28.42 111 ASN C C 1
ATOM 3117 O O . ASN C 1 111 ? 17.113 -7.688 -11.396 1.00 22.36 111 ASN C O 1
ATOM 3122 N N . MET C 1 112 ? 17.910 -9.761 -11.743 1.00 25.61 112 MET C N 1
ATOM 3123 C CA . MET C 1 112 ? 16.619 -10.269 -12.182 1.00 25.90 112 MET C CA 1
ATOM 3124 C C . MET C 1 112 ? 16.284 -11.565 -11.468 1.00 25.28 112 MET C C 1
ATOM 3125 O O . MET C 1 112 ? 17.120 -12.468 -11.333 1.00 25.39 112 MET C O 1
ATOM 3130 N N . THR C 1 113 ? 15.046 -11.642 -11.019 1.00 24.64 113 THR C N 1
ATOM 3131 C CA . THR C 1 113 ? 14.465 -12.876 -10.532 1.00 29.80 113 THR C CA 1
ATOM 3132 C C . THR C 1 113 ? 13.411 -13.334 -11.527 1.00 32.16 113 THR C C 1
ATOM 3133 O O . THR C 1 113 ? 12.597 -12.525 -11.992 1.00 27.44 113 THR C O 1
ATOM 3137 N N . GLU C 1 114 ? 13.453 -14.624 -11.863 1.00 29.69 114 GLU C N 1
ATOM 3138 C CA . GLU C 1 114 ? 12.386 -15.293 -12.595 1.00 30.10 114 GLU C CA 1
ATOM 3139 C C . GLU C 1 114 ? 12.264 -16.721 -12.079 1.00 29.09 114 GLU C C 1
ATOM 3140 O O . GLU C 1 114 ? 13.275 -17.373 -11.800 1.00 26.42 114 GLU C O 1
ATOM 3146 N N . TYR C 1 115 ? 11.016 -17.184 -11.911 1.00 32.44 115 TYR C N 1
ATOM 3147 C CA . TYR C 1 115 ? 10.742 -18.494 -11.319 1.00 30.25 115 TYR C CA 1
ATOM 3148 C C . TYR C 1 115 ? 11.395 -18.633 -9.954 1.00 30.65 115 TYR C C 1
ATOM 3149 O O . TYR C 1 115 ? 11.885 -19.696 -9.593 1.00 36.79 115 TYR C O 1
ATOM 3158 N N . GLY C 1 116 ? 11.437 -17.559 -9.188 1.00 27.30 116 GLY C N 1
ATOM 3159 C CA . GLY C 1 116 ? 11.967 -17.642 -7.852 1.00 29.14 116 GLY C CA 1
ATOM 3160 C C . GLY C 1 116 ? 13.473 -17.695 -7.741 1.00 32.34 116 GLY C C 1
ATOM 3161 O O . GLY C 1 116 ? 13.978 -17.858 -6.620 1.00 33.34 116 GLY C O 1
ATOM 3162 N N . LYS C 1 117 ? 14.212 -17.488 -8.839 1.00 28.73 117 LYS C N 1
ATOM 3163 C CA . LYS C 1 117 ? 15.651 -17.703 -8.798 1.00 26.98 117 LYS C CA 1
ATOM 3164 C C . LYS C 1 117 ? 16.329 -16.595 -9.585 1.00 33.03 117 LYS C C 1
ATOM 3165 O O . LYS C 1 117 ? 15.868 -16.241 -10.675 1.00 33.32 117 LYS C O 1
ATOM 3171 N N . LEU C 1 118 ? 17.451 -16.093 -9.055 1.00 28.64 118 LEU C N 1
ATOM 3172 C CA . LEU C 1 118 ? 18.239 -15.085 -9.759 1.00 22.29 118 LEU C CA 1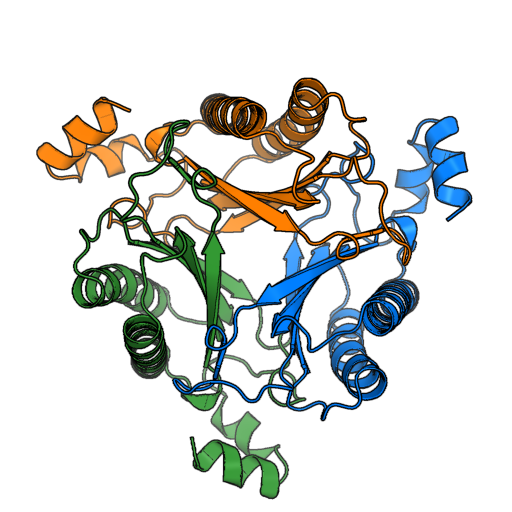
ATOM 3173 C C . LEU C 1 118 ? 18.780 -15.623 -11.084 1.00 32.21 118 LEU C C 1
ATOM 3174 O O . LEU C 1 118 ? 19.239 -16.768 -11.188 1.00 30.41 118 LEU C O 1
ATOM 3179 N N . LEU C 1 119 ? 18.764 -14.766 -12.094 1.00 31.69 119 LEU C N 1
ATOM 3180 C CA . LEU C 1 119 ? 19.106 -15.215 -13.431 1.00 31.86 119 LEU C CA 1
ATOM 3181 C C . LEU C 1 119 ? 20.613 -15.193 -13.668 1.00 34.07 119 LEU C C 1
ATOM 3182 O O . LEU C 1 119 ? 21.336 -14.389 -13.074 1.00 33.58 119 LEU C O 1
ATOM 3187 N N . PRO C 1 120 ? 21.095 -16.071 -14.543 1.00 32.94 120 PRO C N 1
ATOM 3188 C CA . PRO C 1 120 ? 22.527 -16.140 -14.836 1.00 30.66 120 PRO C CA 1
ATOM 3189 C C . PRO C 1 120 ? 22.922 -15.200 -15.953 1.00 30.07 120 PRO C C 1
ATOM 3190 O O . PRO C 1 120 ? 22.055 -14.573 -16.571 1.00 31.89 120 PRO C O 1
ATOM 3194 N N . GLU C 1 121 ? 24.227 -15.115 -16.218 1.00 29.99 121 GLU C N 1
ATOM 3195 C CA . GLU C 1 121 ? 24.730 -14.430 -17.395 1.00 30.79 121 GLU C CA 1
ATOM 3196 C C . GLU C 1 121 ? 24.099 -15.042 -18.645 1.00 30.80 121 GLU C C 1
ATOM 3197 O O . GLU C 1 121 ? 23.825 -16.241 -18.678 1.00 35.80 121 GLU C O 1
ATOM 3203 N N . PRO C 1 122 ? 23.857 -14.247 -19.683 1.00 27.41 122 PRO C N 1
ATOM 3204 C CA . PRO C 1 122 ? 23.327 -14.841 -20.914 1.00 30.62 122 PRO C CA 1
ATOM 3205 C C . PRO C 1 122 ? 24.316 -15.866 -21.423 1.00 31.76 122 PRO C C 1
ATOM 3206 O O . PRO C 1 122 ? 25.520 -15.624 -21.434 1.00 28.11 122 PRO C O 1
ATOM 3210 N N . GLY C 1 123 ? 23.808 -17.024 -21.836 1.00 32.34 123 GLY C N 1
ATOM 3211 C CA . GLY C 1 123 ? 24.659 -18.110 -22.258 1.00 33.32 123 GLY C CA 1
ATOM 3212 C C . GLY C 1 123 ? 24.903 -19.176 -21.206 1.00 34.59 123 GLY C C 1
ATOM 3213 O O . GLY C 1 123 ? 25.381 -20.261 -21.556 1.00 34.75 123 GLY C O 1
ATOM 3214 N N . LYS C 1 124 ? 24.658 -18.877 -19.925 1.00 33.19 124 LYS C N 1
ATOM 3215 C CA . LYS C 1 124 ? 24.780 -19.859 -18.852 1.00 35.66 124 LYS C CA 1
ATOM 3216 C C . LYS C 1 124 ? 23.418 -20.427 -18.436 1.00 29.74 124 LYS C C 1
ATOM 3217 O O . LYS C 1 124 ? 23.250 -20.881 -17.301 1.00 25.23 124 LYS C O 1
ATOM 3223 N N . GLU C 1 125 ? 22.453 -20.463 -19.355 1.00 29.11 125 GLU C N 1
ATOM 3224 C CA . GLU C 1 125 ? 21.098 -20.852 -18.984 1.00 29.62 125 GLU C CA 1
ATOM 3225 C C .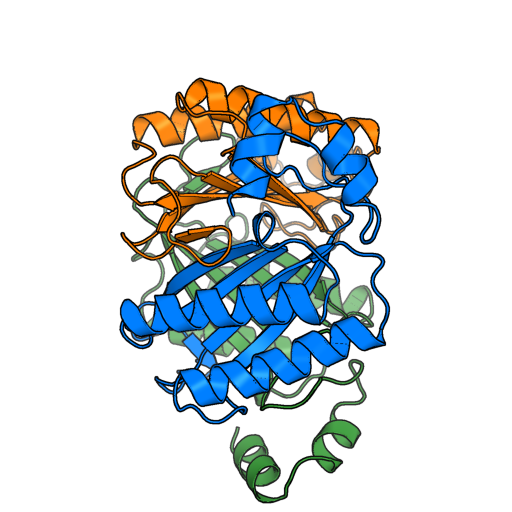 GLU C 1 125 ? 21.019 -22.319 -18.598 1.00 32.84 125 GLU C C 1
ATOM 3226 O O . GLU C 1 125 ? 20.227 -22.680 -17.718 1.00 32.81 125 GLU C O 1
ATOM 3232 N N . GLU C 1 126 ? 21.852 -23.161 -19.214 1.00 29.73 126 GLU C N 1
ATOM 3233 C CA . GLU C 1 126 ? 21.868 -24.590 -18.910 1.00 33.03 126 GLU C CA 1
ATOM 3234 C C . GLU C 1 126 ? 22.265 -24.860 -17.456 1.00 31.86 126 GLU C C 1
ATOM 3235 O O . GLU C 1 126 ? 21.578 -25.597 -16.741 1.00 30.63 126 GLU C O 1
ATOM 3241 N N . GLU C 1 127 ? 23.396 -24.292 -17.012 1.00 35.10 127 GLU C N 1
ATOM 3242 C CA . GLU C 1 127 ? 23.815 -24.427 -15.615 1.00 36.13 127 GLU C CA 1
ATOM 3243 C C . GLU C 1 127 ? 22.719 -23.951 -14.669 1.00 35.56 127 GLU C C 1
ATOM 3244 O O . GLU C 1 127 ? 22.468 -24.567 -13.626 1.00 32.43 127 GLU C O 1
ATOM 3250 N N . TRP C 1 128 ? 22.108 -22.808 -14.984 1.00 29.95 128 TRP C N 1
ATOM 3251 C CA . TRP C 1 128 ? 21.004 -22.309 -14.174 1.00 33.61 128 TRP C CA 1
ATOM 3252 C C . TRP C 1 128 ? 19.900 -23.359 -14.087 1.00 33.51 128 TRP C C 1
ATOM 3253 O O . TRP C 1 128 ? 19.434 -23.699 -12.997 1.00 35.61 128 TRP C O 1
ATOM 3264 N N . PHE C 1 129 ? 19.528 -23.936 -15.233 1.00 34.19 129 PHE C N 1
ATOM 3265 C CA . PHE C 1 129 ? 18.487 -24.957 -15.271 1.00 32.63 129 PHE C CA 1
ATOM 3266 C C . PHE C 1 129 ? 18.855 -26.144 -14.391 1.00 33.06 129 PHE C C 1
ATOM 3267 O O . PHE C 1 129 ? 17.985 -26.734 -13.740 1.00 31.86 129 PHE C O 1
ATOM 3275 N N . ALA C 1 130 ? 20.146 -26.497 -14.340 1.00 32.61 130 ALA C N 1
ATOM 3276 C CA . ALA C 1 130 ? 20.583 -27.631 -13.525 1.00 32.79 130 ALA C CA 1
ATOM 3277 C C . ALA C 1 130 ? 20.487 -27.364 -12.027 1.00 36.57 130 ALA C C 1
ATOM 3278 O O . ALA C 1 130 ? 20.554 -28.310 -11.236 1.00 40.00 130 ALA C O 1
ATOM 3280 N N . THR C 1 131 ? 20.323 -26.108 -11.614 1.00 37.98 131 THR C N 1
ATOM 3281 C CA . THR C 1 131 ? 20.157 -25.806 -10.198 1.00 34.73 131 THR C CA 1
ATOM 3282 C C . THR C 1 131 ? 18.706 -25.920 -9.741 1.00 34.55 131 THR C C 1
ATOM 3283 O O . THR C 1 131 ? 18.452 -26.014 -8.538 1.00 39.39 131 THR C O 1
ATOM 3287 N N . LEU C 1 132 ? 17.753 -25.914 -10.661 1.00 32.51 132 LEU C N 1
ATOM 3288 C CA . LEU C 1 132 ? 16.355 -25.902 -10.267 1.00 35.39 132 LEU C CA 1
ATOM 3289 C C . LEU C 1 132 ? 15.935 -27.248 -9.676 1.00 38.25 132 LEU C C 1
ATOM 3290 O O . LEU C 1 132 ? 16.496 -28.297 -10.021 1.00 37.02 132 LEU C O 1
ATOM 3295 N N . PRO C 1 133 ? 14.932 -27.248 -8.799 1.00 35.83 133 PRO C N 1
ATOM 3296 C CA . PRO C 1 133 ? 14.319 -28.509 -8.382 1.00 33.72 133 PRO C CA 1
ATOM 3297 C C . PRO C 1 133 ? 13.709 -29.235 -9.569 1.00 36.64 133 PRO C C 1
ATOM 3298 O O . PRO C 1 133 ? 13.239 -28.619 -10.532 1.00 34.48 133 PRO C O 1
ATOM 3302 N N . GLN C 1 134 ? 13.717 -30.567 -9.481 1.00 37.47 134 GLN C N 1
ATOM 3303 C CA . GLN C 1 134 ? 13.252 -31.397 -10.589 1.00 38.31 134 GLN C CA 1
ATOM 3304 C C . GLN C 1 134 ? 11.840 -31.029 -11.044 1.00 39.05 134 GLN C C 1
ATOM 3305 O O . GLN C 1 134 ? 11.550 -31.043 -12.247 1.00 40.21 134 GLN C O 1
ATOM 3311 N N . SER C 1 135 ? 10.945 -30.689 -10.112 1.00 34.50 135 SER C N 1
ATOM 3312 C CA . SER C 1 135 ? 9.572 -30.430 -10.545 1.00 40.49 135 SER C CA 1
ATOM 3313 C C . SER C 1 135 ? 9.475 -29.121 -11.321 1.00 45.08 135 SER C C 1
ATOM 3314 O O . SER C 1 135 ? 8.762 -29.054 -12.333 1.00 45.43 135 SER C O 1
ATOM 3317 N N . LEU C 1 136 ? 10.228 -28.087 -10.900 1.00 41.84 136 LEU C N 1
ATOM 3318 C CA . LEU C 1 136 ? 10.273 -26.863 -11.699 1.00 40.01 136 LEU C CA 1
ATOM 3319 C C . LEU C 1 136 ? 10.936 -27.109 -13.047 1.00 40.11 136 LEU C C 1
ATOM 3320 O O . LEU C 1 136 ? 10.513 -26.551 -14.069 1.00 36.12 136 LEU C O 1
ATOM 3325 N N . GLN C 1 137 ? 11.955 -27.969 -13.073 1.00 38.10 137 GLN C N 1
ATOM 3326 C CA . GLN C 1 137 ? 12.598 -28.314 -14.332 1.00 38.74 137 GLN C CA 1
ATOM 3327 C C . GLN C 1 137 ? 11.574 -28.854 -15.317 1.00 40.21 137 GLN C C 1
ATOM 3328 O O . GLN C 1 137 ? 11.611 -28.531 -16.513 1.00 41.09 137 GLN C O 1
ATOM 3334 N N . GLU C 1 138 ? 10.612 -29.633 -14.815 1.00 39.10 138 GLU C N 1
ATOM 3335 C CA . GLU C 1 138 ? 9.723 -30.359 -15.708 1.00 42.75 138 GLU C CA 1
ATOM 3336 C C . GLU C 1 138 ? 8.609 -29.486 -16.283 1.00 43.99 138 GLU C C 1
ATOM 3337 O O . GLU C 1 138 ? 8.185 -29.733 -17.416 1.00 48.89 138 GLU C O 1
ATOM 3343 N N . GLU C 1 139 ? 8.151 -28.447 -15.568 1.00 41.67 139 GLU C N 1
ATOM 3344 C CA . GLU C 1 139 ? 7.248 -27.477 -16.184 1.00 39.03 139 GLU C CA 1
ATOM 3345 C C . GLU C 1 139 ? 7.979 -26.583 -17.175 1.00 44.41 139 GLU C C 1
ATOM 3346 O O . GLU C 1 139 ? 7.429 -26.247 -18.235 1.00 46.86 139 GLU C O 1
ATOM 3352 N N . LEU C 1 140 ? 9.201 -26.147 -16.844 1.00 35.21 140 LEU C N 1
ATOM 3353 C CA . LEU C 1 140 ? 9.908 -25.322 -17.814 1.00 36.97 140 LEU C CA 1
ATOM 3354 C C . LEU C 1 140 ? 10.124 -26.096 -19.110 1.00 40.54 140 LEU C C 1
ATOM 3355 O O . LEU C 1 140 ? 9.945 -25.548 -20.207 1.00 33.42 140 LEU C O 1
ATOM 3360 N N . SER C 1 141 ? 10.444 -27.389 -19.010 1.00 40.91 141 SER C N 1
ATOM 3361 C CA . SER C 1 141 ? 10.559 -28.179 -20.224 1.00 41.60 141 SER C CA 1
ATOM 3362 C C . SER C 1 141 ? 9.222 -28.300 -20.937 1.00 42.90 141 SER C C 1
ATOM 3363 O O . SER C 1 141 ? 9.201 -28.502 -22.150 1.00 49.54 141 SER C O 1
ATOM 3366 N N . ASP C 1 142 ? 8.106 -28.147 -20.220 1.00 42.35 142 ASP C N 1
ATOM 3367 C CA . ASP C 1 142 ? 6.789 -28.135 -20.848 1.00 47.90 142 ASP C CA 1
ATOM 3368 C C . ASP C 1 142 ? 6.593 -26.912 -21.730 1.00 45.72 142 ASP C C 1
ATOM 3369 O O . ASP C 1 142 ? 5.836 -26.979 -22.705 1.00 46.30 142 ASP C O 1
ATOM 3374 N N . LEU C 1 143 ? 7.263 -25.811 -21.417 1.00 44.90 143 LEU C N 1
ATOM 3375 C CA . LEU C 1 143 ? 7.223 -24.635 -22.265 1.00 41.89 143 LEU C CA 1
ATOM 3376 C C . LEU C 1 143 ? 8.292 -24.724 -23.344 1.00 31.71 143 LEU C C 1
ATOM 3377 O O . LEU C 1 143 ? 9.223 -23.941 -23.384 1.00 33.70 143 LEU C O 1
#

InterPro domains:
  IPR014347 Tautomerase/MIF superfamily [G3DSA:3.30.429.10] (3-145)
  IPR014347 Tautomerase/MIF superfamily [SSF55331] (1-119)
  IPR028116 Tautomerase, cis-CaaD-like [PF14832] (1-130)

Solvent-accessible surface area: 17106 Å² total; per-residue (Å²): 2,2,0,18,0,8,0,84,42,70,38,10,73,78,131,87,15,43,44,0,0,78,26,1,0,31,10,3,110,72,25,3,112,5,36,65,17,0,0,0,0,2,0,39,46,5,93,64,9,0,15,2,15,5,14,162,98,23,64,102,17,1,0,21,0,27,0,3,4,5,38,69,22,85,76,133,38,35,33,50,5,0,93,67,1,5,61,91,0,3,115,51,14,133,30,65,58,57,42,0,0,0,0,0,8,40,6,44,4,97,1,0,1,0,11,19,84,46,6,26,101,20,60,90,16,157,122,20,51,78,107,8,69,142,84,10,29,102,109,3,63,129,103,3,1,0,18,1,7,1,78,59,67,40,8,76,78,119,88,14,44,40,0,0,68,29,1,1,34,10,3,90,79,23,2,107,4,36,94,21,2,0,0,0,4,3,40,54,5,65,71,8,0,14,3,15,13,16,164,90,20,73,89,18,0,0,22,0,26,0,4,1,6,38,71,27,81,75,144,42,35,38,60,4,0,92,43,0,4,64,90,0,2,111,48,19,144,26,64,54,46,38,0,0,0,1,0,8,44,4,45,1,84,3,0,2,0,11,22,55,51,7,26,110,30,64,104,19,154,101,18,54,79,102,10,73,134,81,12,41,113,112,3,79,123,88,4,1,0,20,2,9,4,91,43,62,27,8,75,76,124,70,14,45,44,0,0,70,29,1,0,37,12,2,93,84,24,2,107,4,33,84,21,0,0,0,0,2,5,45,59,8,78,72,8,0,13,2,14,14,11,187,91,19,70,94,17,0,0,21,0,26,0,5,2,6,40,70,30,86,74,142,39,36,36,69,6,0,90,66,0,5,54,77,1,2,112,54,8,138,28,63,53,46,37,0,0,0,0,0,6,46,4,44,6,89,4,0,2,0,14,26,97,45,6,24,126,27,64,103,18,146,91,15,52,78,88,9,79,131,72,18,42,106,81,2,83,122,60

Organism: NCBI:txid1121362

Sequence (429 aa):
PSYAVSSRAGLIDQERRAAVADLLTTLHRDIAVAPRYLVQVIFNDLDAGALFLAGREAPEGHVWIHADIRSGRTAQQKTDLLEQITSKVADVLELPPEHVWVYVNEIPGENMTEYGKLLPEPGKEEEWFATLPQSLQEELSDLPSYAVSSRAGLIDQERRAAVADLLTTLHRDIAVAPRYLVQVIFNDLDAGALFLAGREAPEGHVWIHADIRSGRTAQQKTDLLEQITSKVADVLELPPEHVWVYVNEIPGENMTEYGKLLPEPGKEEEWFATLPQSLQEELSDLPSYAVSSRAGLIDQERRAAVADLLTTLHRDIAVAPRYLVQVIFNDLDAGALFLAGREAPEGHVWIHADIRSGRTAQQKTDLLEQITSKVADVLELPPEHVWVYVNEIPGENMTEYGKLLPEPGKEEEWFATLPQSLQEELSDL

Radius of gyration: 20.7 Å; Cα contacts (8 Å, |Δi|>4): 908; chains: 3; bounding box: 35×56×59 Å

Nearest PDB structures (foldseek):
  7m58-assembly1_C  TM=1.006E+00  e=5.281E-30  Corynebacterium halotolerans YIM 70093 = DSM 44683
  3n4g-assembly1_C  TM=9.763E-01  e=3.854E-21  Corynebacterium glutamicum
  7ms8-assembly1_A  TM=9.476E-01  e=3.168E-21  Corynebacterium glutamicum
  7ms1-assembly1_A  TM=9.470E-01  e=4.690E-21  Corynebacterium glutamicum
  2flz-assembly1_A  TM=9.579E-01  e=3.470E-18  coryneform bacterium

Foldseek 3Di:
DEKEKEAAPPLADPVLVVVLLVVLLVLCVPLQVDHSLVYHYHYDHDYDQGDDDPNHGDDRQAMEIEEEEAPDDDPVSVVVSQVVSLVVSCVSSVHHSVRYHYDYDHHHQQVDDDPRDRGHDRPCVVVVLVPDPPVVNVVSVVD/DEKEKEAAPPLQDPVNVVVLLVVLLVLCCPLQVDASLVYHYHYHHDYPQGDADPNHGDPRQAMEMEAEEAPDDDPRSVVVSQVCSLPVSCVSSVHDSVRYHYHYHHDHQQVDDDPRDGGHGGPCVVVVLVVDDPVVNVVSVVD/DEKEKEAAPPLQDPVNVVVLQVVLLVLCVPLQVDASVVYHYHYDHDDDQGDDDPRHGDDRQAMEIEEEEEPDDDPVSVVSSQVCSLPVSCVSSVHDSVRYHYDYHYDHQQVDDDPRDGGHHRPCVVVVLVPDPPVVNVVSVVD

B-factor: mean 33.89, std 8.83, range [16.28, 81.63]

Secondary structure (DSSP, 8-state):
-EEEEEEETTSS-HHHHHHHHHHHHHHHHHHS---GGG-EEEEEEE-TT-EEETTEEPPSS-EEEEEEEES---HHHHHHHHHHHHHHHHHHTT--GGGEEEEEEEE-GGGEEETTEE---TT-HHHHHTTS-HHHHHHHHH-/-EEEEEEETTSS-HHHHHHHHHHHHHHHHHHS---GGG-EEEEEEE-TT-EEETTEEPPSS-EEEEEEEES---HHHHHHHHHHHHHHHHHHTT--GGGEEEEEEEE-GGGBEETTEEPPPTT-HHHHHTTS-HHHHHHHHH-/-EEEEEEETTSS-HHHHHHHHHHHHHHHHHSS---GGG-EEEEEEE-TT-EEETTEEPPSS-EEEEEEEES---HHHHHHHHHHHHHHHHHHTT--GGGEEEEEEEE-GGGBEETTEE---TT-HHHHHHHS-HHHHHHHHH-